Protein AF-A0A182NRT5-F1 (afdb_monomer)

Organism: NCBI:txid7168

Secondary structure (DSSP, 8-state):
--EE--HHHHHHHHHHHHTT--TTSEEEEE--TT-TTHHHHHTTT--SEEEEES-GGGHHHHHTS---TTSEEES-GGGHHHHHHHHHHS---HHHHHHTTSPP--TTSPP-EEEEEE---HHHHHHHHHHHHTT-TTGGG---EEEEEE-HHHHHHHHB-GGG-TTTS-HHHHHHHHHEEEEEEEEEEGGGEESP------S----HHHHHHSS--SEEEEEEEEE-TTHHHHS-TTHHHHHHHHHHHHTTSTT-BHHHHHHTTSTTTHHHHHH-HHHH-------PPPPSB-SBPPPP-S--PPTT--TT-BGGG--HHHHHHHHHHHHHSGGGGGSHHHHHHHHHHHHHHH-SS--SSS------------------------SSPPPB--TTTS-TTEEEEE-SSTT-EEEEEPTTEEEETTTTEEEETTS-TTSPTTEEEE--TT-SS-EEEE-TT-TT-EEETTEEE-TTEEEEEEEETTEEEEEEE-TTT--EEEE-SS------------

pLDDT: mean 80.5, std 19.4, range [24.14, 98.38]

InterPro domains:
  IPR001737 Ribosomal RNA adenine methyltransferase KsgA/Erm [PF00398] (3-268)
  IPR001737 Ribosomal RNA adenine methyltransferase KsgA/Erm [PS51689] (1-334)
  IPR001737 Ribosomal RNA adenine methyltransferase KsgA/Erm [PTHR11727] (3-336)
  IPR029063 S-adenosyl-L-methionine-dependent methyltransferase superfamily [G3DSA:3.40.50.150] (1-199)
  IPR029063 S-adenosyl-L-methionine-dependent methyltransferase superfamily [SSF53335] (5-276)
  IPR031993 Domain of unknown function DUF4789 [PF16033] (395-510)

Foldseek 3Di:
DKEQADLVLLLVVLCVQPVPDDQQAEEEEEANPLVSNVLNVVVVVRQRYAYEHQDCVCVVNVVVSVHDPHRYDHHHPLCLLVVVLVCLVVVDCNNVVVCPPQDFDAQLDDARHEYEDEHQDCSSLVVVLVCLLVVDPVCRNHKHKYFYWFAPLSQLCQFFWLLLDFPRDFLSNLSNLLFKKKAFPDKDFPCSMPPADDPPDPPDQDDPSSCRNVVPDRIITTMMMITDSCSCVQANSVCSLVLSLLRVVQRPGQQRADLVVLCLFPNPCSCVQQPDPLQADADPPDDDDDDRTDNIRDDAALSDDHHNRDRRHGNSPDGSSNSSVSSVVSCVDPCNVVTVSVVVSVQVVVVVSVPSDDPDDDDDDDDDDDDDDDADDDDDDDADDCPVDDWAADPRDEDPQWTWDAGPDPPDIHTDHDQQWDQDVVVRDTHHFQACVVHDWQWTWADFPVDDDIDTHGAPQTHQWHQDPNDTHGEPDWDPVLQDPNDTFGFYADRNGRDTDRDDPPDDPDDDDDDDDD

Nearest PDB structures (foldseek):
  7pnt-assembly1_c  TM=6.605E-01  e=5.514E-12  Mus musculus
  8hd2-assembly1_A  TM=5.429E-01  e=4.918E-03  Candidatus Brocadia fulgida
  8q8g-assembly1_B  TM=4.168E-01  e=4.466E-02  Homo sapiens
  4rvs-assembly1_B  TM=5.716E-01  e=1.222E+00  Mycobacterium tuberculosis H37Rv
  4lwo-assembly1_B  TM=4.029E-01  e=5.114E-01  Trypanosoma brucei brucei TREU927

Radius of gyration: 29.43 Å; Cα contacts (8 Å, |Δi|>4): 825; chains: 1; bounding box: 88×52×81 Å

Solvent-accessible surface area (backbone atoms only — not comparable to full-atom values): 30198 Å² total; per-residue (Å²): 128,41,28,64,69,34,67,72,59,18,44,57,49,28,51,66,72,52,56,95,58,55,78,87,42,36,36,34,40,43,35,42,53,93,26,52,37,55,62,37,37,54,76,67,74,62,78,44,50,36,37,30,28,63,58,71,86,32,49,71,62,51,65,69,66,77,57,62,89,83,26,68,42,84,39,52,67,84,44,42,47,59,36,52,38,48,22,68,74,73,72,50,56,58,50,59,63,70,56,53,94,57,72,71,42,57,60,84,49,75,71,49,37,39,35,39,38,50,56,74,55,68,61,43,58,51,38,59,51,48,20,57,39,66,64,29,77,74,37,54,32,22,28,43,40,36,45,33,35,31,42,64,71,64,46,32,45,48,30,30,27,58,63,43,39,86,86,44,34,44,38,70,17,37,54,40,52,62,49,28,41,40,34,61,79,44,77,47,54,43,85,38,28,37,73,69,80,77,91,81,66,98,63,83,85,86,46,72,56,55,48,64,66,67,61,78,58,61,52,22,37,33,32,39,39,31,55,42,72,66,36,62,82,64,50,46,76,82,45,35,44,56,49,52,47,50,37,51,69,53,38,76,42,46,77,39,31,48,37,68,58,48,29,73,40,43,74,73,48,39,58,56,56,58,69,33,66,69,21,58,38,81,74,88,69,76,86,67,84,71,62,39,53,51,62,46,57,72,85,88,48,52,79,40,68,51,68,58,53,49,83,76,42,33,57,43,74,49,54,55,36,30,51,45,19,55,47,56,53,56,69,65,40,83,61,37,86,77,19,63,54,51,56,53,48,52,52,46,53,54,47,50,71,73,42,68,56,87,93,79,83,87,92,85,86,89,90,87,85,90,89,91,88,93,80,91,89,88,87,92,86,89,71,72,49,73,79,89,59,70,69,44,82,52,89,80,75,40,64,75,55,34,29,35,35,60,19,52,42,100,86,41,70,42,68,42,53,34,91,65,32,46,75,39,83,95,76,76,42,37,33,50,51,68,33,36,69,91,44,60,90,40,24,20,27,42,58,57,84,90,57,94,65,74,45,71,42,85,37,96,50,34,82,81,33,35,79,50,98,93,40,69,41,56,74,74,33,79,43,82,94,26,59,53,98,88,42,82,18,25,38,31,69,40,80,88,68,65,42,82,41,62,44,55,90,74,86,65,92,73,80,85,78,83,77,75,85,132

Mean predicted aligned error: 16.07 Å

Sequence (518 aa):
RFYVANRATAQRIADIVTQDLSPDRLLVEVNPGPGLLTEQILQRNVHNFRLYEADASFEAKLRAMNLPKDALRIADFNGLWRLSYLDGFDSGRRVLNLLADIAHRRWQDEINFRLFSVIGSVKFLRYLLNSITYQSEFYSLGRYEMILVMSPLLYSHIASTKDAGYKLYRGSTIVFQLYYDHELLGKVPRRHFLPWCNAGGTKKIRTLHQKLIEDGAEDWYLVRIVPRQNLYEHLLPDNLGLFASFVTQHYVSRRNRIIPSLEHWIPHCGARLILNTNYTCKSTKNSSAGVSQLLKSLPLSSNDYMDNMNIYTEFGELTPPQVLTLFNEFISWPEFHQSPFVQAVESQKLKQRLLRNLDDDDGSEESIELPDETKKQSTIESKQNARNRTPIYIPRRCAENEILYPGDHENDWVCDCKPTFIYHPDTHQCYQMWTRGYCETNTVLYLDPNEKSPKCIPNPCGDGLVQFRNMCVVLNQEHEQCLVLNIRHVVAIDEDTHQLDCVNISDVKLKHTTTKPQ

Structure (mmCIF, N/CA/C/O backbone):
data_AF-A0A182NRT5-F1
#
_entry.id   AF-A0A182NRT5-F1
#
loop_
_atom_site.group_PDB
_atom_site.id
_atom_site.type_symbol
_atom_site.label_atom_id
_atom_site.label_alt_id
_atom_site.label_comp_id
_atom_site.label_asym_id
_atom_site.label_entity_id
_atom_site.label_seq_id
_atom_site.pdbx_PDB_ins_code
_atom_site.Cartn_x
_atom_site.Cartn_y
_atom_site.Cartn_z
_atom_site.occupancy
_atom_site.B_iso_or_equiv
_atom_site.auth_seq_id
_atom_site.auth_comp_id
_atom_site.auth_asym_id
_atom_site.auth_atom_id
_atom_site.pdbx_PDB_model_num
ATOM 1 N N . ARG A 1 1 ? -19.045 6.184 8.154 1.00 82.00 1 ARG A N 1
ATOM 2 C CA . ARG A 1 1 ? -18.469 5.526 9.356 1.00 82.00 1 ARG A CA 1
ATOM 3 C C . ARG A 1 1 ? -19.370 4.364 9.725 1.00 82.00 1 ARG A C 1
ATOM 5 O O . ARG A 1 1 ? -20.534 4.414 9.336 1.00 82.00 1 ARG A O 1
ATOM 12 N N . PHE A 1 2 ? -18.849 3.351 10.411 1.00 89.81 2 PHE A N 1
ATOM 13 C CA . PHE A 1 2 ? -19.626 2.184 10.817 1.00 89.81 2 PHE A CA 1
ATOM 14 C C . PHE A 1 2 ? -19.269 1.772 12.244 1.00 89.81 2 PHE A C 1
ATOM 16 O O . PHE A 1 2 ? -18.104 1.866 12.617 1.00 89.81 2 PHE A O 1
ATOM 23 N N . TYR A 1 3 ? -20.264 1.312 13.000 1.00 94.50 3 TYR A N 1
ATOM 24 C CA . TYR A 1 3 ? -20.147 0.944 14.414 1.00 94.50 3 TYR A CA 1
ATOM 25 C C . TYR A 1 3 ? -20.721 -0.460 14.639 1.00 94.50 3 TYR A C 1
ATOM 27 O O . TYR A 1 3 ? -21.748 -0.805 14.045 1.00 94.50 3 TYR A O 1
ATOM 35 N N . VAL A 1 4 ? -20.098 -1.273 15.498 1.00 96.12 4 VAL A N 1
ATOM 36 C CA . VAL A 1 4 ? -20.594 -2.625 15.817 1.00 96.12 4 VAL A CA 1
ATOM 37 C C . VAL A 1 4 ? -21.869 -2.525 16.661 1.00 96.12 4 VAL A C 1
ATOM 39 O O . VAL A 1 4 ? -21.867 -1.900 17.717 1.00 96.12 4 VAL A O 1
ATOM 42 N N . ALA A 1 5 ? -22.960 -3.147 16.204 1.00 94.88 5 ALA A N 1
ATOM 43 C CA . ALA A 1 5 ? -24.299 -3.009 16.791 1.00 94.88 5 ALA A CA 1
ATOM 44 C C . ALA A 1 5 ? -24.931 -4.339 17.258 1.00 94.88 5 ALA A C 1
ATOM 46 O O . ALA A 1 5 ? -26.055 -4.354 17.754 1.00 94.88 5 ALA A O 1
ATOM 47 N N . ASN A 1 6 ? -24.228 -5.467 17.113 1.00 96.62 6 ASN A N 1
ATOM 48 C CA . ASN A 1 6 ? -24.697 -6.795 17.523 1.00 96.62 6 ASN A CA 1
ATOM 49 C C . ASN A 1 6 ? -23.703 -7.450 18.493 1.00 96.62 6 ASN A C 1
ATOM 51 O O . ASN A 1 6 ? -22.533 -7.622 18.156 1.00 96.62 6 ASN A O 1
ATOM 55 N N . ARG A 1 7 ? -24.179 -7.877 19.671 1.00 96.44 7 ARG A N 1
ATOM 56 C CA . ARG A 1 7 ? -23.322 -8.399 20.750 1.00 96.44 7 ARG A CA 1
ATOM 57 C C . ARG A 1 7 ? -22.582 -9.695 20.393 1.00 96.44 7 ARG A C 1
ATOM 59 O O . ARG A 1 7 ? -21.406 -9.803 20.709 1.00 96.44 7 ARG A O 1
ATOM 66 N N . ALA A 1 8 ? -23.217 -10.640 19.697 1.00 96.94 8 ALA A N 1
ATOM 67 C CA . ALA A 1 8 ? -22.556 -11.884 19.278 1.00 96.94 8 ALA A CA 1
ATOM 68 C C . ALA A 1 8 ? -21.455 -11.630 18.227 1.00 96.94 8 ALA A C 1
ATOM 70 O O . ALA A 1 8 ? -20.417 -12.289 18.220 1.00 96.94 8 ALA A O 1
ATOM 71 N N . THR A 1 9 ? -21.650 -10.627 17.367 1.00 96.81 9 THR A N 1
ATOM 72 C CA . THR A 1 9 ? -20.641 -10.193 16.389 1.00 96.81 9 THR A CA 1
ATOM 73 C C . THR A 1 9 ? -19.505 -9.432 17.067 1.00 96.81 9 THR A C 1
ATOM 75 O O . THR A 1 9 ? -18.349 -9.690 16.756 1.00 96.81 9 THR A O 1
ATOM 78 N N . ALA A 1 10 ? -19.810 -8.569 18.042 1.00 97.94 10 ALA A N 1
ATOM 79 C CA . ALA A 1 10 ? -18.806 -7.922 18.885 1.00 97.94 10 ALA A CA 1
ATOM 80 C C . ALA A 1 10 ? -17.963 -8.949 19.660 1.00 97.94 10 ALA A C 1
ATOM 82 O O . ALA A 1 10 ? -16.745 -8.832 19.683 1.00 97.94 10 ALA A O 1
ATOM 83 N N . GLN A 1 11 ? -18.590 -9.990 20.220 1.00 97.69 11 GLN A N 1
ATOM 84 C CA . GLN A 1 11 ? -17.901 -11.086 20.902 1.00 97.69 11 GLN A CA 1
ATOM 85 C C . GLN A 1 11 ? -16.942 -11.820 19.952 1.00 97.69 11 GLN A C 1
ATOM 87 O O . GLN A 1 11 ? -15.752 -11.887 20.238 1.00 97.69 11 GLN A O 1
ATOM 92 N N . ARG A 1 12 ? -17.427 -12.276 18.786 1.00 97.69 12 ARG A N 1
ATOM 93 C CA . ARG A 1 12 ? -16.602 -12.980 17.786 1.00 97.69 12 ARG A CA 1
ATOM 94 C C . ARG A 1 12 ? -15.462 -12.119 17.230 1.00 97.69 12 ARG A C 1
ATOM 96 O O . ARG A 1 12 ? -14.391 -12.641 16.941 1.00 97.69 12 ARG A O 1
ATOM 103 N N . ILE A 1 13 ? -15.680 -10.813 17.061 1.00 97.88 13 ILE A N 1
ATOM 104 C CA . ILE A 1 13 ? -14.616 -9.880 16.669 1.00 97.88 13 ILE A CA 1
ATOM 105 C C . ILE A 1 13 ? -13.606 -9.727 17.812 1.00 97.88 13 ILE A C 1
ATOM 107 O O . ILE A 1 13 ? -12.413 -9.802 17.545 1.00 97.88 13 ILE A O 1
ATOM 111 N N . ALA A 1 14 ? -14.053 -9.583 19.066 1.00 97.56 14 ALA A N 1
ATOM 112 C CA . ALA A 1 14 ? -13.173 -9.516 20.232 1.00 97.56 14 ALA A CA 1
ATOM 113 C C . ALA A 1 14 ? -12.277 -10.760 20.349 1.00 97.56 14 ALA A C 1
ATOM 115 O O . ALA A 1 14 ? -11.071 -10.618 20.525 1.00 97.56 14 ALA A O 1
ATOM 116 N N . ASP A 1 15 ? -12.828 -11.965 20.171 1.00 97.06 15 ASP A N 1
ATOM 117 C CA . ASP A 1 15 ? -12.034 -13.202 20.117 1.00 97.06 15 ASP A CA 1
ATOM 118 C C . ASP A 1 15 ? -10.918 -13.098 19.063 1.00 97.06 15 ASP A C 1
ATOM 120 O O . ASP A 1 15 ? -9.743 -13.239 19.385 1.00 97.06 15 ASP A O 1
ATOM 124 N N . ILE A 1 16 ? -11.266 -12.730 17.828 1.00 97.19 16 ILE A N 1
ATOM 125 C CA . ILE A 1 16 ? -10.323 -12.646 16.703 1.00 97.19 16 ILE A CA 1
ATOM 126 C C . ILE A 1 16 ? -9.262 -11.540 16.876 1.00 97.19 16 ILE A C 1
ATOM 128 O O . ILE A 1 16 ? -8.115 -11.737 16.483 1.00 97.19 16 ILE A O 1
ATOM 132 N N . VAL A 1 17 ? -9.596 -10.378 17.455 1.00 96.94 17 VAL A N 1
ATOM 133 C CA . VAL A 1 17 ? -8.614 -9.283 17.638 1.00 96.94 17 VAL A CA 1
ATOM 134 C C . VAL A 1 17 ? -7.724 -9.471 18.868 1.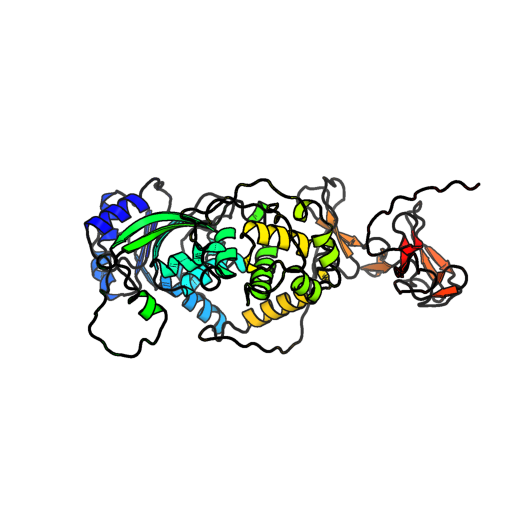00 96.94 17 VAL A C 1
ATOM 136 O O . VAL A 1 17 ? -6.643 -8.885 18.921 1.00 96.94 17 VAL A O 1
ATOM 139 N N . THR A 1 18 ? -8.139 -10.292 19.837 1.00 96.00 18 THR A N 1
ATOM 140 C CA . THR A 1 18 ? -7.342 -10.626 21.035 1.00 96.00 18 THR A CA 1
ATOM 141 C C . THR A 1 18 ? -6.576 -11.946 20.920 1.00 96.00 18 THR A C 1
ATOM 143 O O . THR A 1 18 ? -5.591 -12.126 21.630 1.00 96.00 18 THR A O 1
ATOM 146 N N . GLN A 1 19 ? -6.959 -12.834 19.996 1.00 94.50 19 GLN A N 1
ATOM 147 C CA . GLN A 1 19 ? -6.239 -14.073 19.705 1.00 94.50 19 GLN A CA 1
ATOM 148 C C . GLN A 1 19 ? -4.754 -13.793 19.413 1.00 94.50 19 GLN A C 1
ATOM 150 O O . GLN A 1 19 ? -4.425 -12.979 18.550 1.00 94.50 19 GLN A O 1
ATOM 155 N N . ASP A 1 20 ? -3.852 -14.474 20.121 1.00 92.62 2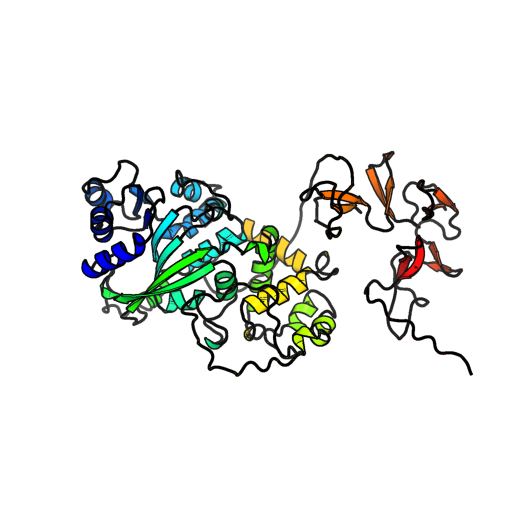0 ASP A N 1
ATOM 156 C CA . ASP A 1 20 ? -2.396 -14.363 19.952 1.00 92.62 20 ASP A CA 1
ATOM 157 C C . ASP A 1 20 ? -1.853 -12.915 20.106 1.00 92.62 20 ASP A C 1
ATOM 159 O O . ASP A 1 20 ? -0.816 -12.545 19.548 1.00 92.62 20 ASP A O 1
ATOM 163 N N . LEU A 1 21 ? -2.563 -12.065 20.864 1.00 93.75 21 LEU A N 1
ATOM 164 C CA . LEU A 1 21 ? -2.121 -10.720 21.244 1.00 93.75 21 LEU A CA 1
ATOM 165 C C . LEU A 1 21 ? -1.198 -10.800 22.472 1.00 93.75 21 LEU A C 1
ATOM 167 O O . LEU A 1 21 ? -1.631 -11.203 23.551 1.00 93.75 21 LEU A O 1
ATOM 171 N N . SER A 1 22 ? 0.065 -10.391 22.335 1.00 90.81 22 SER A N 1
ATOM 172 C CA . SER A 1 22 ? 0.973 -10.271 23.482 1.00 90.81 22 SER A CA 1
ATOM 173 C C . SER A 1 22 ? 0.585 -9.079 24.377 1.00 90.81 22 SER A C 1
ATOM 175 O O . SER A 1 22 ? 0.139 -8.061 23.844 1.00 90.81 22 SER A O 1
ATOM 177 N N . PRO A 1 23 ? 0.774 -9.149 25.714 1.00 88.56 23 PRO A N 1
ATOM 178 C CA . PRO A 1 23 ? 0.333 -8.095 26.640 1.00 88.56 23 PRO A CA 1
ATOM 179 C C . PRO A 1 23 ? 0.880 -6.695 26.321 1.00 88.56 23 PRO A C 1
ATOM 181 O O . PRO A 1 23 ? 0.186 -5.697 26.510 1.00 88.56 23 PRO A O 1
ATOM 184 N N . ASP A 1 24 ? 2.105 -6.628 25.794 1.00 89.69 24 ASP A N 1
ATOM 185 C CA . ASP A 1 24 ? 2.788 -5.381 25.442 1.00 89.69 24 ASP A CA 1
ATOM 186 C C . ASP A 1 24 ? 2.394 -4.825 24.061 1.00 89.69 24 ASP A C 1
ATOM 188 O O . ASP A 1 24 ? 2.729 -3.682 23.745 1.00 89.69 24 ASP A O 1
ATOM 192 N N . ARG A 1 25 ? 1.688 -5.591 23.215 1.00 92.94 25 ARG A N 1
ATOM 193 C CA . ARG A 1 25 ? 1.290 -5.146 21.869 1.00 92.94 25 ARG A CA 1
ATOM 194 C C . ARG A 1 25 ? 0.011 -4.315 21.946 1.00 92.94 25 ARG A C 1
ATOM 196 O O . ARG A 1 25 ? -1.053 -4.819 22.292 1.00 92.94 25 ARG A O 1
ATOM 203 N N . LEU A 1 26 ? 0.115 -3.046 21.555 1.00 95.50 26 LEU A N 1
ATOM 204 C CA . LEU A 1 26 ? -1.008 -2.110 21.524 1.00 95.50 26 LEU A CA 1
ATOM 205 C C . LEU A 1 26 ? -2.138 -2.625 20.615 1.00 95.50 26 LEU A C 1
ATOM 207 O O . LEU A 1 26 ? -1.912 -2.869 19.426 1.00 95.50 26 LEU A O 1
ATOM 211 N N . LEU A 1 27 ? -3.356 -2.716 21.155 1.00 96.81 27 LEU A N 1
ATOM 212 C CA . LEU A 1 27 ? -4.583 -2.937 20.387 1.00 96.81 27 LEU A CA 1
ATOM 213 C C . LEU A 1 27 ? -5.315 -1.611 20.132 1.00 96.81 27 LEU A C 1
ATOM 215 O O . LEU A 1 27 ? -5.662 -0.889 21.061 1.00 96.81 27 LEU A O 1
ATOM 219 N N . VAL A 1 28 ? -5.587 -1.293 18.871 1.00 97.31 28 VAL A N 1
ATOM 220 C CA . VAL A 1 28 ? -6.270 -0.062 18.458 1.00 97.31 28 VAL A CA 1
ATOM 221 C C . VAL A 1 28 ? -7.686 -0.379 17.974 1.00 97.31 28 VAL A C 1
ATOM 223 O O . VAL A 1 28 ? -7.847 -1.130 17.018 1.00 97.31 28 VAL A O 1
ATOM 226 N N . GLU A 1 29 ? -8.715 0.214 18.578 1.00 97.75 29 GLU A N 1
ATOM 227 C CA . GLU A 1 29 ? -10.107 0.143 18.104 1.00 97.75 29 GLU A CA 1
ATOM 228 C C . GLU A 1 29 ? -10.509 1.481 17.463 1.00 97.75 29 GLU A C 1
ATOM 230 O O . GLU A 1 29 ? -10.375 2.547 18.069 1.00 97.75 29 GLU A O 1
ATOM 235 N N . VAL A 1 30 ? -10.993 1.440 16.219 1.00 97.50 30 VAL A N 1
ATOM 236 C CA . VAL A 1 30 ? -11.349 2.630 15.432 1.00 97.50 30 VAL A CA 1
ATOM 237 C C . VAL A 1 30 ? -12.861 2.706 15.214 1.00 97.50 30 VAL A C 1
ATOM 239 O O . VAL A 1 30 ? -13.451 1.818 14.600 1.00 97.50 30 VAL A O 1
ATOM 242 N N . ASN A 1 31 ? -13.464 3.819 15.641 1.00 96.50 31 ASN A N 1
ATOM 243 C CA . ASN A 1 31 ? -14.908 4.053 15.755 1.00 96.50 31 ASN A CA 1
ATOM 244 C C . ASN A 1 31 ? -15.620 3.012 16.659 1.00 96.50 31 ASN A C 1
ATOM 246 O O . ASN A 1 31 ? -16.477 2.268 16.170 1.00 96.50 31 ASN A O 1
ATOM 250 N N . PRO A 1 32 ? -15.291 2.928 17.967 1.00 96.56 32 PRO A N 1
ATOM 251 C CA . PRO A 1 32 ? -16.028 2.087 18.922 1.00 96.56 32 PRO A CA 1
ATOM 252 C C . PRO A 1 32 ? -17.514 2.476 19.052 1.00 96.56 32 PRO A C 1
ATOM 254 O O . PRO A 1 32 ? -18.364 1.622 19.322 1.00 96.56 32 PRO A O 1
ATOM 257 N N . GLY A 1 33 ? -17.852 3.756 18.861 1.00 95.38 33 GLY A N 1
ATOM 258 C CA . GLY A 1 33 ? -19.199 4.311 18.964 1.00 95.38 33 GLY A CA 1
ATOM 259 C C . GLY A 1 33 ? -19.852 3.990 20.314 1.00 95.38 33 GLY A C 1
ATOM 260 O O . GLY A 1 33 ? -19.330 4.383 21.357 1.00 95.38 33 GLY A O 1
ATOM 261 N N . PRO A 1 34 ? -20.956 3.218 20.347 1.00 93.88 34 PRO A N 1
ATOM 262 C CA . PRO A 1 34 ? -21.538 2.722 21.593 1.00 93.88 34 PRO A CA 1
ATOM 263 C C . PRO A 1 34 ? -20.608 1.850 22.456 1.00 93.88 34 PRO A C 1
ATOM 265 O O . PRO A 1 34 ? -21.004 1.513 23.568 1.00 93.88 34 PRO A O 1
ATOM 268 N N . GLY A 1 35 ? -19.430 1.438 21.974 1.00 95.75 35 GLY A N 1
ATOM 269 C CA . GLY A 1 35 ? -18.432 0.660 22.720 1.00 95.75 35 GLY A CA 1
ATOM 270 C C . GLY A 1 35 ? -18.788 -0.814 22.933 1.00 95.75 35 GLY A C 1
ATOM 271 O O . GLY A 1 35 ? -18.219 -1.461 23.802 1.00 95.75 35 GLY A O 1
ATOM 272 N N . LEU A 1 36 ? -19.715 -1.378 22.148 1.00 96.62 36 LEU A N 1
ATOM 273 C CA . LEU A 1 36 ? -20.125 -2.789 22.272 1.00 96.62 36 LEU A CA 1
ATOM 274 C C . LEU A 1 36 ? -18.981 -3.786 22.022 1.00 96.62 36 LEU A C 1
ATOM 276 O O . LEU A 1 36 ? -19.024 -4.898 22.546 1.00 96.62 36 LEU A O 1
ATOM 280 N N . LEU A 1 37 ? -17.981 -3.412 21.218 1.00 97.25 37 LEU A N 1
ATOM 281 C CA . LEU A 1 37 ? -16.759 -4.193 21.022 1.00 97.25 37 LEU A CA 1
ATOM 282 C C . LEU A 1 37 ? -15.722 -3.880 22.114 1.00 97.25 37 LEU A C 1
ATOM 284 O O . LEU A 1 37 ? -15.180 -4.819 22.693 1.00 97.25 37 LEU A O 1
ATOM 288 N N . THR A 1 38 ? -15.543 -2.614 22.499 1.00 96.56 38 THR A N 1
ATOM 289 C CA . THR A 1 38 ? -14.744 -2.203 23.670 1.00 96.56 38 THR A CA 1
ATOM 290 C C . THR A 1 38 ? -15.118 -2.983 24.941 1.00 96.56 38 THR A C 1
ATOM 292 O O . THR A 1 38 ? -14.252 -3.571 25.587 1.00 96.56 38 THR A O 1
ATOM 295 N N . GLU A 1 39 ? -16.415 -3.090 25.258 1.00 95.69 39 GLU A N 1
ATOM 296 C CA . GLU A 1 39 ? -16.957 -3.884 26.375 1.00 95.69 39 GLU A CA 1
ATOM 297 C C . GLU A 1 39 ? -16.537 -5.370 26.300 1.00 95.69 39 GLU A C 1
ATOM 299 O O . GLU A 1 39 ? -16.347 -6.016 27.330 1.00 95.69 39 GLU A O 1
ATOM 304 N N . GLN A 1 40 ? -16.374 -5.926 25.094 1.00 96.44 40 GLN A N 1
ATOM 305 C CA . GLN A 1 40 ? -15.935 -7.309 24.864 1.00 96.44 40 GLN A CA 1
ATOM 306 C C . GLN A 1 40 ? -14.406 -7.476 24.893 1.00 96.44 40 GLN A C 1
ATOM 308 O O . GLN A 1 40 ? -13.924 -8.523 25.325 1.00 96.44 40 GLN A O 1
ATOM 313 N N . ILE A 1 41 ? -13.641 -6.463 24.482 1.00 95.19 41 ILE A N 1
ATOM 314 C CA . ILE A 1 41 ? -12.173 -6.439 24.583 1.00 95.19 41 ILE A CA 1
ATOM 315 C C . ILE A 1 41 ? -11.745 -6.359 26.057 1.00 95.19 41 ILE A C 1
ATOM 317 O O . ILE A 1 41 ? -10.907 -7.143 26.501 1.00 95.19 41 ILE A O 1
ATOM 321 N N . LEU A 1 42 ? -12.388 -5.491 26.848 1.00 93.19 42 LEU A N 1
ATOM 322 C CA . LEU A 1 42 ? -12.137 -5.355 28.290 1.00 93.19 42 LEU A CA 1
ATOM 323 C C . LEU A 1 42 ? -12.403 -6.662 29.059 1.00 93.19 42 LEU A C 1
ATOM 325 O O . LEU A 1 42 ? -11.639 -7.020 29.951 1.00 93.19 42 LEU A O 1
ATOM 329 N N . GLN A 1 43 ? -13.431 -7.425 28.667 1.00 94.25 43 GLN A N 1
ATOM 330 C CA . GLN A 1 43 ? -13.751 -8.742 29.246 1.00 94.25 43 GLN A CA 1
ATOM 331 C C . GLN A 1 43 ? -12.693 -9.829 28.968 1.00 94.25 43 GLN A C 1
ATOM 333 O O . GLN A 1 43 ? -12.789 -10.919 29.524 1.00 94.25 43 GLN A O 1
ATOM 338 N N . ARG A 1 44 ? -11.686 -9.546 28.129 1.00 93.88 44 ARG A N 1
ATOM 339 C CA . ARG A 1 44 ? -10.566 -10.446 27.800 1.00 93.88 44 ARG A CA 1
ATOM 340 C C . ARG A 1 44 ? -9.231 -9.974 28.403 1.00 93.88 44 ARG A C 1
ATOM 342 O O . ARG A 1 44 ? -8.175 -10.404 27.958 1.00 93.88 44 ARG A O 1
ATOM 349 N N . ASN A 1 45 ? -9.280 -9.107 29.422 1.00 89.56 45 ASN A N 1
ATOM 350 C CA . ASN A 1 45 ? -8.124 -8.575 30.164 1.00 89.56 45 ASN A CA 1
ATOM 351 C C . ASN A 1 45 ? -7.067 -7.864 29.291 1.00 89.56 45 ASN A C 1
ATOM 353 O O . ASN A 1 45 ? -5.882 -7.846 29.620 1.00 89.56 45 ASN A O 1
ATOM 357 N N . VAL A 1 46 ? -7.479 -7.243 28.180 1.00 89.88 46 VAL A N 1
ATOM 358 C CA . VAL A 1 46 ? -6.571 -6.413 27.375 1.00 89.88 46 VAL A CA 1
ATOM 359 C C . VAL A 1 46 ? -6.381 -5.061 28.058 1.00 89.88 46 VAL A C 1
ATOM 361 O O . VAL A 1 46 ? -7.316 -4.267 28.152 1.00 89.88 46 VAL A O 1
ATOM 364 N N . HIS A 1 47 ? -5.163 -4.796 28.529 1.00 84.44 47 HIS A N 1
ATOM 365 C CA . HIS A 1 47 ? -4.827 -3.559 29.243 1.00 84.44 47 HIS A CA 1
ATOM 366 C C . HIS A 1 47 ? -4.121 -2.517 28.359 1.00 84.44 47 HIS A C 1
ATOM 368 O O . HIS A 1 47 ? -4.361 -1.323 28.529 1.00 84.44 47 HIS A O 1
ATOM 374 N N . ASN A 1 48 ? -3.306 -2.941 27.383 1.00 92.00 48 ASN A N 1
ATOM 375 C CA . ASN A 1 48 ? -2.658 -2.039 26.427 1.00 92.00 48 ASN A CA 1
ATOM 376 C C . ASN A 1 48 ? -3.532 -1.827 25.178 1.00 92.00 48 ASN A C 1
ATOM 378 O O . ASN A 1 48 ? -3.389 -2.523 24.170 1.00 92.00 48 ASN A O 1
ATOM 382 N N . PHE A 1 49 ? -4.460 -0.871 25.244 1.00 92.50 49 PHE A N 1
ATOM 383 C CA . PHE A 1 49 ? -5.330 -0.538 24.117 1.00 92.50 49 PHE A CA 1
ATOM 384 C C . PHE A 1 49 ? -5.567 0.970 23.953 1.00 92.50 49 PHE A C 1
ATOM 386 O O . PHE A 1 49 ? -5.383 1.760 24.881 1.00 92.50 49 PHE A O 1
ATOM 393 N N . ARG A 1 50 ? -5.994 1.372 22.751 1.00 95.44 50 ARG A N 1
ATOM 394 C CA . ARG A 1 50 ? -6.334 2.755 22.388 1.00 95.44 50 ARG A CA 1
ATOM 395 C C . ARG A 1 50 ? -7.585 2.800 21.518 1.00 95.44 50 ARG A C 1
ATOM 397 O O . ARG A 1 50 ? -7.737 2.001 20.600 1.00 95.44 50 ARG A O 1
ATOM 404 N N . LEU A 1 51 ? -8.454 3.766 21.780 1.00 97.00 51 LEU A N 1
ATOM 405 C CA . LEU A 1 51 ? -9.686 4.023 21.047 1.00 97.00 51 LEU A CA 1
ATOM 406 C C . LEU A 1 51 ? -9.543 5.319 20.239 1.00 97.00 51 LEU A C 1
ATOM 408 O O . LEU A 1 51 ? -9.196 6.358 20.805 1.00 97.00 51 LEU A O 1
ATOM 412 N N . TYR A 1 52 ? -9.858 5.276 18.945 1.00 96.88 52 TYR A N 1
ATOM 413 C CA . TYR A 1 52 ? -10.035 6.470 18.111 1.00 96.88 52 TYR A CA 1
ATOM 414 C C . TYR A 1 52 ? -11.506 6.601 17.725 1.00 96.88 52 TYR A C 1
ATOM 416 O O . TYR A 1 52 ? -11.986 5.867 16.861 1.00 96.88 52 TYR A O 1
ATOM 424 N N . GLU A 1 53 ? -12.220 7.528 18.356 1.00 96.56 53 GLU A N 1
ATOM 425 C CA . GLU A 1 53 ? -13.619 7.822 18.045 1.00 96.56 53 GLU A CA 1
ATOM 426 C C . GLU A 1 53 ? -13.727 9.126 17.244 1.00 96.56 53 GLU A C 1
ATOM 428 O O . GLU A 1 53 ? -13.108 10.127 17.586 1.00 96.56 53 GLU A O 1
ATOM 433 N N . ALA A 1 54 ? -14.504 9.131 16.163 1.00 94.12 54 ALA A N 1
ATOM 434 C CA . ALA A 1 54 ? -14.675 10.299 15.304 1.00 94.12 54 ALA A CA 1
ATOM 435 C C . ALA A 1 54 ? -15.859 11.193 15.717 1.00 94.12 54 ALA A C 1
ATOM 437 O O . ALA A 1 54 ? -15.956 12.326 15.241 1.00 94.12 54 ALA A O 1
ATOM 438 N N . ASP A 1 55 ? -16.774 10.684 16.545 1.00 94.25 55 ASP A N 1
ATOM 439 C CA . ASP A 1 55 ? -17.969 11.378 17.018 1.00 94.25 55 ASP A CA 1
ATOM 440 C C . ASP A 1 55 ? -17.928 11.584 18.543 1.00 94.25 55 ASP A C 1
ATOM 442 O O . ASP A 1 55 ? -18.124 10.661 19.338 1.00 94.25 55 ASP A O 1
ATOM 446 N N . ALA A 1 56 ? -17.687 12.833 18.955 1.00 95.06 56 ALA A N 1
ATOM 447 C CA . ALA A 1 56 ? -17.545 13.223 20.357 1.00 95.06 56 ALA A CA 1
ATOM 448 C C . ALA A 1 56 ? -18.784 12.916 21.224 1.00 95.06 56 ALA A C 1
ATOM 450 O O . ALA A 1 56 ? -18.664 12.842 22.446 1.00 95.06 56 ALA A O 1
ATOM 451 N N . SER A 1 57 ? -19.966 12.692 20.632 1.00 95.56 57 SER A N 1
ATOM 452 C CA . SER A 1 57 ? -21.174 12.339 21.393 1.00 95.56 57 SER A CA 1
ATOM 453 C C . SER A 1 57 ? -21.045 11.015 22.162 1.00 95.56 57 SER A C 1
ATOM 455 O O . SER A 1 57 ? -21.699 10.838 23.191 1.00 95.56 57 SER A O 1
ATOM 457 N N . PHE A 1 58 ? -20.156 10.111 21.732 1.00 95.38 58 PHE A N 1
ATOM 458 C CA . PHE A 1 58 ? -19.871 8.864 22.444 1.00 95.38 58 PHE A CA 1
ATOM 459 C C . PHE A 1 58 ? -18.837 9.007 23.572 1.00 95.38 58 PHE A C 1
ATOM 461 O O . PHE A 1 58 ? -18.739 8.102 24.404 1.00 95.38 58 PHE A O 1
ATOM 468 N N . GLU A 1 59 ? -18.095 10.121 23.659 1.00 94.50 59 GLU A N 1
ATOM 469 C CA . GLU A 1 59 ? -16.977 10.280 24.604 1.00 94.50 59 GLU A CA 1
ATOM 470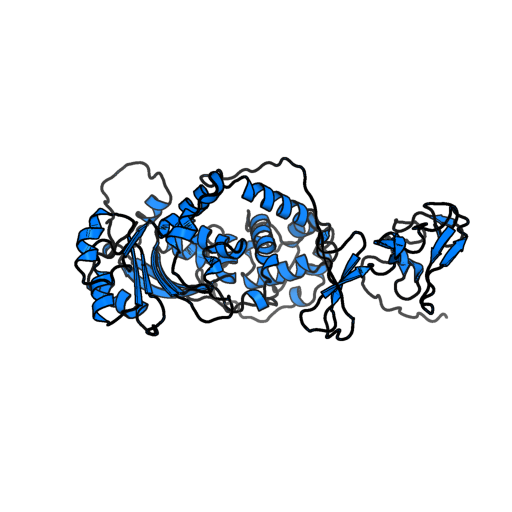 C C . GLU A 1 59 ? -17.397 10.021 26.056 1.00 94.50 59 GLU A C 1
ATOM 472 O O . GLU A 1 59 ? -16.743 9.255 26.767 1.00 94.50 59 GLU A O 1
ATOM 477 N N . ALA A 1 60 ? -18.526 10.593 26.482 1.00 93.38 60 ALA A N 1
ATOM 478 C CA . ALA A 1 60 ? -19.043 10.423 27.836 1.00 93.38 60 ALA A CA 1
ATOM 479 C C . ALA A 1 60 ? -19.403 8.959 28.160 1.00 93.38 60 ALA A C 1
ATOM 481 O O . ALA A 1 60 ? -19.166 8.513 29.283 1.00 93.38 60 ALA A O 1
ATOM 482 N N . LYS A 1 61 ? -19.922 8.185 27.188 1.00 94.38 61 LYS A N 1
ATOM 483 C CA . LYS A 1 61 ? -20.206 6.753 27.395 1.00 94.38 61 LYS A CA 1
ATOM 484 C C . LYS A 1 61 ? -18.911 5.943 27.447 1.00 94.38 61 LYS A C 1
ATOM 486 O O . LYS A 1 61 ? -18.773 5.082 28.309 1.00 94.38 61 LYS A O 1
ATOM 491 N N . LEU A 1 62 ? -17.964 6.221 26.550 1.00 94.44 62 LEU A N 1
ATOM 492 C CA . LEU A 1 62 ? -16.692 5.500 26.472 1.00 94.44 62 LEU A CA 1
ATOM 493 C C . LEU A 1 62 ? -15.845 5.729 27.733 1.00 94.44 62 LEU A C 1
ATOM 495 O O . LEU A 1 62 ? -15.379 4.764 28.333 1.00 94.44 62 LEU A O 1
ATOM 499 N N . ARG A 1 63 ? -15.719 6.973 28.222 1.00 91.94 63 ARG A N 1
ATOM 500 C CA . ARG A 1 63 ? -14.981 7.270 29.468 1.00 91.94 63 ARG A CA 1
ATOM 501 C C . ARG A 1 63 ? -15.573 6.599 30.714 1.00 91.94 63 ARG A C 1
ATOM 503 O O . ARG A 1 63 ? -14.831 6.352 31.659 1.00 91.94 63 ARG A O 1
ATOM 510 N N . ALA A 1 64 ? -16.861 6.248 30.712 1.00 92.38 64 ALA A N 1
ATOM 511 C CA . ALA A 1 64 ? -17.497 5.508 31.805 1.00 92.38 64 ALA A CA 1
ATOM 512 C C . ALA A 1 64 ? -17.117 4.008 31.859 1.00 92.38 64 ALA A C 1
ATOM 514 O O . ALA A 1 64 ? -17.464 3.330 32.822 1.00 92.38 64 ALA A O 1
ATOM 515 N N . MET A 1 65 ? -16.397 3.474 30.864 1.00 89.88 65 MET A N 1
ATOM 516 C CA . MET A 1 65 ? -16.034 2.048 30.767 1.00 89.88 65 MET A CA 1
ATOM 517 C C . MET A 1 65 ? -14.725 1.682 31.498 1.00 89.88 65 MET A C 1
ATOM 519 O O . MET A 1 65 ? -14.066 0.715 31.128 1.00 89.88 65 MET A O 1
ATOM 523 N N . ASN A 1 66 ? -14.322 2.451 32.520 1.00 85.06 66 ASN A N 1
ATOM 524 C CA . ASN A 1 66 ? -13.067 2.272 33.274 1.00 85.06 66 ASN A CA 1
ATOM 525 C C . ASN A 1 66 ? -11.801 2.186 32.389 1.00 85.06 66 ASN A C 1
ATOM 527 O O . ASN A 1 66 ? -10.867 1.438 32.680 1.00 85.06 66 ASN A O 1
ATOM 531 N N . LEU A 1 67 ? -11.767 2.959 31.299 1.00 87.19 67 LEU A N 1
ATOM 532 C CA . LEU A 1 67 ? -10.623 3.016 30.386 1.00 87.19 67 LEU A CA 1
ATOM 533 C C . LEU A 1 67 ? -9.393 3.663 31.064 1.00 87.19 67 LEU A C 1
ATOM 535 O O . LEU A 1 67 ? -9.562 4.562 31.896 1.00 87.19 67 LEU A O 1
ATOM 539 N N . PRO A 1 68 ? -8.154 3.315 30.660 1.00 84.56 68 PRO A N 1
ATOM 540 C CA . PRO A 1 68 ? -6.977 4.121 30.986 1.00 84.56 68 PRO A CA 1
ATOM 541 C C . PRO A 1 68 ? -7.168 5.571 30.510 1.00 84.56 68 PRO A C 1
ATOM 543 O O . PRO A 1 68 ? -7.734 5.802 29.439 1.00 84.56 68 PRO A O 1
ATOM 546 N N . LYS A 1 69 ? -6.694 6.555 31.290 1.00 78.88 69 LYS A N 1
ATOM 547 C CA . LYS A 1 69 ? -6.991 7.991 31.078 1.00 78.88 69 LYS A CA 1
ATOM 548 C C . LYS A 1 69 ? -6.728 8.467 29.643 1.00 78.88 69 LYS A C 1
ATOM 550 O O . LYS A 1 69 ? -7.559 9.176 29.070 1.00 78.88 69 LYS A O 1
ATOM 555 N N . ASP A 1 70 ? -5.615 8.010 29.076 1.00 84.75 70 ASP A N 1
ATOM 556 C CA . ASP A 1 70 ? -5.079 8.435 27.779 1.00 84.75 70 ASP A CA 1
ATOM 557 C C . ASP A 1 70 ? -5.420 7.459 26.632 1.00 84.75 70 ASP A C 1
ATOM 559 O O . ASP A 1 70 ? -4.965 7.633 25.498 1.00 84.75 70 ASP A O 1
ATOM 563 N N . ALA A 1 71 ? -6.234 6.429 26.905 1.00 90.75 71 ALA A N 1
ATOM 564 C CA . ALA A 1 71 ? -6.631 5.434 25.908 1.00 90.75 71 ALA A CA 1
ATOM 565 C C . ALA A 1 71 ? -7.626 5.985 24.876 1.00 90.75 71 ALA A C 1
ATOM 567 O O . ALA A 1 71 ? -7.617 5.526 23.739 1.00 90.75 71 ALA A O 1
ATOM 568 N N . LEU A 1 72 ? -8.484 6.948 25.230 1.00 94.81 72 LEU A N 1
ATOM 569 C CA . LEU A 1 72 ? -9.501 7.493 24.321 1.00 94.81 72 L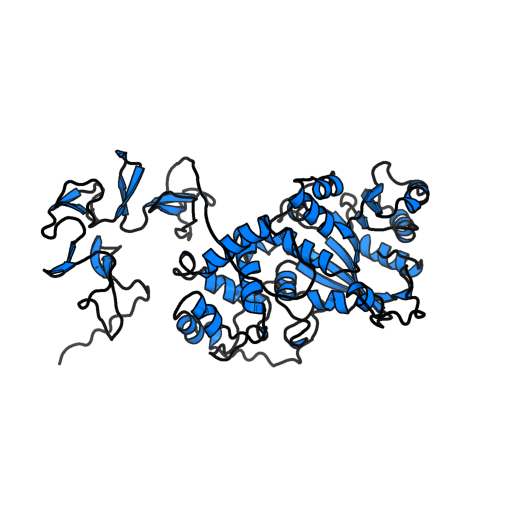EU A CA 1
ATOM 570 C C . LEU A 1 72 ? -9.040 8.790 23.645 1.00 94.81 72 LEU A C 1
ATOM 572 O O . LEU A 1 72 ? -8.742 9.777 24.319 1.00 94.81 72 LEU A O 1
ATOM 576 N N . ARG A 1 73 ? -9.078 8.807 22.309 1.00 94.31 73 ARG A N 1
ATOM 577 C CA . ARG A 1 73 ? -8.827 9.981 21.463 1.00 94.31 73 ARG A CA 1
ATOM 578 C C . ARG A 1 73 ? -10.027 10.278 20.575 1.00 94.31 73 ARG A C 1
ATOM 580 O O . ARG A 1 73 ? -10.560 9.376 19.930 1.00 94.31 73 ARG A O 1
ATOM 587 N N . ILE A 1 74 ? -10.404 11.552 20.498 1.00 94.50 74 ILE A N 1
ATOM 588 C CA . ILE A 1 74 ? -11.458 12.028 19.598 1.00 94.50 74 ILE A CA 1
ATOM 589 C C . ILE A 1 74 ? -10.814 12.484 18.280 1.00 94.50 74 ILE A C 1
ATOM 591 O O . ILE A 1 74 ? -10.324 13.607 18.174 1.00 94.50 74 ILE A O 1
ATOM 595 N N . ALA A 1 75 ? -10.742 11.582 17.297 1.00 92.88 75 ALA A N 1
ATOM 596 C CA . ALA A 1 75 ? -10.166 11.824 15.973 1.00 92.88 75 ALA A CA 1
ATOM 597 C C . ALA A 1 75 ? -10.657 10.806 14.922 1.00 92.88 75 ALA A C 1
ATOM 599 O O . ALA A 1 75 ? -10.770 9.610 15.189 1.00 92.88 75 ALA A O 1
ATOM 600 N N . ASP A 1 76 ? -10.873 11.259 13.681 1.00 90.81 76 ASP A N 1
ATOM 601 C CA . ASP A 1 76 ? -11.309 10.396 12.572 1.00 90.81 76 ASP A CA 1
ATOM 602 C C . ASP A 1 76 ? -10.128 9.654 11.919 1.00 90.81 76 ASP A C 1
ATOM 604 O O . ASP A 1 76 ? -9.605 10.066 10.882 1.00 90.81 76 ASP A O 1
ATOM 608 N N . PHE A 1 77 ? -9.715 8.537 12.525 1.00 93.38 77 PHE A N 1
ATOM 609 C CA . PHE A 1 77 ? -8.640 7.673 12.015 1.00 93.38 77 PHE A CA 1
ATOM 610 C C . PHE A 1 77 ? -8.937 7.142 10.597 1.00 93.38 77 PHE A C 1
ATOM 612 O O . PHE A 1 77 ? -8.067 7.141 9.728 1.00 93.38 77 PHE A O 1
ATOM 619 N N . ASN A 1 78 ? -10.184 6.756 10.300 1.00 91.31 78 ASN A N 1
ATOM 620 C CA . ASN A 1 78 ? -10.569 6.331 8.943 1.00 91.31 78 ASN A CA 1
ATOM 621 C C . ASN A 1 78 ? -10.557 7.503 7.932 1.00 91.31 78 ASN A C 1
ATOM 623 O O . ASN A 1 78 ? -10.539 7.284 6.718 1.00 91.31 78 ASN A O 1
ATOM 627 N N . GLY A 1 79 ? -10.534 8.742 8.428 1.00 88.12 79 GLY A N 1
ATOM 628 C CA . GLY A 1 79 ? -10.297 9.979 7.693 1.00 88.12 79 GLY A CA 1
ATOM 629 C C . GLY A 1 79 ? -8.823 10.365 7.510 1.00 88.12 79 GLY A C 1
ATOM 630 O O . GLY A 1 79 ? -8.580 11.430 6.946 1.00 88.12 79 GLY A O 1
ATOM 631 N N . LEU A 1 80 ? -7.842 9.543 7.919 1.00 86.69 80 LEU A N 1
ATOM 632 C CA . LEU A 1 80 ? -6.397 9.837 7.799 1.00 86.69 80 LEU A CA 1
ATOM 633 C C . LEU A 1 80 ? -5.970 10.319 6.401 1.00 86.69 80 LEU A C 1
ATOM 635 O O . LEU A 1 80 ? -5.183 11.256 6.290 1.00 86.69 80 LEU A O 1
ATOM 639 N N . TRP A 1 81 ? -6.552 9.759 5.336 1.00 82.56 81 TRP A N 1
ATOM 640 C CA . TRP A 1 81 ? -6.322 10.192 3.951 1.00 82.56 81 TRP A CA 1
ATOM 641 C C . TRP A 1 81 ? -6.654 11.680 3.722 1.00 82.56 81 TRP A C 1
ATOM 643 O O . TRP A 1 81 ? -5.939 12.372 3.000 1.00 82.56 81 TRP A O 1
ATOM 653 N N . ARG A 1 82 ? -7.709 12.195 4.369 1.00 82.44 82 ARG A N 1
ATOM 654 C CA . ARG A 1 82 ? -8.123 13.604 4.310 1.00 82.44 82 ARG A CA 1
ATOM 655 C C . ARG A 1 82 ? -7.231 14.482 5.184 1.00 82.44 82 ARG A C 1
ATOM 657 O O . ARG A 1 82 ? -6.947 15.611 4.802 1.00 82.44 82 ARG A O 1
ATOM 664 N N . LEU A 1 83 ? -6.782 13.975 6.333 1.00 81.88 83 LEU A N 1
ATOM 665 C CA . LEU A 1 83 ? -5.830 14.690 7.187 1.00 81.88 83 LEU A CA 1
ATOM 666 C C . LEU A 1 83 ? -4.489 14.867 6.464 1.00 81.88 83 LEU A C 1
ATOM 668 O O . LEU A 1 83 ? -3.998 15.985 6.397 1.00 81.88 83 LEU A O 1
ATOM 672 N N . SER A 1 84 ? -3.974 13.812 5.823 1.00 78.88 84 SER A N 1
ATOM 673 C CA . SER A 1 84 ? -2.740 13.867 5.027 1.00 78.88 84 SER A CA 1
ATOM 674 C C . SER A 1 84 ? -2.872 14.751 3.781 1.00 78.88 84 SER A C 1
ATOM 676 O O . SER A 1 84 ? -1.923 15.439 3.423 1.00 78.88 84 SER A O 1
ATOM 678 N N . TYR A 1 85 ? -4.040 14.777 3.126 1.00 74.44 85 TYR A N 1
ATOM 679 C CA . TYR A 1 85 ? -4.324 15.734 2.047 1.00 74.44 85 TYR A CA 1
ATOM 680 C C . TYR A 1 85 ? -4.170 17.179 2.547 1.00 74.44 85 TYR A C 1
ATOM 682 O O . TYR A 1 85 ? -3.405 17.953 1.977 1.00 74.44 85 TYR A O 1
ATOM 690 N N . LEU A 1 86 ? -4.851 17.520 3.648 1.00 73.44 86 LEU A N 1
ATOM 691 C CA . LEU A 1 86 ? -4.816 18.864 4.227 1.00 73.44 86 LEU A CA 1
ATOM 692 C C . LEU A 1 86 ? -3.413 19.228 4.740 1.00 73.44 86 LEU A C 1
ATOM 694 O O . LEU A 1 86 ? -2.968 20.346 4.508 1.00 73.44 86 LEU A O 1
ATOM 698 N N . ASP A 1 87 ? -2.698 18.285 5.367 1.00 77.06 87 ASP A N 1
ATOM 699 C CA . ASP A 1 87 ? -1.344 18.484 5.915 1.00 77.06 87 ASP A CA 1
ATOM 700 C C . ASP A 1 87 ? -0.307 18.859 4.841 1.00 77.06 87 ASP A C 1
ATOM 702 O O . ASP A 1 87 ? 0.728 19.428 5.168 1.00 77.06 87 ASP A O 1
ATOM 706 N N . GLY A 1 88 ? -0.576 18.617 3.552 1.00 68.06 88 GLY A N 1
ATOM 707 C CA . GLY A 1 88 ? 0.254 19.155 2.468 1.00 68.06 88 GLY A CA 1
ATOM 708 C C . GLY A 1 88 ? -0.204 20.485 1.873 1.00 68.06 88 GLY A C 1
ATOM 709 O O . GLY A 1 88 ? 0.573 21.095 1.150 1.00 68.06 88 GLY A O 1
ATOM 710 N N . PHE A 1 89 ? -1.427 20.936 2.159 1.00 68.00 89 PHE A N 1
ATOM 711 C CA . PHE A 1 89 ? -1.926 22.240 1.715 1.00 68.00 89 PHE A CA 1
ATOM 712 C C . PHE A 1 89 ? -1.485 23.366 2.663 1.00 68.00 89 PHE A C 1
ATOM 714 O O . PHE A 1 89 ? -1.164 24.463 2.217 1.00 68.00 89 PHE A O 1
ATOM 721 N N . ASP A 1 90 ? -1.440 23.092 3.971 1.00 74.81 90 ASP A N 1
ATOM 722 C CA . ASP A 1 90 ? -1.101 24.068 5.020 1.00 74.81 90 ASP A CA 1
ATOM 723 C C . ASP A 1 90 ? 0.169 23.710 5.826 1.00 74.81 90 ASP A C 1
ATOM 725 O O . ASP A 1 90 ? 0.481 24.370 6.816 1.00 74.81 90 ASP A O 1
ATOM 729 N N . SER A 1 91 ? 0.920 22.679 5.407 1.00 74.62 91 SER A N 1
ATOM 730 C CA . SER A 1 91 ? 2.070 22.109 6.145 1.00 74.62 91 SER A CA 1
ATOM 731 C C . SER A 1 91 ? 1.735 21.633 7.573 1.00 74.62 91 SER A C 1
ATOM 733 O O . SER A 1 91 ? 2.593 21.609 8.460 1.00 74.62 91 SER A O 1
ATOM 735 N N . GLY A 1 92 ? 0.472 21.271 7.811 1.00 75.44 92 GLY A N 1
ATOM 736 C CA . GLY A 1 92 ? -0.037 20.796 9.089 1.00 75.44 92 GLY A CA 1
ATOM 737 C C . GLY A 1 92 ? 0.548 19.461 9.559 1.00 75.44 92 GLY A C 1
ATOM 738 O O . GLY A 1 92 ? 1.215 18.726 8.836 1.00 75.44 92 GLY A O 1
ATOM 739 N N . ARG A 1 93 ? 0.276 19.139 10.828 1.00 83.81 93 ARG A N 1
ATOM 740 C CA . ARG A 1 93 ? 0.764 17.927 11.514 1.00 83.81 93 ARG A CA 1
ATOM 741 C C . ARG A 1 93 ? -0.376 17.047 12.042 1.00 83.81 93 ARG A C 1
ATOM 743 O O . ARG A 1 93 ? -0.195 16.346 13.035 1.00 83.81 93 ARG A O 1
ATOM 750 N N . ARG A 1 94 ? -1.573 17.093 11.442 1.00 85.12 94 ARG A N 1
ATOM 751 C CA . ARG A 1 94 ? -2.766 16.392 11.964 1.00 85.12 94 ARG A CA 1
ATOM 752 C C . ARG A 1 94 ? -2.595 14.875 11.960 1.00 85.12 94 ARG A C 1
ATOM 754 O O . ARG A 1 94 ? -2.982 14.241 12.937 1.00 85.12 94 ARG A O 1
ATOM 761 N N . VAL A 1 95 ? -1.984 14.302 10.922 1.00 85.81 95 VAL A N 1
ATOM 762 C CA . VAL A 1 95 ? -1.644 12.868 10.858 1.00 85.81 95 VAL A CA 1
ATOM 763 C C . VAL A 1 95 ? -0.681 12.486 11.984 1.00 85.81 95 VAL A C 1
ATOM 765 O O . VAL A 1 95 ? -0.965 11.566 12.747 1.00 85.81 95 VAL A O 1
ATOM 768 N N . LEU A 1 96 ? 0.422 13.226 12.132 1.00 86.50 96 LEU A N 1
ATOM 769 C CA . LEU A 1 96 ? 1.439 12.976 13.159 1.00 86.50 96 LEU A CA 1
ATOM 770 C C . LEU A 1 96 ? 0.849 13.087 14.573 1.00 86.50 96 LEU A C 1
ATOM 772 O O . LEU A 1 96 ? 1.082 12.215 15.402 1.00 86.50 96 LEU A O 1
ATOM 776 N N . ASN A 1 97 ? 0.039 14.114 14.838 1.00 89.88 97 ASN A N 1
ATOM 777 C CA . ASN A 1 97 ? -0.595 14.319 16.142 1.00 89.88 97 ASN A CA 1
ATOM 778 C C . ASN A 1 97 ? -1.638 13.232 16.462 1.00 89.88 97 ASN A C 1
ATOM 780 O O . ASN A 1 97 ? -1.779 12.839 17.617 1.00 89.88 97 ASN A O 1
ATOM 784 N N . LEU A 1 98 ? -2.356 12.719 15.455 1.00 91.06 98 LEU A N 1
ATOM 785 C CA . LEU A 1 98 ? -3.286 11.600 15.621 1.00 91.06 98 LEU A CA 1
ATOM 786 C C . LEU A 1 98 ? -2.524 10.324 16.008 1.00 91.06 98 LEU A C 1
ATOM 788 O O . LEU A 1 98 ? -2.887 9.669 16.985 1.00 91.06 98 LEU A O 1
ATOM 792 N N . LEU A 1 99 ? -1.442 10.020 15.283 1.00 90.81 99 LEU A N 1
ATOM 793 C CA . LEU A 1 99 ? -0.597 8.833 15.463 1.00 90.81 99 LEU A CA 1
ATOM 794 C C . LEU A 1 99 ? 0.409 8.935 16.627 1.00 90.81 99 LEU A C 1
ATOM 796 O O . LEU A 1 99 ? 1.109 7.960 16.900 1.00 90.81 99 LEU A O 1
ATOM 800 N N . ALA A 1 100 ? 0.476 10.074 17.325 1.00 87.94 100 ALA A N 1
ATOM 801 C CA . ALA A 1 100 ? 1.397 10.309 18.437 1.00 87.94 100 ALA A CA 1
ATOM 802 C C . ALA A 1 100 ? 1.321 9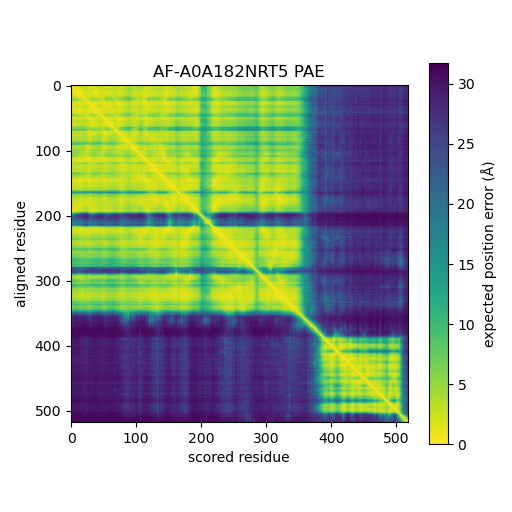.208 19.509 1.00 87.94 100 ALA A C 1
ATOM 804 O O . ALA A 1 100 ? 0.267 8.607 19.732 1.00 87.94 100 ALA A O 1
ATOM 805 N N . ASP A 1 101 ? 2.430 8.940 20.192 1.00 88.75 101 ASP A N 1
ATOM 806 C CA . ASP A 1 101 ? 2.533 7.923 21.251 1.00 88.75 101 ASP A CA 1
ATOM 807 C C . ASP A 1 101 ? 2.198 6.489 20.789 1.00 88.75 101 ASP A C 1
ATOM 809 O O . ASP A 1 101 ? 1.927 5.616 21.612 1.00 88.75 101 ASP A O 1
ATOM 813 N N . ILE A 1 102 ? 2.173 6.225 19.479 1.00 91.50 102 ILE A N 1
ATOM 814 C CA . ILE A 1 102 ? 2.447 4.889 18.941 1.00 91.50 102 ILE A CA 1
ATOM 815 C C . ILE A 1 102 ? 3.969 4.817 18.774 1.00 91.50 102 ILE A C 1
ATOM 817 O O . ILE A 1 102 ? 4.574 5.739 18.230 1.00 91.50 102 ILE A O 1
ATOM 821 N N . ALA A 1 103 ? 4.605 3.755 19.272 1.00 89.31 103 ALA A N 1
ATOM 822 C CA . ALA A 1 103 ? 6.052 3.595 19.142 1.00 89.31 103 ALA A CA 1
ATOM 823 C C . ALA A 1 103 ? 6.466 3.510 17.662 1.00 89.31 103 ALA A C 1
ATOM 825 O O . ALA A 1 103 ? 5.736 2.952 16.847 1.00 89.31 103 ALA A O 1
ATOM 826 N N . HIS A 1 104 ? 7.655 3.997 17.315 1.00 91.06 104 HIS A N 1
ATOM 827 C CA . HIS A 1 104 ? 8.253 3.734 16.005 1.00 91.06 104 HIS A CA 1
ATOM 828 C C . HIS A 1 104 ? 9.040 2.416 16.047 1.00 91.06 104 HIS A C 1
ATOM 830 O O . HIS A 1 104 ? 9.698 2.117 17.045 1.00 91.06 104 HIS A O 1
ATOM 836 N N . ARG A 1 105 ? 8.985 1.627 14.968 1.00 91.12 105 ARG A N 1
ATOM 837 C CA . ARG A 1 105 ? 9.763 0.388 14.786 1.00 91.12 105 ARG A CA 1
ATOM 838 C C . ARG A 1 105 ? 10.327 0.325 13.372 1.00 91.12 105 ARG A C 1
ATOM 840 O O . ARG A 1 105 ? 9.747 0.896 12.451 1.00 91.12 105 ARG A O 1
ATOM 847 N N . ARG A 1 106 ? 11.437 -0.389 13.179 1.00 90.38 106 ARG A N 1
ATOM 848 C CA . ARG A 1 106 ? 11.994 -0.640 11.843 1.00 90.38 106 ARG A CA 1
ATOM 849 C C . ARG A 1 106 ? 11.131 -1.681 11.135 1.00 90.38 106 ARG A C 1
ATOM 851 O O . ARG A 1 106 ? 10.487 -2.506 11.777 1.00 90.38 106 ARG A O 1
ATOM 858 N N . TRP A 1 107 ? 11.156 -1.691 9.805 1.00 90.50 107 TRP A N 1
ATOM 859 C CA . TRP A 1 107 ? 10.341 -2.618 9.011 1.00 90.50 107 TRP A CA 1
ATOM 860 C C . TRP A 1 107 ? 10.566 -4.097 9.359 1.00 90.50 107 TRP A C 1
ATOM 862 O O . TRP A 1 107 ? 9.611 -4.862 9.457 1.00 90.50 107 TRP A O 1
ATOM 872 N N . GLN A 1 108 ? 11.822 -4.488 9.589 1.00 89.56 108 GLN A N 1
ATOM 873 C CA . GLN A 1 108 ? 12.194 -5.874 9.889 1.00 89.56 108 GLN A CA 1
ATOM 874 C C . GLN A 1 108 ? 11.947 -6.293 11.349 1.00 89.56 108 GLN A C 1
ATOM 876 O O . GLN A 1 108 ? 12.048 -7.477 11.661 1.00 89.56 108 GLN A O 1
ATOM 881 N N . ASP A 1 109 ? 11.590 -5.357 12.237 1.00 90.69 109 ASP A N 1
ATOM 882 C CA . ASP A 1 109 ? 11.198 -5.680 13.611 1.00 90.69 109 ASP A CA 1
ATOM 883 C C . ASP A 1 109 ? 9.803 -6.349 13.639 1.00 90.69 109 ASP A C 1
ATOM 885 O O . ASP A 1 109 ? 9.083 -6.402 12.636 1.00 90.69 109 ASP A O 1
ATOM 889 N N . GLU A 1 110 ? 9.396 -6.872 14.798 1.00 91.12 110 GLU A N 1
ATOM 890 C CA . GLU A 1 110 ? 8.054 -7.437 14.993 1.00 91.12 110 GLU A CA 1
ATOM 891 C C . GLU A 1 110 ? 6.911 -6.429 14.786 1.00 91.12 110 GLU A C 1
ATOM 893 O O . GLU A 1 110 ? 7.064 -5.229 15.027 1.00 91.12 110 GLU A O 1
ATOM 898 N N . ILE A 1 111 ? 5.724 -6.968 14.461 1.00 94.44 111 ILE A N 1
ATOM 899 C CA . ILE A 1 111 ? 4.447 -6.243 14.373 1.00 94.44 111 ILE A CA 1
ATOM 900 C C . ILE A 1 111 ? 4.252 -5.362 15.614 1.00 94.44 111 ILE A C 1
ATOM 902 O O . ILE A 1 111 ? 4.170 -5.851 16.746 1.00 94.44 111 ILE A O 1
ATOM 906 N N . ASN A 1 112 ? 4.164 -4.057 15.368 1.00 94.88 112 ASN A N 1
ATOM 907 C CA . ASN A 1 112 ? 4.207 -3.007 16.373 1.00 94.88 112 ASN A CA 1
ATOM 908 C C . ASN A 1 112 ? 2.889 -2.874 17.150 1.00 94.88 112 ASN A C 1
ATOM 910 O O . ASN A 1 112 ? 2.872 -2.912 18.379 1.00 94.88 112 ASN A O 1
ATOM 914 N N . PHE A 1 113 ? 1.777 -2.766 16.422 1.00 96.00 113 PHE A N 1
ATOM 915 C CA . PHE A 1 113 ? 0.425 -2.685 16.971 1.00 96.00 113 PHE A CA 1
ATOM 916 C C . PHE A 1 113 ? -0.558 -3.481 16.107 1.00 96.00 113 PHE A C 1
ATOM 918 O O . PHE A 1 113 ? -0.311 -3.736 14.922 1.00 96.00 113 PHE A O 1
ATOM 925 N N . ARG A 1 114 ? -1.684 -3.861 16.711 1.00 97.56 114 ARG A N 1
ATOM 926 C CA . ARG A 1 114 ? -2.837 -4.455 16.030 1.00 97.56 114 ARG A CA 1
ATOM 927 C C . ARG A 1 114 ? -3.973 -3.437 15.988 1.00 97.56 114 ARG A C 1
ATOM 929 O O . ARG A 1 114 ? -4.157 -2.691 16.942 1.00 97.56 114 ARG A O 1
ATOM 936 N N . LEU A 1 115 ? -4.743 -3.399 14.906 1.00 97.31 115 LEU A N 1
ATOM 937 C CA . LEU A 1 115 ? -5.823 -2.437 14.698 1.00 97.31 115 LEU A CA 1
ATOM 938 C C . LEU A 1 115 ? -7.100 -3.115 14.203 1.00 97.31 115 LEU A C 1
ATOM 940 O O . LEU A 1 115 ? -7.065 -3.874 13.240 1.00 97.31 115 LEU A O 1
ATOM 944 N N . PHE A 1 116 ? -8.235 -2.778 14.808 1.00 98.31 116 PHE A N 1
ATOM 945 C CA . PHE A 1 116 ? -9.568 -3.098 14.312 1.00 98.31 116 PHE A CA 1
ATOM 946 C C . PHE A 1 116 ? -10.262 -1.851 13.754 1.00 98.31 116 PHE A C 1
ATOM 948 O O . PHE A 1 116 ? -10.279 -0.802 14.399 1.00 98.31 116 PHE A O 1
ATOM 955 N N . SER A 1 117 ? -10.877 -1.972 12.574 1.00 97.19 117 SER A N 1
ATOM 956 C CA . SER A 1 117 ? -11.713 -0.918 11.986 1.00 97.19 117 SER A CA 1
ATOM 957 C C . SER A 1 117 ? -12.746 -1.483 11.007 1.00 97.19 117 SER A C 1
ATOM 959 O O . SER A 1 117 ? -12.517 -2.497 10.347 1.00 97.19 117 SER A O 1
ATOM 961 N N . VAL A 1 118 ? -13.875 -0.790 10.857 1.00 95.62 118 VAL A N 1
ATOM 962 C CA . VAL A 1 118 ? -14.871 -1.063 9.809 1.00 95.62 118 VAL A CA 1
ATOM 963 C C . VAL A 1 118 ? -14.745 0.004 8.717 1.00 95.62 118 VAL A C 1
ATOM 965 O O . VAL A 1 118 ? -15.100 1.170 8.926 1.00 95.62 118 VAL A O 1
ATOM 968 N N . ILE A 1 119 ? -14.225 -0.375 7.546 1.00 91.69 119 ILE A N 1
ATOM 969 C CA . ILE A 1 119 ? -13.902 0.562 6.461 1.00 91.69 119 ILE A CA 1
ATOM 970 C C . ILE A 1 119 ? -15.015 0.643 5.408 1.00 91.69 119 ILE A C 1
ATOM 972 O O . ILE A 1 119 ? -15.632 -0.349 5.032 1.00 91.69 119 ILE A O 1
ATOM 976 N N . GLY A 1 120 ? -15.264 1.860 4.917 1.00 83.31 120 GLY A N 1
ATOM 977 C CA . GLY A 1 120 ? -16.341 2.168 3.965 1.00 83.31 120 GLY A CA 1
ATOM 978 C C . GLY A 1 120 ? -15.895 2.834 2.664 1.00 83.31 120 GLY A C 1
ATOM 979 O O . GLY A 1 120 ? -16.742 3.299 1.907 1.00 83.31 120 GLY A O 1
ATOM 980 N N . SER A 1 121 ? -14.587 2.968 2.430 1.00 82.62 121 SER A N 1
ATOM 981 C CA . SER A 1 121 ? -14.052 3.783 1.336 1.00 82.62 121 SER A CA 1
ATOM 982 C C . SER A 1 121 ? -12.709 3.272 0.828 1.00 82.62 121 SER A C 1
ATOM 984 O O . SER A 1 121 ? -11.782 3.047 1.608 1.00 82.62 121 SER A O 1
ATOM 986 N N . VAL A 1 122 ? -12.576 3.208 -0.499 1.00 83.62 122 VAL A N 1
ATOM 987 C CA . VAL A 1 122 ? -11.313 2.922 -1.198 1.00 83.62 122 VAL A CA 1
ATOM 988 C C . VAL A 1 122 ? -10.248 3.990 -0.899 1.00 83.62 122 VAL A C 1
ATOM 990 O O . VAL A 1 122 ? -9.061 3.680 -0.938 1.00 83.62 122 VAL A O 1
ATOM 993 N N . LYS A 1 123 ? -10.626 5.224 -0.511 1.00 84.94 123 LYS A N 1
ATOM 994 C CA . LYS A 1 123 ? -9.648 6.280 -0.168 1.00 84.94 123 LYS A CA 1
ATOM 995 C C . LYS A 1 123 ? -8.767 5.911 1.041 1.00 84.94 123 LYS A C 1
ATOM 997 O O . LYS A 1 123 ? -7.615 6.328 1.079 1.00 84.94 123 LYS A O 1
ATOM 1002 N N . PHE A 1 124 ? -9.249 5.072 1.968 1.00 88.50 124 PHE A N 1
ATOM 1003 C CA . PHE A 1 124 ? -8.424 4.535 3.063 1.00 88.50 124 PHE A CA 1
ATOM 1004 C C . PHE A 1 124 ? -7.391 3.515 2.554 1.00 88.50 124 PHE A C 1
ATOM 1006 O O . PHE A 1 124 ? -6.209 3.634 2.859 1.00 88.50 124 PHE A O 1
ATOM 1013 N N . LEU A 1 125 ? -7.807 2.572 1.699 1.00 90.12 125 LEU A N 1
ATOM 1014 C CA . LEU A 1 125 ? -6.907 1.590 1.075 1.00 90.12 125 LEU A CA 1
ATOM 1015 C C . LEU A 1 125 ? -5.842 2.272 0.195 1.00 90.12 125 LEU A C 1
ATOM 1017 O O . LEU A 1 125 ? -4.671 1.911 0.250 1.00 90.12 125 LEU A O 1
ATOM 1021 N N . ARG A 1 126 ? -6.220 3.317 -0.553 1.00 88.00 126 ARG A N 1
ATOM 1022 C CA . ARG A 1 126 ? -5.287 4.152 -1.330 1.00 88.00 126 ARG A CA 1
ATOM 1023 C C . ARG A 1 126 ? -4.282 4.898 -0.441 1.00 88.00 126 ARG A C 1
ATOM 1025 O O . ARG A 1 126 ? -3.116 4.980 -0.803 1.00 88.00 126 ARG A O 1
ATOM 1032 N N . TYR A 1 127 ? -4.684 5.380 0.736 1.00 88.56 127 TYR A N 1
ATOM 1033 C CA . TYR A 1 127 ? -3.745 5.970 1.700 1.00 88.56 127 TYR A CA 1
ATOM 1034 C C . TYR A 1 127 ? -2.755 4.941 2.270 1.00 88.56 127 TYR A C 1
ATOM 1036 O O . TYR A 1 127 ? -1.570 5.241 2.366 1.00 88.56 127 TYR A O 1
ATOM 1044 N N . LEU A 1 128 ? -3.203 3.714 2.563 1.00 90.88 128 LEU A N 1
ATOM 1045 C CA . LEU A 1 128 ? -2.324 2.616 2.991 1.00 90.88 128 LEU A CA 1
ATOM 1046 C C . LEU A 1 128 ? -1.275 2.248 1.926 1.00 90.88 128 LEU A C 1
ATOM 1048 O O . LEU A 1 128 ? -0.112 2.024 2.261 1.00 90.88 128 LEU A O 1
ATOM 1052 N N . LEU A 1 129 ? -1.660 2.210 0.645 1.00 91.44 129 LEU A N 1
ATOM 1053 C CA . LEU A 1 129 ? -0.719 2.027 -0.469 1.00 91.44 129 LEU A CA 1
ATOM 1054 C C . LEU A 1 129 ? 0.297 3.171 -0.526 1.00 91.44 129 LEU A C 1
ATOM 1056 O O . LEU A 1 129 ? 1.504 2.940 -0.479 1.00 91.44 129 LEU A O 1
ATOM 1060 N N . ASN A 1 130 ? -0.202 4.407 -0.573 1.00 87.94 130 ASN A N 1
ATOM 1061 C CA . ASN A 1 130 ? 0.618 5.604 -0.710 1.00 87.94 130 ASN A CA 1
ATOM 1062 C C . ASN A 1 130 ? 1.583 5.783 0.472 1.00 87.94 130 ASN A C 1
ATOM 1064 O O . ASN A 1 130 ? 2.709 6.223 0.267 1.00 87.94 130 ASN A O 1
ATOM 1068 N N . SER A 1 131 ? 1.196 5.409 1.696 1.00 89.12 131 SER A N 1
ATOM 1069 C CA . SER A 1 131 ? 2.088 5.531 2.852 1.00 89.12 131 SER A CA 1
ATOM 1070 C C . SER A 1 131 ? 3.323 4.631 2.736 1.00 89.12 131 SER A C 1
ATOM 1072 O O . SER A 1 131 ? 4.404 5.072 3.105 1.00 89.12 131 SER A O 1
ATOM 1074 N N . ILE A 1 132 ? 3.210 3.433 2.144 1.00 92.75 132 ILE A N 1
ATOM 1075 C CA . ILE A 1 132 ? 4.386 2.609 1.809 1.00 92.75 132 ILE A CA 1
ATOM 1076 C C . ILE A 1 132 ? 5.133 3.210 0.609 1.00 92.75 132 ILE A C 1
ATOM 1078 O O . ILE A 1 132 ? 6.330 3.457 0.718 1.00 92.75 132 ILE A O 1
ATOM 1082 N N . THR A 1 133 ? 4.443 3.513 -0.502 1.00 90.06 133 THR A N 1
ATOM 1083 C CA . THR A 1 133 ? 5.064 4.059 -1.733 1.00 90.06 133 THR A CA 1
ATOM 1084 C C . THR A 1 133 ? 5.925 5.299 -1.482 1.00 90.06 133 THR A C 1
ATOM 1086 O O . THR A 1 133 ? 6.991 5.436 -2.078 1.00 90.06 133 THR A O 1
ATOM 1089 N N . TYR A 1 134 ? 5.464 6.199 -0.610 1.00 84.88 134 TYR A N 1
ATOM 1090 C CA . TYR A 1 134 ? 6.119 7.473 -0.296 1.00 84.88 134 TYR A CA 1
ATOM 1091 C C . TYR A 1 134 ? 6.713 7.512 1.121 1.00 84.88 134 TYR A C 1
ATOM 1093 O O . TYR A 1 134 ? 7.019 8.593 1.617 1.00 84.88 134 TYR A O 1
ATOM 1101 N N . GLN A 1 135 ? 6.847 6.351 1.776 1.00 84.50 135 GLN A N 1
ATOM 1102 C CA . GLN A 1 135 ? 7.477 6.178 3.091 1.00 84.50 135 GLN A CA 1
ATOM 1103 C C . GLN A 1 135 ? 6.968 7.169 4.170 1.00 84.50 135 GLN A C 1
ATOM 1105 O O . GLN A 1 135 ? 7.745 7.768 4.913 1.00 84.50 135 GLN A O 1
ATOM 1110 N N . SER A 1 136 ? 5.647 7.370 4.244 1.00 81.94 136 SER A N 1
ATOM 1111 C CA . SER A 1 136 ? 5.018 8.438 5.038 1.00 81.94 136 SER A CA 1
ATOM 1112 C C . SER A 1 136 ? 4.886 8.117 6.541 1.00 81.94 136 SER A C 1
ATOM 1114 O O . SER A 1 136 ? 5.352 7.096 7.044 1.00 81.94 136 SER A O 1
ATOM 1116 N N . GLU A 1 137 ? 4.226 9.000 7.290 1.00 80.81 137 GLU A N 1
ATOM 1117 C CA . GLU A 1 137 ? 4.036 8.935 8.742 1.00 80.81 137 GLU A CA 1
ATOM 1118 C C . GLU A 1 137 ? 3.492 7.578 9.225 1.00 80.81 137 GLU A C 1
ATOM 1120 O O . GLU A 1 137 ? 3.989 7.039 10.211 1.00 80.81 137 GLU A O 1
ATOM 1125 N N . PHE A 1 138 ? 2.507 6.995 8.531 1.00 85.94 138 PHE A N 1
ATOM 1126 C CA . PHE A 1 138 ? 1.911 5.716 8.936 1.00 85.94 138 PHE A CA 1
ATOM 1127 C C . PHE A 1 138 ? 2.829 4.515 8.646 1.00 85.94 138 PHE A C 1
ATOM 1129 O O . PHE A 1 138 ? 2.850 3.559 9.418 1.00 85.94 138 PHE A O 1
ATOM 1136 N N . TYR A 1 139 ? 3.654 4.594 7.598 1.00 86.88 139 TYR A N 1
ATOM 1137 C CA . TYR A 1 139 ? 4.764 3.669 7.347 1.00 86.88 139 TYR A CA 1
ATOM 1138 C C . TYR A 1 139 ? 5.872 3.780 8.410 1.00 86.88 139 TYR A C 1
ATOM 1140 O O . TYR A 1 139 ? 6.419 2.763 8.836 1.00 86.88 139 TYR A O 1
ATOM 1148 N N . SER A 1 140 ? 6.164 4.988 8.907 1.00 86.94 140 SER A N 1
ATOM 1149 C CA . SER A 1 140 ? 7.213 5.214 9.918 1.00 86.94 140 SER A CA 1
ATOM 1150 C C . SER A 1 140 ? 6.956 4.522 11.269 1.00 86.94 140 SER A C 1
ATOM 1152 O O . SER A 1 140 ? 7.857 4.439 12.104 1.00 86.94 140 SER A O 1
ATOM 1154 N N . LEU A 1 141 ? 5.745 3.999 11.492 1.00 91.44 141 LEU A N 1
ATOM 1155 C CA . LEU A 1 141 ? 5.387 3.166 12.646 1.00 91.44 141 LEU A CA 1
ATOM 1156 C C . LEU A 1 141 ? 5.860 1.703 12.504 1.00 91.44 141 LEU A C 1
ATOM 1158 O O . LEU A 1 141 ? 5.611 0.892 13.398 1.00 91.44 141 LEU A O 1
ATOM 1162 N N . GLY A 1 142 ? 6.520 1.346 11.401 1.00 92.56 142 GLY A N 1
ATOM 1163 C CA . GLY A 1 142 ? 6.895 -0.029 11.083 1.00 92.56 142 GLY A CA 1
ATOM 1164 C C . GLY A 1 142 ? 5.688 -0.870 10.659 1.00 92.56 142 GLY A C 1
ATOM 1165 O O . GLY A 1 142 ? 4.664 -0.350 10.214 1.00 92.56 142 GLY A O 1
ATOM 1166 N N . ARG A 1 143 ? 5.796 -2.196 10.783 1.00 95.38 143 ARG A N 1
ATOM 1167 C CA . ARG A 1 143 ? 4.717 -3.113 10.382 1.00 95.38 143 ARG A CA 1
ATOM 1168 C C . ARG A 1 143 ? 3.624 -3.207 11.447 1.00 95.38 143 ARG A C 1
ATOM 1170 O O . ARG A 1 143 ? 3.899 -3.266 12.644 1.00 95.38 143 ARG A O 1
ATOM 1177 N N . TYR A 1 144 ? 2.381 -3.293 10.992 1.00 95.69 144 TYR A N 1
ATOM 1178 C CA . TYR A 1 144 ? 1.164 -3.333 11.805 1.00 95.69 144 TYR A CA 1
ATOM 1179 C C . TYR A 1 144 ? 0.220 -4.431 11.304 1.00 95.69 144 TYR A C 1
ATOM 1181 O O . TYR A 1 144 ? 0.283 -4.826 10.143 1.00 95.69 144 TYR A O 1
ATOM 1189 N N . GLU A 1 145 ? -0.677 -4.919 12.159 1.00 97.44 145 GLU A N 1
ATOM 1190 C CA . GLU A 1 145 ? -1.689 -5.911 11.777 1.00 97.44 145 GLU A CA 1
ATOM 1191 C C . GLU A 1 145 ? -3.085 -5.295 11.825 1.00 97.44 145 GLU A C 1
ATOM 1193 O O . GLU A 1 145 ? -3.570 -4.920 12.889 1.00 97.44 145 GLU A O 1
ATOM 1198 N N . MET A 1 146 ? -3.749 -5.192 10.677 1.00 97.62 146 MET A N 1
ATOM 1199 C CA . MET A 1 146 ? -5.109 -4.669 10.580 1.00 97.62 146 MET A CA 1
ATOM 1200 C C . MET A 1 146 ? -6.107 -5.812 10.417 1.00 97.62 146 MET A C 1
ATOM 1202 O O . MET A 1 146 ? -5.976 -6.639 9.520 1.00 97.62 146 MET A O 1
ATOM 1206 N N . ILE A 1 147 ? -7.139 -5.826 11.251 1.00 98.38 147 ILE A N 1
ATOM 1207 C CA . ILE A 1 147 ? -8.296 -6.711 11.152 1.00 98.38 147 ILE A CA 1
ATOM 1208 C C . ILE A 1 147 ? -9.470 -5.820 10.746 1.00 98.38 147 ILE A C 1
ATOM 1210 O O . ILE A 1 147 ? -10.060 -5.117 11.567 1.00 98.38 147 ILE A O 1
ATOM 1214 N N . LEU A 1 148 ? -9.749 -5.780 9.444 1.00 97.88 148 LEU A N 1
ATOM 1215 C CA . LEU A 1 148 ? -10.710 -4.860 8.846 1.00 97.88 148 LEU A CA 1
ATOM 1216 C C . LEU A 1 148 ? -12.008 -5.573 8.476 1.00 97.88 148 LEU A C 1
ATOM 1218 O O . LEU A 1 148 ? -11.985 -6.646 7.877 1.00 97.88 148 LEU A O 1
ATOM 1222 N N . VAL A 1 149 ? -13.145 -4.937 8.755 1.00 97.06 149 VAL A N 1
ATOM 1223 C CA . VAL A 1 149 ? -14.426 -5.305 8.134 1.00 97.06 149 VAL A CA 1
ATOM 1224 C C . VAL A 1 149 ? -14.669 -4.408 6.922 1.00 97.06 149 VAL A C 1
ATOM 1226 O O . VAL A 1 149 ? -14.554 -3.186 7.027 1.00 97.06 149 VAL A O 1
ATOM 1229 N N . MET A 1 150 ? -15.017 -5.001 5.778 1.00 93.75 150 MET A N 1
ATOM 1230 C CA . MET A 1 150 ? -15.285 -4.287 4.522 1.00 93.75 150 MET A CA 1
ATOM 1231 C C . MET A 1 150 ? -16.330 -5.006 3.652 1.00 93.75 150 MET A C 1
ATOM 1233 O O . MET A 1 150 ? -16.594 -6.192 3.847 1.00 93.75 150 MET A O 1
ATOM 1237 N N . SER A 1 151 ? -16.924 -4.315 2.672 1.00 90.56 151 SER A N 1
ATOM 1238 C CA . SER A 1 151 ? -17.848 -4.958 1.722 1.00 90.56 151 SER A CA 1
ATOM 1239 C C . SER A 1 151 ? -17.116 -5.871 0.718 1.00 90.56 151 SER A C 1
ATOM 1241 O O . SER A 1 151 ? -15.915 -5.685 0.486 1.00 90.56 151 SER A O 1
ATOM 1243 N N . PRO A 1 152 ? -17.816 -6.816 0.057 1.00 89.25 152 PRO A N 1
ATOM 1244 C CA . PRO A 1 152 ? -17.226 -7.647 -0.997 1.00 89.25 152 PRO A CA 1
ATOM 1245 C C . PRO A 1 152 ? -16.629 -6.835 -2.160 1.00 89.25 152 PRO A C 1
ATOM 1247 O O . PRO A 1 152 ? -15.592 -7.216 -2.707 1.00 89.25 152 PRO A O 1
ATOM 1250 N N . LEU A 1 153 ? -17.230 -5.690 -2.512 1.00 85.94 153 LEU A N 1
ATOM 1251 C CA . LEU A 1 153 ? -16.691 -4.786 -3.532 1.00 85.94 153 LEU A CA 1
ATOM 1252 C C . LEU A 1 153 ? -15.399 -4.088 -3.064 1.00 85.94 153 LEU A C 1
ATOM 1254 O O . LEU A 1 153 ? -14.441 -4.035 -3.834 1.00 85.94 153 LEU A O 1
ATOM 1258 N N . LEU A 1 154 ? -15.304 -3.642 -1.801 1.00 89.06 154 LEU A N 1
ATOM 1259 C CA . LEU A 1 154 ? -14.034 -3.136 -1.247 1.00 89.06 154 LEU A CA 1
ATOM 1260 C C . LEU A 1 154 ? -12.943 -4.215 -1.239 1.00 89.06 154 LEU A C 1
ATOM 1262 O O . LEU A 1 154 ? -11.811 -3.934 -1.625 1.00 89.06 154 LEU A O 1
ATOM 1266 N N . TYR A 1 155 ? -13.294 -5.448 -0.870 1.00 92.94 155 TYR A N 1
ATOM 1267 C CA . TYR A 1 155 ? -12.365 -6.577 -0.897 1.00 92.94 155 TYR A CA 1
ATOM 1268 C C . TYR A 1 155 ? -11.880 -6.906 -2.317 1.00 92.94 155 TYR A C 1
ATOM 1270 O O . TYR A 1 155 ? -10.706 -7.217 -2.506 1.00 92.94 155 TYR A O 1
ATOM 1278 N N . SER A 1 156 ? -12.731 -6.763 -3.341 1.00 89.50 156 SER A N 1
ATOM 1279 C CA . SER A 1 156 ? -12.325 -6.998 -4.736 1.00 89.50 156 SER A CA 1
ATOM 1280 C C . SER A 1 156 ? -11.152 -6.111 -5.177 1.00 89.50 156 SER A C 1
ATOM 1282 O O . SER A 1 156 ? -10.249 -6.594 -5.856 1.00 89.50 156 SER A O 1
ATOM 1284 N N . HIS A 1 157 ? -11.088 -4.858 -4.709 1.00 88.81 157 HIS A N 1
ATOM 1285 C CA . HIS A 1 157 ? -9.990 -3.945 -5.038 1.00 88.81 157 HIS A CA 1
ATOM 1286 C C . HIS A 1 157 ? -8.621 -4.413 -4.523 1.00 88.81 157 HIS A C 1
ATOM 1288 O O . HIS A 1 157 ? -7.611 -3.991 -5.088 1.00 88.81 157 HIS A O 1
ATOM 1294 N N . ILE A 1 158 ? -8.577 -5.272 -3.496 1.00 93.25 158 ILE A N 1
ATOM 1295 C CA . ILE A 1 158 ? -7.334 -5.804 -2.915 1.00 93.25 158 ILE A CA 1
ATOM 1296 C C . ILE A 1 158 ? -7.089 -7.278 -3.253 1.00 93.25 158 ILE A C 1
ATOM 1298 O O . ILE A 1 158 ? -5.943 -7.670 -3.434 1.00 93.25 158 ILE A O 1
ATOM 1302 N N . ALA A 1 159 ? -8.137 -8.092 -3.399 1.00 94.31 159 ALA A N 1
ATOM 1303 C CA . ALA A 1 159 ? -8.025 -9.545 -3.527 1.00 94.31 159 ALA A CA 1
ATOM 1304 C C . ALA A 1 159 ? -8.250 -10.093 -4.946 1.00 94.31 159 ALA A C 1
ATOM 1306 O O . ALA A 1 159 ? -8.014 -11.279 -5.168 1.00 94.31 159 ALA A O 1
ATOM 1307 N N . SER A 1 160 ? -8.717 -9.291 -5.910 1.00 92.38 160 SER A N 1
ATOM 1308 C CA . SER A 1 160 ? -8.978 -9.795 -7.265 1.00 92.38 160 SER A CA 1
ATOM 1309 C C . SER A 1 160 ? -7.720 -10.277 -7.994 1.00 92.38 160 SER A C 1
ATOM 1311 O O . SER A 1 160 ? -6.640 -9.708 -7.852 1.00 92.38 160 SER A O 1
ATOM 1313 N N . THR A 1 161 ? -7.887 -11.316 -8.810 1.00 92.75 161 THR A N 1
ATOM 1314 C CA . THR A 1 161 ? -6.874 -11.867 -9.726 1.00 92.75 161 THR A CA 1
ATOM 1315 C C . THR A 1 161 ? -7.095 -11.372 -11.156 1.00 92.75 161 THR A C 1
ATOM 1317 O O . THR A 1 161 ? -8.118 -10.753 -11.463 1.00 92.75 161 THR A O 1
ATOM 1320 N N . LYS A 1 162 ? -6.191 -11.715 -12.082 1.00 88.69 162 LYS A N 1
ATOM 1321 C CA . LYS A 1 162 ? -6.398 -11.480 -13.520 1.00 88.69 162 LYS A CA 1
ATOM 1322 C C . LYS A 1 162 ? -7.744 -12.017 -14.033 1.00 88.69 162 LYS A C 1
ATOM 1324 O O . LYS A 1 162 ? -8.401 -11.334 -14.827 1.00 88.69 162 LYS A O 1
ATOM 1329 N N . ASP A 1 163 ? -8.199 -13.144 -13.490 1.00 87.81 163 ASP A N 1
ATOM 1330 C CA . ASP A 1 163 ? -9.446 -13.839 -13.833 1.00 87.81 163 ASP A CA 1
ATOM 1331 C C . ASP A 1 163 ? -10.716 -13.136 -13.308 1.00 87.81 163 ASP A C 1
ATOM 1333 O O . ASP A 1 163 ? -11.825 -13.435 -13.743 1.00 87.81 163 ASP A O 1
ATOM 1337 N N . ALA A 1 164 ? -10.582 -12.129 -12.435 1.00 81.56 164 ALA A N 1
ATOM 1338 C CA . ALA A 1 164 ? -11.693 -11.300 -11.945 1.00 81.56 164 ALA A CA 1
ATOM 1339 C C . ALA A 1 164 ? -12.349 -10.397 -13.010 1.00 81.56 164 ALA A C 1
ATOM 1341 O O . ALA A 1 164 ? -13.302 -9.669 -12.719 1.00 81.56 164 ALA A O 1
ATOM 1342 N N . GLY A 1 165 ? -11.806 -10.381 -14.229 1.00 71.75 165 GLY A N 1
ATOM 1343 C CA . GLY A 1 165 ? -12.234 -9.501 -15.309 1.00 71.75 165 GLY A CA 1
ATOM 1344 C C . GLY A 1 165 ? -11.692 -8.069 -15.201 1.00 71.75 165 GLY A C 1
ATOM 1345 O O . GLY A 1 165 ? -11.277 -7.579 -14.148 1.00 71.75 165 GLY A O 1
ATOM 1346 N N . TYR A 1 166 ? -11.696 -7.377 -16.342 1.00 67.38 166 TYR A N 1
ATOM 1347 C CA . TYR A 1 166 ? -10.978 -6.116 -16.576 1.00 67.38 166 TYR A CA 1
ATOM 1348 C C . TYR A 1 166 ? -11.359 -4.926 -15.676 1.00 67.38 166 TYR A C 1
ATOM 1350 O O . TYR A 1 166 ? -10.626 -3.940 -15.640 1.00 67.38 166 TYR A O 1
ATOM 1358 N N . LYS A 1 167 ? -12.495 -4.979 -14.968 1.00 70.94 167 LYS A N 1
ATOM 1359 C CA . LYS A 1 167 ? -12.947 -3.875 -14.105 1.00 70.94 167 LYS A CA 1
ATOM 1360 C C . LYS A 1 167 ? -12.354 -3.923 -12.694 1.00 70.94 167 LYS A C 1
ATOM 1362 O O . LYS A 1 167 ? -12.101 -2.848 -12.154 1.00 70.94 167 LYS A O 1
ATOM 1367 N N . LEU A 1 168 ? -12.148 -5.120 -12.131 1.00 79.94 168 LEU A N 1
ATOM 1368 C CA . LEU A 1 168 ? -11.838 -5.323 -10.707 1.00 79.94 168 LEU A CA 1
ATOM 1369 C C . LEU A 1 168 ? -10.331 -5.369 -10.428 1.00 79.94 168 LEU A C 1
ATOM 1371 O O . LEU A 1 168 ? -9.835 -4.561 -9.649 1.00 79.94 168 LEU A O 1
ATOM 1375 N N . TYR A 1 169 ? -9.596 -6.255 -11.107 1.00 87.31 169 TYR A N 1
ATOM 1376 C CA . TYR A 1 169 ? -8.131 -6.288 -11.037 1.00 87.31 169 TYR A CA 1
ATOM 1377 C C . TYR A 1 169 ? -7.557 -5.082 -11.781 1.00 87.31 169 TYR A C 1
ATOM 1379 O O . TYR A 1 169 ? -7.804 -4.905 -12.978 1.00 87.31 169 TYR A O 1
ATOM 1387 N N . ARG A 1 170 ? -6.832 -4.235 -11.047 1.00 86.12 170 ARG A N 1
ATOM 1388 C CA . ARG A 1 170 ? -6.265 -2.953 -11.491 1.00 86.12 170 ARG A CA 1
ATOM 1389 C C . ARG A 1 170 ? -4.849 -2.782 -10.938 1.00 86.12 170 ARG A C 1
ATOM 1391 O O . ARG A 1 170 ? -4.426 -3.541 -10.071 1.00 86.12 170 ARG A O 1
ATOM 1398 N N . GLY A 1 171 ? -4.145 -1.738 -11.380 1.00 90.19 171 GLY A N 1
ATOM 1399 C CA . GLY A 1 171 ? -2.813 -1.407 -10.865 1.00 90.19 171 GLY A CA 1
ATOM 1400 C C . GLY A 1 171 ? -2.757 -1.293 -9.333 1.00 90.19 171 GLY A C 1
ATOM 1401 O O . GLY A 1 171 ? -1.881 -1.874 -8.703 1.00 90.19 171 GLY A O 1
ATOM 1402 N N . SER A 1 172 ? -3.755 -0.664 -8.705 1.00 89.62 172 SER A N 1
ATOM 1403 C CA . SER A 1 172 ? -3.856 -0.593 -7.238 1.00 89.62 172 SER A CA 1
ATOM 1404 C C . SER A 1 172 ? -3.975 -1.964 -6.556 1.00 89.62 172 SER A C 1
ATOM 1406 O O . SER A 1 172 ? -3.432 -2.141 -5.471 1.00 89.62 172 SER A O 1
ATOM 1408 N N . THR A 1 173 ? -4.622 -2.945 -7.193 1.00 91.88 173 THR A N 1
ATOM 1409 C CA . THR A 1 173 ? -4.716 -4.334 -6.709 1.00 91.88 173 THR A CA 1
ATOM 1410 C C . THR A 1 173 ? -3.360 -5.037 -6.749 1.00 91.88 173 THR A C 1
ATOM 1412 O O . THR A 1 173 ? -3.004 -5.743 -5.809 1.00 91.88 173 THR A O 1
ATOM 1415 N N . ILE A 1 174 ? -2.580 -4.801 -7.810 1.00 94.38 174 ILE A N 1
ATOM 1416 C CA . ILE A 1 174 ? -1.221 -5.335 -7.978 1.00 94.38 174 ILE A CA 1
ATOM 1417 C C . ILE A 1 174 ? -0.290 -4.772 -6.902 1.00 94.38 174 ILE A C 1
ATOM 1419 O O . ILE A 1 174 ? 0.325 -5.545 -6.171 1.00 94.38 174 ILE A O 1
ATOM 1423 N N . VAL A 1 175 ? -0.246 -3.443 -6.737 1.00 95.75 175 VAL A N 1
ATOM 1424 C CA . VAL A 1 175 ? 0.567 -2.804 -5.685 1.00 95.75 175 VAL A CA 1
ATOM 1425 C C . VAL A 1 175 ? 0.133 -3.291 -4.294 1.00 95.75 175 VAL A C 1
ATOM 1427 O O . VAL A 1 175 ? 0.985 -3.577 -3.457 1.00 95.75 175 VAL A O 1
ATOM 1430 N N . PHE A 1 176 ? -1.171 -3.488 -4.053 1.00 95.62 176 PHE A N 1
ATOM 1431 C CA . PHE A 1 176 ? -1.657 -4.010 -2.773 1.00 95.62 176 PHE A CA 1
ATOM 1432 C C . PHE A 1 176 ? -1.158 -5.426 -2.473 1.00 95.62 176 PHE A C 1
ATOM 1434 O O . PHE A 1 176 ? -0.590 -5.646 -1.408 1.00 95.62 176 PHE A O 1
ATOM 1441 N N . GLN A 1 177 ? -1.325 -6.376 -3.398 1.00 95.81 177 GLN A N 1
ATOM 1442 C CA . GLN A 1 177 ? -0.923 -7.777 -3.185 1.00 95.81 177 GLN A CA 1
ATOM 1443 C C . GLN A 1 177 ? 0.600 -7.956 -3.083 1.00 95.81 177 GLN A C 1
ATOM 1445 O O . GLN A 1 177 ? 1.071 -8.956 -2.534 1.00 95.81 177 GLN A O 1
ATOM 1450 N N . LEU A 1 178 ? 1.378 -6.994 -3.584 1.00 96.19 178 LEU A N 1
ATOM 1451 C CA . LEU A 1 178 ? 2.833 -6.962 -3.437 1.00 96.19 178 LEU A CA 1
ATOM 1452 C C . LEU A 1 178 ? 3.273 -6.325 -2.115 1.00 96.19 178 LEU A C 1
ATOM 1454 O O . LEU A 1 178 ? 4.202 -6.829 -1.497 1.00 96.19 178 LEU A O 1
ATOM 1458 N N . TYR A 1 179 ? 2.604 -5.273 -1.639 1.00 96.81 179 TYR A N 1
ATOM 1459 C CA . TYR A 1 179 ? 2.963 -4.607 -0.379 1.00 96.81 179 TYR A CA 1
ATOM 1460 C C . TYR A 1 179 ? 2.401 -5.302 0.871 1.00 96.81 179 TYR A C 1
ATOM 1462 O O . TYR A 1 179 ? 3.003 -5.214 1.944 1.00 96.81 179 TYR A O 1
ATOM 1470 N N . TYR A 1 180 ? 1.261 -5.989 0.753 1.00 97.12 180 TYR A N 1
ATOM 1471 C CA . TYR A 1 180 ? 0.521 -6.570 1.873 1.00 97.12 180 TYR A CA 1
ATOM 1472 C C . TYR A 1 180 ? 0.248 -8.071 1.693 1.00 97.12 180 TYR A C 1
ATOM 1474 O O . TYR A 1 180 ? -0.123 -8.548 0.618 1.00 97.12 180 TYR A O 1
ATOM 1482 N N . ASP A 1 181 ? 0.351 -8.809 2.795 1.00 97.00 181 ASP A N 1
ATOM 1483 C CA . ASP A 1 181 ? -0.339 -10.083 2.968 1.00 97.00 181 ASP A CA 1
ATOM 1484 C C . ASP A 1 181 ? -1.771 -9.822 3.445 1.00 97.00 181 ASP A C 1
ATOM 1486 O O . ASP A 1 181 ? -1.980 -9.086 4.413 1.00 97.00 181 ASP A O 1
ATOM 1490 N N . HIS A 1 182 ? -2.759 -10.442 2.793 1.00 97.44 182 HIS A N 1
ATOM 1491 C CA . HIS A 1 182 ? -4.154 -10.435 3.234 1.00 97.44 182 HIS A CA 1
ATOM 1492 C C . HIS A 1 182 ? -4.706 -11.848 3.439 1.00 97.44 182 HIS A C 1
ATOM 1494 O O . HIS A 1 182 ? -4.253 -12.809 2.820 1.00 97.44 182 HIS A O 1
ATOM 1500 N N . GLU A 1 183 ? -5.719 -11.981 4.294 1.00 97.81 183 GLU A N 1
ATOM 1501 C CA . GLU A 1 183 ? -6.364 -13.259 4.616 1.00 97.81 183 GLU A CA 1
ATOM 1502 C C . GLU A 1 183 ? -7.824 -13.049 5.046 1.00 97.81 183 GLU A C 1
ATOM 1504 O O . GLU A 1 183 ? -8.110 -12.271 5.958 1.00 97.81 183 GLU A O 1
ATOM 1509 N N . LEU A 1 184 ? -8.769 -13.731 4.395 1.00 97.69 184 LEU A N 1
ATOM 1510 C CA . LEU A 1 184 ? -10.188 -13.692 4.749 1.00 97.69 184 LEU A CA 1
ATOM 1511 C C . LEU A 1 184 ? -10.449 -14.556 5.994 1.00 97.69 184 LEU A C 1
ATOM 1513 O O . LEU A 1 184 ? -10.539 -15.777 5.905 1.00 97.69 184 LEU A O 1
ATOM 1517 N N . LEU A 1 185 ? -10.640 -13.910 7.146 1.00 97.31 185 LEU A N 1
ATOM 1518 C CA . LEU A 1 185 ? -10.967 -14.567 8.419 1.00 97.31 185 LEU A CA 1
ATOM 1519 C C . LEU A 1 185 ? -12.435 -15.026 8.490 1.00 97.31 185 LEU A C 1
ATOM 1521 O O . LEU A 1 185 ? -12.801 -15.863 9.316 1.00 97.31 185 LEU A O 1
ATOM 1525 N N . GLY A 1 186 ? -13.300 -14.473 7.636 1.00 95.62 186 GLY A N 1
ATOM 1526 C CA . GLY A 1 186 ? -14.664 -14.955 7.435 1.00 95.62 186 GLY A CA 1
ATOM 1527 C C . GLY A 1 186 ? -15.654 -13.856 7.065 1.00 95.62 186 GLY A C 1
ATOM 1528 O O . GLY A 1 186 ? -15.279 -12.775 6.615 1.00 95.62 186 GLY A O 1
ATOM 1529 N N . LYS A 1 187 ? -16.943 -14.145 7.267 1.00 95.94 187 LYS A N 1
ATOM 1530 C CA . LYS A 1 187 ? -18.057 -13.225 6.998 1.00 95.94 187 LYS A CA 1
ATOM 1531 C C . LYS A 1 187 ? -18.759 -12.767 8.278 1.00 95.94 187 LYS A C 1
ATOM 1533 O O . LYS A 1 187 ? -18.793 -13.508 9.268 1.00 95.94 187 LYS A O 1
ATOM 1538 N N . VAL A 1 188 ? -19.313 -11.557 8.237 1.00 95.25 188 VAL A N 1
ATOM 1539 C CA . VAL A 1 188 ? -20.091 -10.895 9.294 1.00 95.25 188 VAL A CA 1
ATOM 1540 C C . VAL A 1 188 ? -21.302 -10.172 8.672 1.00 95.25 188 VAL A C 1
ATOM 1542 O O . VAL A 1 188 ? -21.107 -9.383 7.748 1.00 95.25 188 VAL A O 1
ATOM 1545 N N . PRO A 1 189 ? -22.547 -10.380 9.149 1.00 93.75 189 PRO A N 1
ATOM 1546 C CA . PRO A 1 189 ? -23.720 -9.782 8.509 1.00 93.75 189 PRO A CA 1
ATOM 1547 C C . PRO A 1 189 ? -23.719 -8.247 8.521 1.00 93.75 189 PRO A C 1
ATOM 1549 O O . PRO A 1 189 ? -23.574 -7.620 9.570 1.00 93.75 189 PRO A O 1
ATOM 1552 N N . ARG A 1 190 ? -23.977 -7.618 7.371 1.00 89.62 190 ARG A N 1
ATOM 1553 C CA . ARG A 1 190 ? -24.043 -6.158 7.171 1.00 89.62 190 ARG A CA 1
ATOM 1554 C C . ARG A 1 190 ? -24.989 -5.465 8.156 1.00 89.62 190 ARG A C 1
ATOM 1556 O O . ARG A 1 190 ? -24.677 -4.384 8.661 1.00 89.62 190 ARG A O 1
ATOM 1563 N N . ARG A 1 191 ? -26.125 -6.100 8.461 1.00 90.19 191 ARG A N 1
ATOM 1564 C CA . ARG A 1 191 ? -27.139 -5.635 9.429 1.00 90.19 191 ARG A CA 1
ATOM 1565 C C . ARG A 1 191 ? -26.647 -5.561 10.883 1.00 90.19 191 ARG A C 1
ATOM 1567 O O . ARG A 1 191 ? -27.294 -4.935 11.716 1.00 90.19 191 ARG A O 1
ATOM 1574 N N . HIS A 1 192 ? -25.497 -6.155 11.203 1.00 94.19 192 HIS A N 1
ATOM 1575 C CA . HIS A 1 192 ? -24.875 -6.080 12.529 1.00 94.19 192 HIS A CA 1
ATOM 1576 C C . HIS A 1 192 ? -24.017 -4.819 12.738 1.00 94.19 192 HIS A C 1
ATOM 1578 O O . HIS A 1 192 ? -23.445 -4.648 13.816 1.00 94.19 192 HIS A O 1
ATOM 1584 N N . PHE A 1 193 ? -23.967 -3.924 11.745 1.00 92.19 193 PHE A N 1
ATOM 1585 C CA . PHE A 1 193 ? -23.250 -2.652 11.802 1.00 92.19 193 PHE A CA 1
ATOM 1586 C C . PHE A 1 193 ? -24.199 -1.472 11.558 1.00 92.19 193 PHE A C 1
ATOM 1588 O O . PHE A 1 193 ? -24.960 -1.459 10.586 1.00 92.19 193 PHE A O 1
ATOM 1595 N N . LEU A 1 194 ? -24.126 -0.456 12.418 1.00 90.06 194 LEU A N 1
ATOM 1596 C CA . LEU A 1 194 ? -24.776 0.839 12.205 1.00 90.06 194 LEU A CA 1
ATOM 1597 C C . LEU A 1 194 ? -23.902 1.733 11.306 1.00 90.06 194 LEU A C 1
ATOM 1599 O O . LEU A 1 194 ? -22.682 1.604 11.372 1.00 90.06 194 LEU A O 1
ATOM 1603 N N . PRO A 1 195 ? -24.474 2.663 10.515 1.00 87.62 195 PRO A N 1
ATOM 1604 C CA . PRO A 1 195 ? -25.906 2.832 10.267 1.00 87.62 195 PRO A CA 1
ATOM 1605 C C . PRO A 1 195 ? -26.477 1.668 9.446 1.00 87.62 195 PRO A C 1
ATOM 1607 O O . PRO A 1 195 ? -25.777 1.069 8.627 1.00 87.62 195 PRO A O 1
ATOM 1610 N N . TRP A 1 196 ? -27.756 1.355 9.643 1.00 82.19 196 TRP A N 1
ATOM 1611 C CA . TRP A 1 196 ? -28.479 0.391 8.810 1.00 82.19 196 TRP A CA 1
ATOM 1612 C C . TRP A 1 196 ? -28.852 0.993 7.445 1.00 82.19 196 TRP A C 1
ATOM 1614 O O . TRP A 1 196 ? -28.869 2.213 7.272 1.00 82.19 196 TRP A O 1
ATOM 1624 N N . CYS A 1 197 ? -29.118 0.140 6.455 1.00 66.12 197 CYS A N 1
ATOM 1625 C CA . CYS A 1 197 ? -29.479 0.579 5.107 1.00 66.12 197 CYS A CA 1
ATOM 1626 C C . CYS A 1 197 ? -30.973 0.931 5.042 1.00 66.12 197 CYS A C 1
ATOM 1628 O O . CYS A 1 197 ? -31.824 0.047 4.970 1.00 66.12 197 CYS A O 1
ATOM 1630 N N . ASN A 1 198 ? -31.299 2.225 5.045 1.00 57.34 198 ASN A N 1
ATOM 1631 C CA . ASN A 1 198 ? -32.678 2.693 4.898 1.00 57.34 198 ASN A CA 1
ATOM 1632 C C . ASN A 1 198 ? -33.130 2.576 3.431 1.00 57.34 198 ASN A C 1
ATOM 1634 O O . ASN A 1 198 ? -32.894 3.484 2.638 1.00 57.34 198 ASN A O 1
ATOM 1638 N N . ALA A 1 199 ? -33.828 1.493 3.080 1.00 52.06 199 ALA A N 1
ATOM 1639 C CA . ALA A 1 199 ? -34.307 1.185 1.722 1.00 52.06 199 ALA A CA 1
ATOM 1640 C C . ALA A 1 199 ? -35.433 2.112 1.179 1.00 52.06 199 ALA A C 1
ATOM 1642 O O . ALA A 1 199 ? -36.203 1.719 0.307 1.00 52.06 199 ALA A O 1
ATOM 1643 N N . GLY A 1 200 ? -35.569 3.333 1.707 1.00 46.09 200 GLY A N 1
ATOM 1644 C CA . GLY A 1 200 ? -36.741 4.205 1.544 1.00 46.09 200 GLY A CA 1
ATOM 1645 C C . GLY A 1 200 ? -36.495 5.520 0.797 1.00 46.09 200 GLY A C 1
ATOM 1646 O O . GLY A 1 200 ? -37.157 6.509 1.100 1.00 46.09 200 GLY A O 1
ATOM 1647 N N . GLY A 1 201 ? -35.526 5.587 -0.125 1.00 48.12 201 GLY A N 1
ATOM 1648 C CA . GLY A 1 201 ? -35.153 6.845 -0.786 1.00 48.12 201 GLY A CA 1
ATOM 1649 C C . GLY A 1 201 ? -34.848 6.722 -2.278 1.00 48.12 201 GLY A C 1
ATOM 1650 O O . GLY A 1 201 ? -33.722 6.427 -2.655 1.00 48.12 201 GLY A O 1
ATOM 1651 N N . THR A 1 202 ? -35.799 7.093 -3.138 1.00 43.56 202 THR A N 1
ATOM 1652 C CA . THR A 1 202 ? -35.660 7.168 -4.612 1.00 43.56 202 THR A CA 1
ATOM 1653 C C . THR A 1 202 ? -34.789 8.342 -5.108 1.00 43.56 202 THR A C 1
ATOM 1655 O O . THR A 1 202 ? -34.987 8.880 -6.199 1.00 43.56 202 THR A O 1
ATOM 1658 N N . LYS A 1 203 ? -33.800 8.774 -4.317 1.00 50.78 203 LYS A N 1
ATOM 1659 C CA . LYS A 1 203 ? -32.857 9.839 -4.690 1.00 50.78 203 LYS A CA 1
ATOM 1660 C C . LYS A 1 203 ? -31.738 9.246 -5.549 1.00 50.78 203 LYS A C 1
ATOM 1662 O O . LYS A 1 203 ? -31.141 8.247 -5.166 1.00 50.78 203 LYS A O 1
ATOM 1667 N N . LYS A 1 204 ? -31.429 9.877 -6.693 1.00 47.12 204 LYS A N 1
ATOM 1668 C CA . LYS A 1 204 ? -30.355 9.434 -7.606 1.00 47.12 204 LYS A CA 1
ATOM 1669 C C . LYS A 1 204 ? -29.047 9.207 -6.831 1.00 47.12 204 LYS A C 1
ATOM 1671 O O . LYS A 1 204 ? -28.526 10.144 -6.227 1.00 47.12 204 LYS A O 1
ATOM 1676 N N . ILE A 1 205 ? -28.541 7.975 -6.874 1.00 51.88 205 ILE A N 1
ATOM 1677 C CA . ILE A 1 205 ? -27.382 7.503 -6.103 1.00 51.88 205 ILE A CA 1
ATOM 1678 C C . ILE A 1 205 ? -26.130 8.260 -6.559 1.00 51.88 205 ILE A C 1
ATOM 1680 O O . ILE A 1 205 ? -25.659 8.069 -7.681 1.00 51.88 205 ILE A O 1
ATOM 1684 N N . ARG A 1 206 ? -25.606 9.148 -5.704 1.00 49.44 206 ARG A N 1
ATOM 1685 C CA . ARG A 1 206 ? -24.592 10.148 -6.099 1.00 49.44 206 ARG A CA 1
ATOM 1686 C C . ARG A 1 206 ? -23.138 9.752 -5.849 1.00 49.44 206 ARG A C 1
ATOM 1688 O O . ARG A 1 206 ? -22.260 10.427 -6.367 1.00 49.44 206 ARG A O 1
ATOM 1695 N N . THR A 1 207 ? -22.853 8.715 -5.059 1.00 54.50 207 THR A N 1
ATOM 1696 C CA . THR A 1 207 ? -21.465 8.369 -4.685 1.00 54.50 207 THR A CA 1
ATOM 1697 C C . THR A 1 207 ? -21.203 6.866 -4.671 1.00 54.50 207 THR A C 1
ATOM 1699 O O . THR A 1 207 ? -22.106 6.062 -4.436 1.00 54.50 207 THR A O 1
ATOM 1702 N N . LEU A 1 208 ? -19.933 6.484 -4.853 1.00 47.44 208 LEU A N 1
ATOM 1703 C CA . LEU A 1 208 ? -19.478 5.102 -4.680 1.00 47.44 208 LEU A CA 1
ATOM 1704 C C . LEU A 1 208 ? -19.703 4.601 -3.242 1.00 47.44 208 LEU A C 1
ATOM 1706 O O . LEU A 1 208 ? -20.097 3.457 -3.063 1.00 47.44 208 LEU A O 1
ATOM 1710 N N . HIS A 1 209 ? -19.541 5.455 -2.221 1.00 47.97 209 HIS A N 1
ATOM 1711 C CA . HIS A 1 209 ? -19.823 5.082 -0.827 1.00 47.97 209 HIS A CA 1
ATOM 1712 C C . HIS A 1 209 ? -21.306 4.729 -0.617 1.00 47.97 209 HIS A C 1
ATOM 1714 O O . HIS A 1 209 ? -21.606 3.793 0.123 1.00 47.97 209 HIS A O 1
ATOM 1720 N N . GLN A 1 210 ? -22.228 5.427 -1.287 1.00 51.44 210 GLN A N 1
ATOM 1721 C CA . GLN A 1 210 ? -23.650 5.092 -1.237 1.00 51.44 210 GLN A CA 1
ATOM 1722 C C . GLN A 1 210 ? -23.932 3.758 -1.951 1.00 51.44 210 GLN A C 1
ATOM 1724 O O . GLN A 1 210 ? -24.565 2.891 -1.357 1.00 51.44 210 GLN A O 1
ATOM 1729 N N . LYS A 1 211 ? -23.348 3.521 -3.138 1.00 53.53 211 LYS A N 1
ATOM 1730 C CA . LYS A 1 211 ? -23.412 2.205 -3.811 1.00 53.53 211 LYS A CA 1
ATOM 1731 C C . LYS A 1 211 ? -22.853 1.069 -2.943 1.00 53.53 211 LYS A C 1
ATOM 1733 O O . LYS A 1 211 ? -23.441 0.004 -2.913 1.00 53.53 211 LYS A O 1
ATOM 1738 N N . LEU A 1 212 ? -21.783 1.312 -2.181 1.00 53.34 212 LEU A N 1
ATOM 1739 C CA . LEU A 1 212 ? -21.189 0.358 -1.227 1.00 53.34 212 LEU A CA 1
ATOM 1740 C C . LEU A 1 212 ? -22.049 0.095 0.027 1.00 53.34 212 LEU A C 1
ATOM 1742 O O . LEU A 1 212 ? -21.842 -0.898 0.722 1.00 53.34 212 LEU A O 1
ATOM 1746 N N . ILE A 1 213 ? -22.996 0.984 0.343 1.00 52.56 213 ILE A N 1
ATOM 1747 C CA . ILE A 1 213 ? -24.014 0.786 1.390 1.00 52.56 213 ILE A CA 1
ATOM 1748 C C . ILE A 1 213 ? -25.226 0.036 0.817 1.00 52.56 213 ILE A C 1
ATOM 1750 O O . ILE A 1 213 ? -25.818 -0.792 1.506 1.00 52.56 213 ILE A O 1
ATOM 1754 N N . GLU A 1 214 ? -25.567 0.312 -0.440 1.00 53.81 214 GLU A N 1
ATOM 1755 C CA . GLU A 1 214 ? -26.698 -0.247 -1.195 1.00 53.81 214 GLU A CA 1
ATOM 1756 C C . GLU A 1 214 ? -26.319 -1.511 -2.006 1.00 53.81 214 GLU A C 1
ATOM 1758 O O . GLU A 1 214 ? -27.129 -2.011 -2.778 1.00 53.81 214 GLU A O 1
ATOM 1763 N N . ASP A 1 215 ? -25.115 -2.058 -1.788 1.00 54.03 215 ASP A N 1
ATOM 1764 C CA . ASP A 1 215 ? -24.426 -3.136 -2.539 1.00 54.03 215 ASP A CA 1
ATOM 1765 C C . ASP A 1 215 ? -25.144 -4.509 -2.504 1.00 54.03 215 ASP A C 1
ATOM 1767 O O . ASP A 1 215 ? -24.601 -5.517 -2.947 1.00 54.03 215 ASP A O 1
ATOM 1771 N N . GLY A 1 216 ? -26.331 -4.591 -1.890 1.00 53.53 216 GLY A N 1
ATOM 1772 C CA . GLY A 1 216 ? -27.142 -5.808 -1.714 1.00 53.53 216 GLY A CA 1
ATOM 1773 C C . GLY A 1 216 ? -26.530 -6.904 -0.827 1.00 53.53 216 GLY A C 1
ATOM 1774 O O . GLY A 1 216 ? -27.213 -7.860 -0.469 1.00 53.53 216 GLY A O 1
ATOM 1775 N N . ALA A 1 217 ? -25.253 -6.784 -0.461 1.00 66.50 217 ALA A N 1
ATOM 1776 C CA . ALA A 1 217 ? -24.510 -7.791 0.280 1.00 66.50 217 ALA A CA 1
ATOM 1777 C C . ALA A 1 217 ? -24.963 -7.893 1.750 1.00 66.50 217 ALA A C 1
ATOM 1779 O O . ALA A 1 217 ? -24.539 -7.110 2.602 1.00 66.50 217 ALA A O 1
ATOM 1780 N N . GLU A 1 218 ? -25.772 -8.915 2.052 1.00 81.25 218 GLU A N 1
ATOM 1781 C CA . GLU A 1 218 ? -26.144 -9.308 3.422 1.00 81.25 218 GLU A CA 1
ATOM 1782 C C . GLU A 1 218 ? -24.927 -9.607 4.312 1.00 81.25 218 GLU A C 1
ATOM 1784 O O . GLU A 1 218 ? -24.990 -9.381 5.518 1.00 81.25 218 GLU A O 1
ATOM 1789 N N . ASP A 1 219 ? -23.819 -10.071 3.727 1.00 91.12 219 ASP A N 1
ATOM 1790 C CA . ASP A 1 219 ? -22.559 -10.373 4.409 1.00 91.12 219 ASP A CA 1
ATOM 1791 C C . ASP A 1 219 ? -21.430 -9.431 3.981 1.00 91.12 219 ASP A C 1
ATOM 1793 O O . ASP A 1 219 ? -21.157 -9.238 2.794 1.00 91.12 219 ASP A O 1
ATOM 1797 N N . TRP A 1 220 ? -20.701 -8.928 4.972 1.00 93.75 220 TRP A N 1
ATOM 1798 C CA . TRP A 1 220 ? -19.423 -8.238 4.823 1.00 93.75 220 TRP A CA 1
ATOM 1799 C C . TRP A 1 220 ? -18.262 -9.136 5.250 1.00 93.75 220 TRP A C 1
ATOM 1801 O O . TRP A 1 220 ? -18.443 -10.137 5.944 1.00 93.75 220 TRP A O 1
ATOM 1811 N N . TYR A 1 221 ? -17.062 -8.815 4.781 1.00 95.75 221 TYR A N 1
ATOM 1812 C CA . TYR A 1 221 ? -15.873 -9.649 4.920 1.00 95.75 221 TYR A CA 1
ATOM 1813 C C . TYR A 1 221 ? -14.985 -9.118 6.044 1.00 95.75 221 TYR A C 1
ATOM 1815 O O . TYR A 1 221 ? -14.696 -7.924 6.096 1.00 95.75 221 TYR A O 1
ATOM 1823 N N . LEU A 1 222 ? -14.554 -10.015 6.932 1.00 97.81 222 LEU A N 1
ATOM 1824 C CA . LEU A 1 222 ? -13.572 -9.766 7.984 1.00 97.81 222 LEU A CA 1
ATOM 1825 C C . LEU A 1 222 ? -12.206 -10.244 7.477 1.00 97.81 222 LEU A C 1
ATOM 1827 O O . LEU A 1 222 ? -12.032 -11.430 7.197 1.00 97.81 222 LEU A O 1
ATOM 1831 N N . VAL A 1 223 ? -11.256 -9.324 7.326 1.00 98.12 223 VAL A N 1
ATOM 1832 C CA . VAL A 1 223 ? -10.005 -9.536 6.587 1.00 98.12 223 VAL A CA 1
ATOM 1833 C C . VAL A 1 223 ? -8.815 -9.102 7.437 1.00 98.12 223 VAL A C 1
ATOM 1835 O O . VAL A 1 223 ? -8.784 -7.977 7.934 1.00 98.12 223 VAL A O 1
ATOM 1838 N N . ARG A 1 224 ? -7.820 -9.978 7.577 1.00 98.31 224 ARG A N 1
ATOM 1839 C CA . ARG A 1 224 ? -6.506 -9.666 8.151 1.00 98.31 224 ARG A CA 1
ATOM 1840 C C . ARG A 1 224 ? -5.613 -9.090 7.061 1.00 98.31 224 ARG A C 1
ATOM 1842 O O . ARG A 1 224 ? -5.607 -9.630 5.959 1.00 98.31 224 ARG A O 1
ATOM 1849 N N . ILE A 1 225 ? -4.891 -8.011 7.344 1.00 98.00 225 ILE A N 1
ATOM 1850 C CA . ILE A 1 225 ? -3.986 -7.320 6.417 1.00 98.00 225 ILE A CA 1
ATOM 1851 C C . ILE A 1 225 ? -2.717 -6.924 7.181 1.00 98.00 225 ILE A C 1
ATOM 1853 O O . ILE A 1 225 ? -2.804 -6.250 8.209 1.00 98.00 225 ILE A O 1
ATOM 1857 N N . VAL A 1 226 ? -1.546 -7.313 6.675 1.00 97.38 226 VAL A N 1
ATOM 1858 C CA . VAL A 1 226 ? -0.230 -7.050 7.286 1.00 97.38 226 VAL A CA 1
ATOM 1859 C C . VAL A 1 226 ? 0.759 -6.629 6.190 1.00 97.38 226 VAL A C 1
ATOM 1861 O O . VAL A 1 226 ? 0.796 -7.292 5.154 1.00 97.38 226 VAL A O 1
ATOM 1864 N N . PRO A 1 227 ? 1.573 -5.569 6.357 1.00 97.19 227 PRO A N 1
ATOM 1865 C CA . PRO A 1 227 ? 2.632 -5.259 5.401 1.00 97.19 227 PRO A CA 1
ATOM 1866 C C . PRO A 1 227 ? 3.684 -6.377 5.352 1.00 97.19 227 PRO A C 1
ATOM 1868 O O . PRO A 1 227 ? 4.097 -6.897 6.395 1.00 97.19 227 PRO A O 1
ATOM 1871 N N . ARG A 1 228 ? 4.125 -6.755 4.147 1.00 96.19 228 ARG A N 1
ATOM 1872 C CA . ARG A 1 228 ? 5.039 -7.892 3.950 1.00 96.19 228 ARG A CA 1
ATOM 1873 C C . ARG A 1 228 ? 6.415 -7.627 4.549 1.00 96.19 228 ARG A C 1
ATOM 1875 O O . ARG A 1 228 ? 7.064 -6.640 4.212 1.00 96.19 228 ARG A O 1
ATOM 1882 N N . GLN A 1 229 ? 6.902 -8.550 5.376 1.00 95.00 229 GLN A N 1
ATOM 1883 C CA . GLN A 1 229 ? 8.240 -8.447 5.967 1.00 95.00 229 GLN A CA 1
ATOM 1884 C C . GLN A 1 229 ? 9.334 -8.466 4.890 1.00 95.00 229 GLN A C 1
ATOM 1886 O O . GLN A 1 229 ? 10.148 -7.548 4.821 1.00 95.00 229 GLN A O 1
ATOM 1891 N N . ASN A 1 230 ? 9.260 -9.436 3.978 1.00 94.19 230 ASN A N 1
ATOM 1892 C CA . ASN A 1 230 ? 10.217 -9.638 2.892 1.00 94.19 230 ASN A CA 1
ATOM 1893 C C . ASN A 1 230 ? 10.053 -8.679 1.698 1.00 94.19 230 ASN A C 1
ATOM 1895 O O . ASN A 1 230 ? 10.656 -8.908 0.654 1.00 94.19 230 ASN A O 1
ATOM 1899 N N . LEU A 1 231 ? 9.263 -7.600 1.808 1.00 94.62 231 LEU A N 1
ATOM 1900 C CA . LEU A 1 231 ? 9.058 -6.646 0.705 1.00 94.62 231 LEU A CA 1
ATOM 1901 C C . LEU A 1 231 ? 10.394 -6.165 0.107 1.00 94.62 231 LEU A C 1
ATOM 1903 O O . LEU A 1 231 ? 10.561 -6.162 -1.110 1.00 94.62 231 LEU A O 1
ATOM 1907 N N . TYR A 1 232 ? 11.368 -5.847 0.964 1.00 91.88 232 TYR A N 1
ATOM 1908 C CA . TYR A 1 232 ? 12.668 -5.295 0.559 1.00 91.88 232 TYR A CA 1
ATOM 1909 C C . TYR A 1 232 ? 13.686 -6.330 0.072 1.00 91.88 232 TYR A C 1
ATOM 1911 O O . TYR A 1 232 ? 14.740 -5.945 -0.421 1.00 91.88 232 TYR A O 1
ATOM 1919 N N . GLU A 1 233 ? 13.362 -7.622 0.144 1.00 92.12 233 GLU A N 1
ATOM 1920 C CA . GLU A 1 233 ? 14.132 -8.688 -0.516 1.00 92.12 233 GLU A CA 1
ATOM 1921 C C . GLU A 1 233 ? 13.790 -8.780 -2.016 1.00 92.12 233 GLU A C 1
ATOM 1923 O O . GLU A 1 233 ? 14.559 -9.336 -2.797 1.00 92.12 233 GLU A O 1
ATOM 1928 N N . HIS A 1 234 ? 12.652 -8.207 -2.433 1.00 93.19 234 HIS A N 1
ATOM 1929 C CA . HIS A 1 234 ? 12.148 -8.267 -3.810 1.00 93.19 234 HIS A CA 1
ATOM 1930 C C . HIS A 1 234 ? 11.956 -6.889 -4.474 1.00 93.19 234 HIS A C 1
ATOM 1932 O O . HIS A 1 234 ? 11.960 -6.811 -5.704 1.00 93.19 234 HIS A O 1
ATOM 1938 N N . LEU A 1 235 ? 11.777 -5.819 -3.688 1.00 92.31 235 LEU A N 1
ATOM 1939 C CA . LEU A 1 235 ? 11.583 -4.442 -4.150 1.00 92.31 235 LEU A CA 1
ATOM 1940 C C . LEU A 1 235 ? 12.166 -3.442 -3.135 1.00 92.31 235 LEU A C 1
ATOM 1942 O O . LEU A 1 235 ? 11.598 -3.241 -2.065 1.00 92.31 235 LEU A O 1
ATOM 1946 N N . LEU A 1 236 ? 13.294 -2.805 -3.464 1.00 89.31 236 LEU A N 1
ATOM 1947 C CA . LEU A 1 236 ? 13.986 -1.874 -2.559 1.00 89.31 236 LEU A CA 1
ATOM 1948 C C . LEU A 1 236 ? 13.139 -0.625 -2.211 1.00 89.31 236 LEU A C 1
ATOM 1950 O O . LEU A 1 236 ? 12.363 -0.176 -3.057 1.00 89.31 236 LEU A O 1
ATOM 1954 N N . PRO A 1 237 ? 13.321 -0.009 -1.020 1.00 86.94 237 PRO A N 1
ATOM 1955 C CA . PRO A 1 237 ? 12.532 1.147 -0.573 1.00 86.94 237 PRO A CA 1
ATOM 1956 C C . PRO A 1 237 ? 12.494 2.332 -1.551 1.00 86.94 237 PRO A C 1
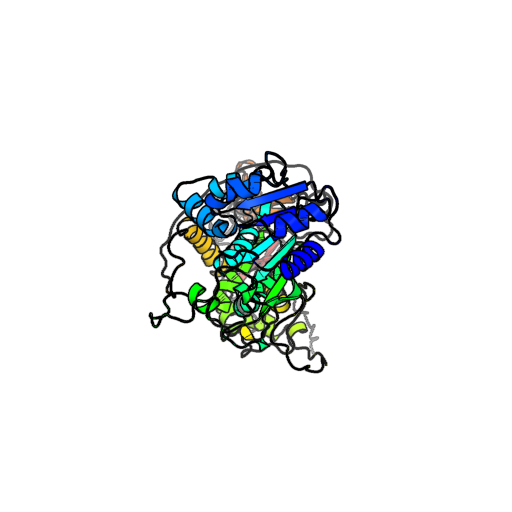ATOM 1958 O O . PRO A 1 237 ? 11.437 2.935 -1.741 1.00 86.94 237 PRO A O 1
ATOM 1961 N N . ASP A 1 238 ? 13.611 2.640 -2.211 1.00 85.06 238 ASP A N 1
ATOM 1962 C CA . ASP A 1 238 ? 13.703 3.744 -3.182 1.00 85.06 238 ASP A CA 1
ATOM 1963 C C . ASP A 1 238 ? 12.950 3.430 -4.490 1.00 85.06 238 ASP A C 1
ATOM 1965 O O . ASP A 1 238 ? 12.399 4.319 -5.149 1.00 85.06 238 ASP A O 1
ATOM 1969 N N . ASN A 1 239 ? 12.845 2.139 -4.822 1.00 92.88 239 ASN A N 1
ATOM 1970 C CA . ASN A 1 239 ? 12.157 1.642 -6.009 1.00 92.88 239 ASN A CA 1
ATOM 1971 C C . ASN A 1 239 ? 10.637 1.533 -5.814 1.00 92.88 239 ASN A C 1
ATOM 1973 O O . ASN A 1 239 ? 9.930 1.378 -6.806 1.00 92.88 239 ASN A O 1
ATOM 1977 N N . LEU A 1 240 ? 10.101 1.671 -4.592 1.00 92.00 240 LEU A N 1
ATOM 1978 C CA . LEU A 1 240 ? 8.650 1.656 -4.331 1.00 92.00 240 LEU A CA 1
ATOM 1979 C C . LEU A 1 240 ? 7.909 2.724 -5.157 1.00 92.00 240 LEU A C 1
ATOM 1981 O O . LEU A 1 240 ? 6.866 2.449 -5.752 1.00 92.00 240 LEU A O 1
ATOM 1985 N N . GLY A 1 241 ? 8.476 3.932 -5.251 1.00 90.31 241 GLY A N 1
ATOM 1986 C CA . GLY A 1 241 ? 7.931 5.016 -6.074 1.00 90.31 241 GLY A CA 1
ATOM 1987 C C . GLY A 1 241 ? 8.009 4.728 -7.577 1.00 90.31 241 GLY A C 1
ATOM 1988 O O . GLY A 1 241 ? 7.032 4.941 -8.293 1.00 90.31 241 GLY A O 1
ATOM 1989 N N . LEU A 1 242 ? 9.143 4.195 -8.048 1.00 93.50 242 LEU A N 1
ATOM 1990 C CA . LEU A 1 242 ? 9.324 3.787 -9.449 1.00 93.50 242 LEU A CA 1
ATOM 1991 C C . LEU A 1 242 ? 8.344 2.669 -9.831 1.00 93.50 242 LEU A C 1
ATOM 1993 O O . LEU A 1 242 ? 7.720 2.743 -10.886 1.00 93.50 242 LEU A O 1
ATOM 1997 N N . PHE A 1 243 ? 8.148 1.681 -8.955 1.00 96.00 243 PHE A N 1
ATOM 1998 C CA . PHE A 1 243 ? 7.209 0.580 -9.153 1.00 96.00 243 PHE A CA 1
ATOM 1999 C C . PHE A 1 243 ? 5.756 1.064 -9.194 1.00 96.00 243 PHE A C 1
ATOM 2001 O O . PHE A 1 243 ? 4.996 0.687 -10.087 1.00 96.00 243 PHE A O 1
ATOM 2008 N N . ALA A 1 244 ? 5.362 1.944 -8.269 1.00 92.56 244 ALA A N 1
ATOM 2009 C CA . ALA A 1 244 ? 4.019 2.512 -8.258 1.00 92.56 244 ALA A CA 1
ATOM 2010 C C . ALA A 1 244 ? 3.722 3.319 -9.535 1.00 92.56 244 ALA A C 1
ATOM 2012 O O . ALA A 1 244 ? 2.641 3.160 -10.109 1.00 92.56 244 ALA A O 1
ATOM 2013 N N . SER A 1 245 ? 4.671 4.122 -10.032 1.00 90.69 245 SER A N 1
ATOM 2014 C CA . SER A 1 245 ? 4.524 4.803 -11.327 1.00 90.69 245 SER A CA 1
ATOM 2015 C C . SER A 1 245 ? 4.542 3.829 -12.508 1.00 90.69 245 SER A C 1
ATOM 2017 O O . SER A 1 245 ? 3.701 3.967 -13.392 1.00 90.69 245 SER A O 1
ATOM 2019 N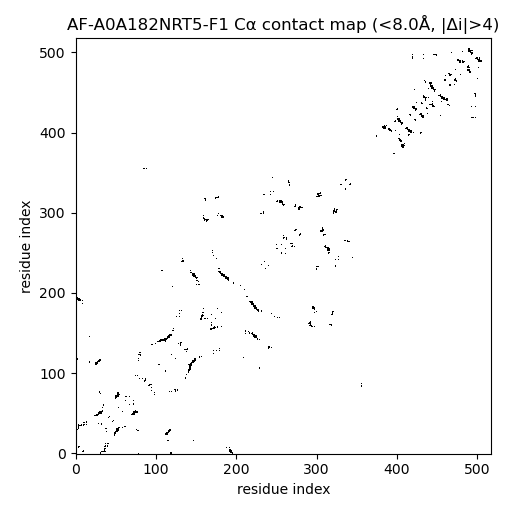 N . PHE A 1 246 ? 5.403 2.803 -12.508 1.00 95.44 246 PHE A N 1
ATOM 2020 C CA . PHE A 1 246 ? 5.428 1.759 -13.542 1.00 95.44 246 PHE A CA 1
ATOM 2021 C C . PHE A 1 246 ? 4.069 1.074 -13.674 1.00 95.44 246 PHE A C 1
ATOM 2023 O O . PHE A 1 246 ? 3.514 0.997 -14.769 1.00 95.44 246 PHE A O 1
ATOM 2030 N N . VAL A 1 247 ? 3.491 0.641 -12.553 1.00 94.06 247 VAL A N 1
ATOM 2031 C CA . VAL A 1 247 ? 2.156 0.045 -12.537 1.00 94.06 247 VAL A CA 1
ATOM 2032 C C . VAL A 1 247 ? 1.094 1.065 -12.954 1.00 94.06 247 VAL A C 1
ATOM 2034 O O . VAL A 1 247 ? 0.220 0.728 -13.746 1.00 94.06 247 VAL A O 1
ATOM 2037 N N . THR A 1 248 ? 1.165 2.312 -12.484 1.00 87.12 248 THR A N 1
ATOM 2038 C CA . THR A 1 248 ? 0.173 3.350 -12.820 1.00 87.12 248 THR A CA 1
ATOM 2039 C C . THR A 1 248 ? 0.145 3.654 -14.319 1.00 87.12 248 THR A C 1
ATOM 2041 O O . THR A 1 248 ? -0.933 3.664 -14.908 1.00 87.12 248 THR A O 1
ATOM 2044 N N . GLN A 1 249 ? 1.308 3.837 -14.948 1.00 86.31 249 GLN A N 1
ATOM 2045 C CA . GLN A 1 249 ? 1.431 4.159 -16.373 1.00 86.31 249 GLN A CA 1
ATOM 2046 C C . GLN A 1 249 ? 1.028 2.972 -17.267 1.00 86.31 249 GLN A C 1
ATOM 2048 O O . GLN A 1 249 ? 0.297 3.148 -18.241 1.00 86.31 249 GLN A O 1
ATOM 2053 N N . HIS A 1 250 ? 1.423 1.744 -16.916 1.00 90.19 250 HIS A N 1
ATOM 2054 C CA . HIS A 1 250 ? 1.122 0.569 -17.738 1.00 90.19 250 HIS A CA 1
ATOM 2055 C C . HIS A 1 250 ? -0.311 0.037 -17.557 1.00 90.19 250 HIS A C 1
ATOM 2057 O O . HIS A 1 250 ? -0.913 -0.414 -18.532 1.00 90.19 250 HIS A O 1
ATOM 2063 N N . TYR A 1 251 ? -0.907 0.147 -16.360 1.00 88.94 251 TYR A N 1
ATOM 2064 C CA . TYR A 1 251 ? -2.248 -0.382 -16.055 1.00 88.94 251 TYR A CA 1
ATOM 2065 C C . TYR A 1 251 ? -3.409 0.616 -16.214 1.00 88.94 251 TYR A C 1
ATOM 2067 O O . TYR A 1 251 ? -4.535 0.287 -15.820 1.00 88.94 251 TYR A O 1
ATOM 2075 N N . VAL A 1 252 ? -3.193 1.778 -16.854 1.00 82.00 252 VAL A N 1
ATOM 2076 C CA . VAL A 1 252 ? -4.283 2.668 -17.326 1.00 82.00 252 VAL A CA 1
ATOM 2077 C C . VAL A 1 252 ? -5.325 1.854 -18.105 1.00 82.00 252 VAL A C 1
ATOM 2079 O O . VAL A 1 252 ? -6.525 1.910 -17.825 1.00 82.00 252 VAL A O 1
ATOM 2082 N N . SER A 1 253 ? -4.851 0.994 -19.012 1.00 83.38 253 SER A N 1
ATOM 2083 C CA . SER A 1 253 ? -5.641 -0.055 -19.647 1.00 83.38 253 SER A CA 1
ATOM 2084 C C . SER A 1 253 ? -4.964 -1.406 -19.453 1.00 83.38 253 SER A C 1
ATOM 2086 O O . SER A 1 253 ? -3.828 -1.613 -19.864 1.00 83.38 253 SER A O 1
ATOM 2088 N N . ARG A 1 254 ? -5.702 -2.384 -18.916 1.00 84.25 254 ARG A N 1
ATOM 2089 C CA . ARG A 1 254 ? -5.248 -3.786 -18.865 1.00 84.25 254 ARG A CA 1
ATOM 2090 C C . ARG A 1 254 ? -5.000 -4.399 -20.251 1.00 84.25 254 ARG A C 1
ATOM 2092 O O . ARG A 1 254 ? -4.389 -5.454 -20.294 1.00 84.25 254 ARG A O 1
ATOM 2099 N N . ARG A 1 255 ? -5.462 -3.769 -21.341 1.00 87.94 255 ARG A N 1
ATOM 2100 C CA . ARG A 1 255 ? -5.219 -4.204 -22.730 1.00 87.94 255 ARG A CA 1
ATOM 2101 C C . ARG A 1 255 ? -3.972 -3.585 -23.370 1.00 87.94 255 ARG A C 1
ATOM 2103 O O . ARG A 1 255 ? -3.705 -3.813 -24.547 1.00 87.94 255 ARG A O 1
ATOM 2110 N N . ASN A 1 256 ? -3.221 -2.778 -22.621 1.00 91.94 256 ASN A N 1
ATOM 2111 C CA . ASN A 1 256 ? -1.899 -2.344 -23.054 1.00 91.94 256 ASN A CA 1
ATOM 2112 C C . ASN A 1 256 ? -1.018 -3.588 -23.234 1.00 91.94 256 ASN A C 1
ATOM 2114 O O . ASN A 1 256 ? -1.001 -4.462 -22.366 1.00 91.94 256 ASN A O 1
ATOM 2118 N N . ARG A 1 257 ? -0.325 -3.691 -24.370 1.00 94.56 257 ARG A N 1
ATOM 2119 C CA . ARG A 1 257 ? 0.562 -4.820 -24.670 1.00 94.56 257 ARG A CA 1
ATOM 2120 C C . ARG A 1 257 ? 1.939 -4.551 -24.090 1.00 94.56 257 ARG A C 1
ATOM 2122 O O . ARG A 1 257 ? 2.451 -3.449 -24.261 1.00 94.56 257 ARG A O 1
ATOM 2129 N N . ILE A 1 258 ? 2.536 -5.559 -23.457 1.00 94.94 258 ILE A N 1
ATOM 2130 C CA . ILE A 1 258 ? 3.784 -5.413 -22.695 1.00 94.94 258 ILE A CA 1
ATOM 2131 C C . ILE A 1 258 ? 4.885 -4.800 -23.563 1.00 94.94 258 ILE A C 1
ATOM 2133 O O . ILE A 1 258 ? 5.341 -3.691 -23.302 1.00 94.94 258 ILE A O 1
ATOM 2137 N N . ILE A 1 259 ? 5.264 -5.507 -24.629 1.00 94.19 259 ILE A N 1
ATOM 2138 C CA . ILE A 1 259 ? 6.399 -5.144 -25.481 1.00 94.19 259 ILE A CA 1
ATOM 2139 C C . ILE A 1 259 ? 6.221 -3.749 -26.121 1.00 94.19 259 ILE A C 1
ATOM 2141 O O . ILE A 1 259 ? 7.068 -2.899 -25.858 1.00 94.19 259 ILE A O 1
ATOM 2145 N N . PRO A 1 260 ? 5.121 -3.431 -26.839 1.00 92.81 260 PRO A N 1
ATOM 2146 C CA . PRO A 1 260 ? 4.935 -2.100 -27.427 1.00 92.81 260 PRO A CA 1
ATOM 2147 C C . PRO A 1 260 ? 4.917 -0.940 -26.422 1.00 92.81 260 PRO A C 1
ATOM 2149 O O . PRO A 1 260 ? 5.334 0.163 -26.764 1.00 92.81 260 PRO A O 1
ATOM 2152 N N . SER A 1 261 ? 4.431 -1.152 -25.193 1.00 93.56 261 SER A N 1
ATOM 2153 C CA . SER A 1 261 ? 4.449 -0.103 -24.166 1.00 93.56 261 SER A CA 1
ATOM 2154 C C . SER A 1 261 ? 5.826 0.080 -23.527 1.00 93.56 261 SER A C 1
ATOM 2156 O O . SER A 1 261 ? 6.188 1.210 -23.220 1.00 93.56 261 SER A O 1
ATOM 2158 N N . LEU A 1 262 ? 6.614 -0.986 -23.357 1.00 94.75 262 LEU A N 1
ATOM 2159 C CA . LEU A 1 262 ? 7.989 -0.869 -22.859 1.00 94.75 262 LEU A CA 1
ATOM 2160 C C . LEU A 1 262 ? 8.931 -0.286 -23.923 1.00 94.75 262 LEU A C 1
ATOM 2162 O O . LEU A 1 262 ? 9.789 0.527 -23.589 1.00 94.75 262 LEU A O 1
ATOM 2166 N N . GLU A 1 263 ? 8.718 -0.602 -25.204 1.00 93.94 263 GLU A N 1
ATOM 2167 C CA . GLU A 1 263 ? 9.479 -0.020 -26.321 1.00 93.94 263 GLU A CA 1
ATOM 2168 C C . GLU A 1 263 ? 9.222 1.479 -26.531 1.00 93.94 263 GLU A C 1
ATOM 2170 O O . GLU A 1 263 ? 10.058 2.159 -27.123 1.00 93.94 263 GLU A O 1
ATOM 2175 N N . HIS A 1 264 ? 8.121 2.021 -25.997 1.00 91.44 264 HIS A N 1
ATOM 2176 C CA . HIS A 1 264 ? 7.890 3.467 -25.936 1.00 91.44 264 HIS A CA 1
ATOM 2177 C C . HIS A 1 264 ? 8.824 4.177 -24.937 1.00 91.44 264 HIS A C 1
ATOM 2179 O O . HIS A 1 264 ? 9.154 5.345 -25.128 1.00 91.44 264 HIS A O 1
ATOM 2185 N N . TRP A 1 265 ? 9.270 3.475 -23.889 1.00 92.56 265 TRP A N 1
ATOM 2186 C CA . TRP A 1 265 ? 10.202 4.006 -22.890 1.00 92.56 265 TRP A CA 1
ATOM 2187 C C . TRP A 1 265 ? 11.663 3.693 -23.222 1.00 92.56 265 TRP A C 1
ATOM 2189 O O . TRP A 1 265 ? 12.528 4.545 -23.037 1.00 92.56 265 TRP A O 1
ATOM 2199 N N . ILE A 1 266 ? 11.946 2.475 -23.689 1.00 92.94 266 ILE A N 1
ATOM 2200 C CA . ILE A 1 266 ? 13.292 1.997 -24.021 1.00 92.94 266 ILE A CA 1
ATOM 2201 C C . ILE A 1 266 ? 13.226 1.316 -25.399 1.00 92.94 266 ILE A C 1
ATOM 2203 O O . ILE A 1 266 ? 12.788 0.164 -25.484 1.00 92.94 266 ILE A O 1
ATOM 2207 N N . PRO A 1 267 ? 13.625 2.002 -26.488 1.00 90.19 267 PRO A N 1
ATOM 2208 C CA . PRO A 1 267 ? 13.537 1.469 -27.845 1.00 90.19 267 PRO A CA 1
ATOM 2209 C C . PRO A 1 267 ? 14.184 0.087 -28.003 1.00 90.19 267 PRO A C 1
ATOM 2211 O O . PRO A 1 267 ? 15.225 -0.201 -27.417 1.00 90.19 267 PRO A O 1
ATOM 2214 N N . HIS A 1 268 ? 13.561 -0.769 -28.816 1.00 87.38 268 HIS A N 1
ATOM 2215 C CA . HIS A 1 268 ? 14.019 -2.129 -29.149 1.00 87.38 268 HIS A CA 1
ATOM 2216 C C . HIS A 1 268 ? 14.150 -3.120 -27.972 1.00 87.38 268 HIS A C 1
ATOM 2218 O O . HIS A 1 268 ? 14.581 -4.260 -28.174 1.00 87.38 268 HIS A O 1
ATOM 2224 N N . CYS A 1 269 ? 13.741 -2.754 -26.749 1.00 89.38 269 CYS A N 1
ATOM 2225 C CA . CYS A 1 269 ? 13.790 -3.663 -25.601 1.00 89.38 269 CYS A CA 1
ATOM 2226 C C . CYS A 1 269 ? 12.900 -4.910 -25.759 1.00 89.38 269 CYS A C 1
ATOM 2228 O O . CYS A 1 269 ? 13.155 -5.928 -25.112 1.00 89.38 269 CYS A O 1
ATOM 2230 N N . GLY A 1 270 ? 11.906 -4.887 -26.655 1.00 87.44 270 GLY A N 1
ATOM 2231 C CA . GLY A 1 270 ? 11.020 -6.017 -26.925 1.00 87.44 270 GLY A CA 1
ATOM 2232 C C . GLY A 1 270 ? 11.762 -7.269 -27.377 1.00 87.44 270 GLY A C 1
ATOM 2233 O O . GLY A 1 270 ? 11.398 -8.379 -26.987 1.00 87.44 270 GLY A O 1
ATOM 2234 N N . ALA A 1 271 ? 12.863 -7.100 -28.116 1.00 88.44 271 ALA A N 1
ATOM 2235 C CA . ALA A 1 271 ? 13.733 -8.202 -28.513 1.00 88.44 271 ALA A CA 1
ATOM 2236 C C . ALA A 1 271 ? 14.327 -8.946 -27.302 1.00 88.44 271 ALA A C 1
ATOM 2238 O O . ALA A 1 271 ? 14.446 -10.169 -27.346 1.00 88.44 271 ALA A O 1
ATOM 2239 N N . ARG A 1 272 ? 14.632 -8.246 -26.196 1.00 89.88 272 ARG A N 1
ATOM 2240 C CA . ARG A 1 272 ? 15.145 -8.863 -24.957 1.00 89.88 272 ARG A CA 1
ATOM 2241 C C . ARG A 1 272 ? 14.112 -9.816 -24.361 1.00 89.88 272 ARG A C 1
ATOM 2243 O O . ARG A 1 272 ? 14.444 -10.952 -24.046 1.00 89.88 272 ARG A O 1
ATOM 2250 N N . LEU A 1 273 ? 12.853 -9.385 -24.279 1.00 88.50 273 LEU A N 1
ATOM 2251 C CA . LEU A 1 273 ? 11.754 -10.183 -23.724 1.00 88.50 273 LEU A CA 1
ATOM 2252 C C . LEU A 1 273 ? 11.387 -11.383 -24.615 1.00 88.50 273 LEU A C 1
ATOM 2254 O O . LEU A 1 273 ? 11.156 -12.473 -24.100 1.00 88.50 273 LEU A O 1
ATOM 2258 N N . ILE A 1 274 ? 11.380 -11.207 -25.942 1.00 87.00 274 ILE A N 1
ATOM 2259 C CA . ILE A 1 274 ? 11.051 -12.274 -26.908 1.00 87.00 274 ILE A CA 1
ATOM 2260 C C . ILE A 1 274 ? 12.153 -13.345 -26.978 1.00 87.00 274 ILE A C 1
ATOM 2262 O O . ILE A 1 274 ? 11.849 -14.519 -27.169 1.00 87.00 274 ILE A O 1
ATOM 2266 N N . LEU A 1 275 ? 13.428 -12.961 -26.849 1.00 86.38 275 LEU A N 1
ATOM 2267 C CA . LEU A 1 275 ? 14.566 -13.885 -26.950 1.00 86.38 275 LEU A CA 1
ATOM 2268 C C . LEU A 1 275 ? 14.963 -14.524 -25.606 1.00 86.38 275 LEU A C 1
ATOM 2270 O O . LEU A 1 275 ? 15.717 -15.496 -25.595 1.00 86.38 275 LEU A O 1
ATOM 2274 N N . ASN A 1 276 ? 14.464 -14.012 -24.477 1.00 86.75 276 ASN A N 1
ATOM 2275 C CA . ASN A 1 276 ? 14.746 -14.555 -23.149 1.00 86.75 276 ASN A CA 1
ATOM 2276 C C . ASN A 1 276 ? 14.114 -15.957 -22.979 1.00 86.75 276 ASN A C 1
ATOM 2278 O O . ASN A 1 276 ? 12.902 -16.162 -23.115 1.00 86.75 276 ASN A O 1
ATOM 2282 N N . THR A 1 277 ? 14.948 -16.943 -22.639 1.00 85.88 277 THR A N 1
ATOM 2283 C CA . THR A 1 277 ? 14.551 -18.346 -22.423 1.00 85.88 277 THR A CA 1
ATOM 2284 C C . THR A 1 277 ? 13.530 -18.525 -21.301 1.00 85.88 277 THR A C 1
ATOM 2286 O O . THR A 1 277 ? 12.734 -19.462 -21.338 1.00 85.88 277 THR A O 1
ATOM 2289 N N . ASN A 1 278 ? 13.511 -17.619 -20.320 1.00 87.19 278 ASN A N 1
ATOM 2290 C CA . ASN A 1 278 ? 12.605 -17.684 -19.175 1.00 87.19 278 ASN A CA 1
ATOM 2291 C C . ASN A 1 278 ? 11.154 -17.358 -19.571 1.00 87.19 278 ASN A C 1
ATOM 2293 O O . ASN A 1 278 ? 10.226 -17.883 -18.961 1.00 87.19 278 ASN A O 1
ATOM 2297 N N . TYR A 1 279 ? 10.961 -16.540 -20.613 1.00 85.31 279 TYR A N 1
ATOM 2298 C CA . TYR A 1 279 ? 9.646 -16.157 -21.140 1.00 85.31 279 TYR A CA 1
ATOM 2299 C C . TYR A 1 279 ? 9.164 -17.039 -22.304 1.00 85.31 279 TYR A C 1
ATOM 2301 O O . TYR A 1 279 ? 7.966 -17.105 -22.578 1.00 85.31 279 TYR A O 1
ATOM 2309 N N . THR A 1 280 ? 10.072 -17.737 -22.991 1.00 79.06 280 THR A N 1
ATOM 2310 C CA . THR A 1 280 ? 9.747 -18.626 -24.126 1.00 79.06 280 THR A CA 1
ATOM 2311 C C . THR A 1 280 ? 9.544 -20.092 -23.731 1.00 79.06 280 THR A C 1
ATOM 2313 O O . THR A 1 280 ? 9.025 -20.880 -24.526 1.00 79.06 280 THR A O 1
ATOM 2316 N N . CYS A 1 281 ? 9.909 -20.475 -22.505 1.00 75.31 281 CYS A N 1
ATOM 2317 C CA . CYS A 1 281 ? 9.651 -21.812 -21.984 1.00 75.31 281 CYS A CA 1
ATOM 2318 C C . CYS A 1 281 ? 8.143 -22.071 -21.779 1.00 75.31 281 CYS A C 1
ATOM 2320 O O . CYS A 1 281 ? 7.356 -21.161 -21.512 1.00 75.31 281 CYS A O 1
ATOM 2322 N N . LYS A 1 282 ? 7.738 -23.342 -21.896 1.00 66.31 282 LYS A N 1
ATOM 2323 C CA . LYS A 1 282 ? 6.368 -23.813 -21.648 1.00 66.31 282 LYS A CA 1
ATOM 2324 C C . LYS A 1 282 ? 6.320 -24.614 -20.356 1.00 66.31 282 LYS A C 1
ATOM 2326 O O . LYS A 1 282 ? 6.558 -25.822 -20.379 1.00 66.31 282 LYS A O 1
ATOM 2331 N N . SER A 1 283 ? 5.981 -23.979 -19.236 1.00 63.06 283 SER A N 1
ATOM 2332 C CA . SER A 1 283 ? 5.697 -24.721 -18.010 1.00 63.06 283 SER A CA 1
ATOM 2333 C C . SER A 1 283 ? 4.461 -25.606 -18.194 1.00 63.06 283 SER A C 1
ATOM 2335 O O . SER A 1 283 ? 3.393 -25.147 -18.595 1.00 63.06 283 SER A O 1
ATOM 2337 N N . THR A 1 284 ? 4.579 -26.888 -17.850 1.00 53.97 284 THR A N 1
ATOM 2338 C CA . THR A 1 284 ? 3.488 -27.879 -17.875 1.00 53.97 284 THR A CA 1
ATOM 2339 C C . THR A 1 284 ? 2.534 -27.744 -16.676 1.00 53.97 284 THR A C 1
ATOM 2341 O O . THR A 1 284 ? 1.948 -28.723 -16.212 1.00 53.97 284 THR A O 1
ATOM 2344 N N . LYS A 1 285 ? 2.355 -26.520 -16.161 1.00 58.81 285 LYS A N 1
ATOM 2345 C CA . LYS A 1 285 ? 1.362 -26.189 -15.132 1.00 58.81 285 LYS A CA 1
ATOM 2346 C C . LYS A 1 285 ? -0.037 -26.424 -15.709 1.00 58.81 285 LYS A C 1
ATOM 2348 O O . LYS A 1 285 ? -0.509 -25.644 -16.533 1.00 58.81 285 LYS A O 1
ATOM 2353 N N . ASN A 1 286 ? -0.706 -27.486 -15.259 1.00 45.56 286 ASN A N 1
ATOM 2354 C CA . ASN A 1 286 ? -2.109 -27.737 -15.591 1.00 45.56 286 ASN A CA 1
ATOM 2355 C C . ASN A 1 286 ? -2.950 -26.494 -15.267 1.00 45.56 286 ASN A C 1
ATOM 2357 O O . ASN A 1 286 ? -2.931 -26.016 -14.132 1.00 45.56 286 ASN A O 1
ATOM 2361 N N . SER A 1 287 ? -3.698 -25.990 -16.249 1.00 47.41 287 SER A N 1
ATOM 2362 C CA . SER A 1 287 ? -4.543 -24.805 -16.098 1.00 47.41 287 SER A CA 1
ATOM 2363 C C . SER A 1 287 ? -5.745 -25.111 -15.199 1.00 47.41 287 SER A C 1
ATOM 2365 O O . SER A 1 287 ? -6.809 -25.521 -15.671 1.00 47.41 287 SER A O 1
ATOM 2367 N N . SER A 1 288 ? -5.569 -24.932 -13.893 1.00 51.47 288 SER A N 1
ATOM 2368 C CA . SER A 1 288 ? -6.671 -24.876 -12.938 1.00 51.47 288 SER A CA 1
ATOM 2369 C C . SER A 1 288 ? -7.607 -23.712 -13.278 1.00 51.47 288 SER A C 1
ATOM 2371 O O . SER A 1 288 ? -7.187 -22.688 -13.818 1.00 51.47 288 SER A O 1
ATOM 2373 N N . ALA A 1 289 ? -8.898 -23.868 -12.977 1.00 58.25 289 ALA A N 1
ATOM 2374 C CA . ALA A 1 289 ? -9.872 -22.805 -13.201 1.00 58.25 289 ALA A CA 1
ATOM 2375 C C . ALA A 1 289 ? -9.508 -21.576 -12.348 1.00 58.25 289 ALA A C 1
ATOM 2377 O O . ALA A 1 289 ? -9.458 -21.666 -11.120 1.00 58.25 289 ALA A O 1
ATOM 2378 N N . GLY A 1 290 ? -9.236 -20.447 -13.009 1.00 67.50 290 GLY A N 1
ATOM 2379 C CA . GLY A 1 290 ? -8.756 -19.224 -12.368 1.00 67.50 290 GLY A CA 1
ATOM 2380 C C . GLY A 1 290 ? -9.728 -18.704 -11.310 1.00 67.50 290 GLY A C 1
ATOM 2381 O O . GLY A 1 290 ? -10.874 -18.364 -11.607 1.00 67.50 290 GLY A O 1
ATOM 2382 N N . VAL A 1 291 ? -9.277 -18.644 -10.055 1.00 84.00 291 VAL A N 1
ATOM 2383 C CA . VAL A 1 291 ? -10.089 -18.140 -8.941 1.00 84.00 291 VAL A CA 1
ATOM 2384 C C . VAL A 1 291 ? -10.109 -16.616 -9.009 1.00 84.00 291 VAL A C 1
ATOM 2386 O O . VAL A 1 291 ? -9.060 -15.985 -8.954 1.00 84.00 291 VAL A O 1
ATOM 2389 N N . SER A 1 292 ? -11.292 -16.007 -9.096 1.00 84.06 292 SER A N 1
ATOM 2390 C CA . SER A 1 292 ? -11.453 -14.556 -9.301 1.00 84.06 292 SER A CA 1
ATOM 2391 C C . SER A 1 292 ? -11.020 -13.678 -8.115 1.00 84.06 292 SER A C 1
ATOM 2393 O O . SER A 1 292 ? -10.806 -12.476 -8.289 1.00 84.06 292 SER A O 1
ATOM 2395 N N . GLN A 1 293 ? -10.892 -14.240 -6.909 1.00 88.25 293 GLN A N 1
ATOM 2396 C CA . GLN A 1 293 ? -10.393 -13.546 -5.716 1.00 88.25 293 GLN A CA 1
ATOM 2397 C C . GLN A 1 293 ? -9.519 -14.475 -4.863 1.00 88.25 293 GLN A C 1
ATOM 2399 O O . GLN A 1 293 ? -9.919 -15.590 -4.530 1.00 88.25 293 GLN A O 1
ATOM 2404 N N . LEU A 1 294 ? -8.341 -13.994 -4.468 1.00 89.12 294 LEU A N 1
ATOM 2405 C CA . LEU A 1 294 ? -7.442 -14.679 -3.545 1.00 89.12 294 LEU A CA 1
ATOM 2406 C C . LEU A 1 294 ? -7.975 -14.573 -2.113 1.00 89.12 294 LEU A C 1
ATOM 2408 O O . LEU A 1 294 ? -7.868 -13.514 -1.499 1.00 89.12 294 LEU A O 1
ATOM 2412 N N . LEU A 1 295 ? -8.485 -15.673 -1.550 1.00 92.88 295 LEU A N 1
ATOM 2413 C CA . LEU A 1 295 ? -8.913 -15.720 -0.141 1.00 92.88 295 LEU A CA 1
ATOM 2414 C C . LEU A 1 295 ? -7.758 -15.427 0.835 1.00 92.88 295 LEU A C 1
ATOM 2416 O O . LEU A 1 295 ? -7.982 -14.903 1.926 1.00 92.88 295 LEU A O 1
ATOM 2420 N N . LYS A 1 296 ? -6.526 -15.740 0.423 1.00 95.00 296 LYS A N 1
ATOM 2421 C CA . LYS A 1 296 ? -5.272 -15.452 1.119 1.00 95.00 296 LYS A CA 1
ATOM 2422 C C . LYS A 1 296 ? -4.207 -15.053 0.098 1.00 95.00 296 LYS A C 1
ATOM 2424 O O . LYS A 1 296 ? -4.201 -15.609 -1.001 1.00 95.00 296 LYS A O 1
ATOM 2429 N N . SER A 1 297 ? -3.332 -14.114 0.447 1.00 93.75 297 SER A N 1
ATOM 2430 C CA . SER A 1 297 ? -2.200 -13.712 -0.393 1.00 93.75 297 SER A CA 1
ATOM 2431 C C . SER A 1 297 ? -1.325 -14.903 -0.794 1.00 93.75 297 SER A C 1
ATOM 2433 O O . SER A 1 297 ? -1.063 -15.807 0.000 1.00 93.75 297 SER A O 1
ATOM 2435 N N . LEU A 1 298 ? -0.843 -14.870 -2.037 1.00 90.06 298 LEU A N 1
ATOM 2436 C CA . LEU A 1 298 ? 0.241 -15.739 -2.496 1.00 90.06 298 LEU A CA 1
ATOM 2437 C C . LEU A 1 298 ? 1.587 -15.232 -1.941 1.00 90.06 298 LEU A C 1
ATOM 2439 O O . LEU A 1 298 ? 1.701 -14.031 -1.672 1.00 90.06 298 LEU A O 1
ATOM 2443 N N . PRO A 1 299 ? 2.609 -16.097 -1.797 1.00 90.38 299 PRO A N 1
ATOM 2444 C CA . PRO A 1 299 ? 3.968 -15.666 -1.481 1.00 90.38 299 PRO A CA 1
ATOM 2445 C C . PRO A 1 299 ? 4.503 -14.655 -2.502 1.00 90.38 299 PRO A C 1
ATOM 2447 O O . PRO A 1 299 ? 4.189 -14.730 -3.692 1.00 90.38 299 PRO A O 1
ATOM 2450 N N . LEU A 1 300 ? 5.327 -13.719 -2.035 1.00 91.25 300 LEU A N 1
ATOM 2451 C CA . LEU A 1 300 ? 6.021 -12.767 -2.899 1.00 91.25 300 LEU A CA 1
ATOM 2452 C C . LEU A 1 300 ? 7.173 -13.463 -3.650 1.00 91.25 300 LEU A C 1
ATOM 2454 O O . L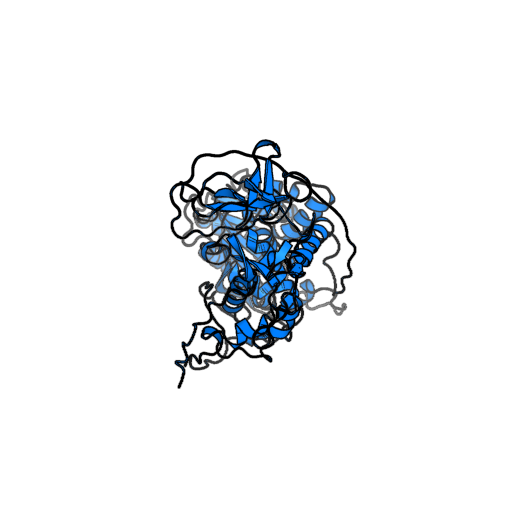EU A 1 300 ? 7.839 -14.340 -3.103 1.00 91.25 300 LEU A O 1
ATOM 2458 N N . SER A 1 301 ? 7.395 -13.073 -4.905 1.00 90.62 301 SER A N 1
ATOM 2459 C CA . SER A 1 301 ? 8.517 -13.515 -5.736 1.00 90.62 301 SER A CA 1
ATOM 2460 C C . SER A 1 301 ? 8.921 -12.390 -6.688 1.00 90.62 301 SER A C 1
ATOM 2462 O O . SER A 1 301 ? 8.071 -11.624 -7.142 1.00 90.62 301 SER A O 1
ATOM 2464 N N . SER A 1 302 ? 10.215 -12.319 -6.990 1.00 87.88 302 SER A N 1
ATOM 2465 C CA . SER A 1 302 ? 10.832 -11.431 -7.987 1.00 87.88 302 SER A CA 1
ATOM 2466 C C . SER A 1 302 ? 11.387 -12.194 -9.201 1.00 87.88 302 SER A C 1
ATOM 2468 O O . SER A 1 302 ? 12.080 -11.601 -10.018 1.00 87.88 302 SER A O 1
ATOM 2470 N N . ASN A 1 303 ? 11.106 -13.501 -9.297 1.00 89.69 303 ASN A N 1
ATOM 2471 C CA . ASN A 1 303 ? 11.560 -14.415 -10.355 1.00 89.69 303 ASN A CA 1
ATOM 2472 C C . ASN A 1 303 ? 10.400 -15.294 -10.886 1.00 89.69 303 ASN A C 1
ATOM 2474 O O . ASN A 1 303 ? 10.600 -16.455 -11.242 1.00 89.69 303 ASN A O 1
ATOM 2478 N N . ASP A 1 304 ? 9.166 -14.780 -10.877 1.00 90.56 304 ASP A N 1
ATOM 2479 C CA . ASP A 1 304 ? 7.999 -15.450 -11.472 1.00 90.56 304 ASP A CA 1
ATOM 2480 C C . ASP A 1 304 ? 7.846 -14.954 -12.915 1.00 90.56 304 ASP A C 1
ATOM 2482 O O . ASP A 1 304 ? 7.283 -13.892 -13.158 1.00 90.56 304 ASP A O 1
ATOM 2486 N N . TYR A 1 305 ? 8.406 -15.687 -13.875 1.00 90.88 305 TYR A N 1
ATOM 2487 C CA . TYR A 1 305 ? 8.351 -15.329 -15.296 1.00 90.88 305 TYR A CA 1
ATOM 2488 C C . TYR A 1 305 ? 6.999 -15.727 -15.916 1.00 90.88 305 TYR A C 1
ATOM 2490 O O . TYR A 1 305 ? 6.278 -16.589 -15.401 1.00 90.88 305 TYR A O 1
ATOM 2498 N N . MET A 1 306 ? 6.626 -15.089 -17.029 1.00 88.62 306 MET A N 1
ATOM 2499 C CA . MET A 1 306 ? 5.394 -15.419 -17.753 1.00 88.62 306 MET A CA 1
ATOM 2500 C C . MET A 1 306 ? 5.656 -16.432 -18.871 1.00 88.62 306 MET A C 1
ATOM 2502 O O . MET A 1 306 ? 6.356 -16.138 -19.835 1.00 88.62 306 MET A O 1
ATOM 2506 N N . ASP A 1 307 ? 5.020 -17.598 -18.774 1.00 87.31 307 ASP A N 1
ATOM 2507 C CA . ASP A 1 307 ? 5.036 -18.629 -19.812 1.00 87.31 307 ASP A CA 1
ATOM 2508 C C . ASP A 1 307 ? 4.512 -18.091 -21.166 1.00 87.31 307 ASP A C 1
ATOM 2510 O O . ASP A 1 307 ? 3.353 -17.687 -21.269 1.00 87.31 307 ASP A O 1
ATOM 2514 N N . ASN A 1 308 ? 5.314 -18.192 -22.233 1.00 86.88 308 ASN A N 1
ATOM 2515 C CA . ASN A 1 308 ? 4.988 -17.817 -23.625 1.00 86.88 308 ASN A CA 1
ATOM 2516 C C . ASN A 1 308 ? 4.720 -16.316 -23.885 1.00 86.88 308 ASN A C 1
ATOM 2518 O O . ASN A 1 308 ? 3.817 -15.976 -24.665 1.00 86.88 308 ASN A O 1
ATOM 2522 N N . MET A 1 309 ? 5.497 -15.405 -23.286 1.00 90.19 309 MET A N 1
ATOM 2523 C CA . MET A 1 309 ? 5.380 -13.976 -23.619 1.00 90.19 309 MET A CA 1
ATOM 2524 C C . MET A 1 309 ? 5.636 -13.730 -25.115 1.00 90.19 309 MET A C 1
ATOM 2526 O O . MET A 1 309 ? 6.550 -14.293 -25.716 1.00 90.19 309 MET A O 1
ATOM 2530 N N . ASN A 1 310 ? 4.807 -12.888 -25.729 1.00 90.19 310 ASN A N 1
ATOM 2531 C CA . ASN A 1 310 ? 4.876 -12.555 -27.148 1.00 90.19 310 ASN A CA 1
ATOM 2532 C C . ASN A 1 310 ? 4.318 -11.143 -27.412 1.00 90.19 310 ASN A C 1
ATOM 2534 O O . ASN A 1 310 ? 3.779 -10.493 -26.517 1.00 90.19 310 ASN A O 1
ATOM 2538 N N . ILE A 1 311 ? 4.412 -10.663 -28.656 1.00 90.19 311 ILE A N 1
ATOM 2539 C CA . ILE A 1 311 ? 4.025 -9.291 -29.042 1.00 90.19 311 ILE A CA 1
ATOM 2540 C C . ILE A 1 311 ? 2.546 -8.932 -28.801 1.00 90.19 311 ILE A C 1
ATOM 2542 O O . ILE A 1 311 ? 2.199 -7.752 -28.856 1.00 90.19 311 ILE A O 1
ATOM 2546 N N . TYR A 1 312 ? 1.671 -9.914 -28.561 1.00 92.44 312 TYR A N 1
ATOM 2547 C CA . TYR A 1 312 ? 0.253 -9.693 -28.269 1.00 92.44 312 TYR A CA 1
ATOM 2548 C C . TYR A 1 312 ? -0.078 -9.698 -26.773 1.00 92.44 312 TYR A C 1
ATOM 2550 O O . TYR A 1 312 ? -1.170 -9.253 -26.430 1.00 92.44 312 TYR A O 1
ATOM 2558 N N . THR A 1 313 ? 0.835 -10.158 -25.907 1.00 93.25 313 THR A N 1
ATOM 2559 C CA . THR A 1 313 ? 0.587 -10.322 -24.468 1.00 93.25 313 THR A CA 1
ATOM 2560 C C . THR A 1 313 ? 0.203 -8.996 -23.806 1.00 93.25 313 THR A C 1
ATOM 2562 O O . THR A 1 31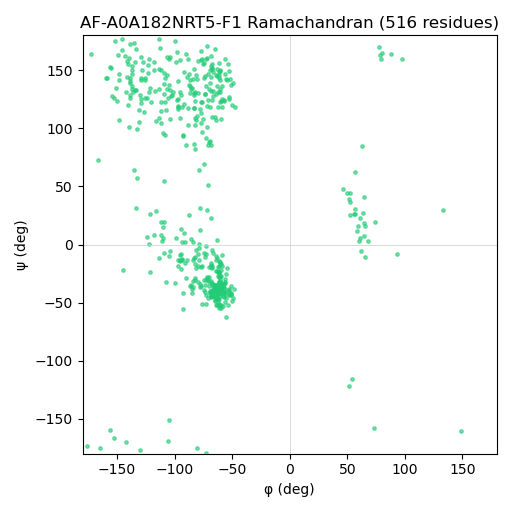3 ? 0.946 -8.011 -23.870 1.00 93.25 313 THR A O 1
ATOM 2565 N N . GLU A 1 314 ? -0.958 -8.971 -23.156 1.00 94.31 314 GLU A N 1
ATOM 2566 C CA . GLU A 1 314 ? -1.503 -7.814 -22.449 1.00 94.31 314 GLU A CA 1
ATOM 2567 C C . GLU A 1 314 ? -1.008 -7.752 -20.991 1.00 94.31 314 GLU A C 1
ATOM 2569 O O . GLU A 1 314 ? -0.912 -8.769 -20.304 1.00 94.31 314 GLU A O 1
ATOM 2574 N N . PHE A 1 315 ? -0.813 -6.546 -20.443 1.00 93.69 315 PHE A N 1
ATOM 2575 C CA . PHE A 1 315 ? -0.552 -6.350 -19.007 1.00 93.69 315 PHE A CA 1
ATOM 2576 C C . PHE A 1 315 ? -1.640 -6.979 -18.115 1.00 93.69 315 PHE A C 1
ATOM 2578 O O . PHE A 1 315 ? -1.401 -7.363 -16.968 1.00 93.69 315 PHE A O 1
ATOM 2585 N N . GLY A 1 316 ? -2.855 -7.129 -18.639 1.00 90.69 316 GLY A N 1
ATOM 2586 C CA . GLY A 1 316 ? -3.948 -7.824 -17.982 1.00 90.69 316 GLY A CA 1
ATOM 2587 C C . GLY A 1 316 ? -3.730 -9.319 -17.739 1.00 90.69 316 GLY A C 1
ATOM 2588 O O . GLY A 1 316 ? -4.543 -9.890 -17.014 1.00 90.69 316 GLY A O 1
ATOM 2589 N N . GLU A 1 317 ? -2.693 -9.942 -18.300 1.00 92.12 317 GLU A N 1
ATOM 2590 C CA . GLU A 1 317 ? -2.415 -11.380 -18.185 1.00 92.12 317 GLU A CA 1
ATOM 2591 C C . GLU A 1 317 ? -1.429 -11.751 -17.063 1.00 92.12 317 GLU A C 1
ATOM 2593 O O . GLU A 1 317 ? -1.349 -12.928 -16.703 1.00 92.12 317 GLU A O 1
ATOM 2598 N N . LEU A 1 318 ? -0.706 -10.789 -16.477 1.00 93.69 318 LEU A N 1
ATOM 2599 C CA . LEU A 1 318 ? 0.298 -11.058 -15.439 1.00 93.69 318 LEU A CA 1
ATOM 2600 C C . LEU A 1 318 ? -0.331 -11.228 -14.046 1.00 93.69 318 LEU A C 1
ATOM 2602 O O . LEU A 1 318 ? -1.297 -10.544 -13.689 1.00 93.69 318 LEU A O 1
ATOM 2606 N N . THR A 1 319 ? 0.260 -12.102 -13.229 1.00 93.62 319 THR A N 1
ATOM 2607 C CA . THR A 1 319 ? 0.130 -12.095 -11.758 1.00 93.62 319 THR A CA 1
ATOM 2608 C C . THR A 1 319 ? 0.931 -10.925 -11.157 1.00 93.62 319 THR A C 1
ATOM 2610 O O . THR A 1 319 ? 1.860 -10.443 -11.804 1.00 93.62 319 THR A O 1
ATOM 2613 N N . PRO A 1 320 ? 0.662 -10.459 -9.921 1.00 94.62 320 PRO A N 1
ATOM 2614 C CA . PRO A 1 320 ? 1.475 -9.397 -9.325 1.00 94.62 320 PRO A CA 1
ATOM 2615 C C . PRO A 1 320 ? 2.981 -9.736 -9.232 1.00 94.62 320 PRO A C 1
ATOM 2617 O O . PRO A 1 320 ? 3.779 -8.866 -9.581 1.00 94.62 320 PRO A O 1
ATOM 2620 N N . PRO A 1 321 ? 3.411 -10.967 -8.866 1.00 94.69 321 PRO A N 1
ATOM 2621 C CA . PRO A 1 321 ? 4.824 -11.362 -8.938 1.00 94.69 321 PRO A CA 1
ATOM 2622 C C . PRO A 1 321 ? 5.425 -11.308 -10.353 1.00 94.69 321 PRO A C 1
ATOM 2624 O O . PRO A 1 321 ? 6.574 -10.895 -10.505 1.00 94.69 321 PRO A O 1
ATOM 2627 N N . GLN A 1 322 ? 4.653 -11.633 -11.397 1.00 95.38 322 GLN A N 1
ATOM 2628 C CA . GLN A 1 322 ? 5.080 -11.448 -12.792 1.00 95.38 322 GLN A CA 1
ATOM 2629 C C . GLN A 1 322 ? 5.289 -9.966 -13.138 1.00 95.38 322 GLN A C 1
ATOM 2631 O O . GLN A 1 322 ? 6.248 -9.632 -13.829 1.00 95.38 322 GLN A O 1
ATOM 2636 N N . VAL A 1 323 ? 4.456 -9.056 -12.614 1.00 96.62 323 VAL A N 1
ATOM 2637 C CA . VAL A 1 323 ? 4.658 -7.602 -12.785 1.00 96.62 323 VAL A CA 1
ATOM 2638 C C . VAL A 1 323 ? 5.914 -7.117 -12.061 1.00 96.62 323 VAL A C 1
ATOM 2640 O O . VAL A 1 323 ? 6.633 -6.279 -12.599 1.00 96.62 323 VAL A O 1
ATOM 2643 N N . LEU A 1 324 ? 6.204 -7.642 -10.866 1.00 96.75 324 LEU A N 1
ATOM 2644 C CA . LEU A 1 324 ? 7.422 -7.295 -10.128 1.00 96.75 324 LEU A CA 1
ATOM 2645 C C . LEU A 1 324 ? 8.688 -7.833 -10.816 1.00 96.75 324 LEU A C 1
ATOM 2647 O O . LEU A 1 324 ? 9.679 -7.117 -10.903 1.00 96.75 324 LEU A O 1
ATOM 2651 N N . THR A 1 325 ? 8.637 -9.055 -11.350 1.00 95.88 325 THR A N 1
ATOM 2652 C CA . THR A 1 325 ? 9.732 -9.659 -12.134 1.00 95.88 325 THR A CA 1
ATOM 2653 C C . THR A 1 325 ? 10.034 -8.806 -13.374 1.00 95.88 325 THR A C 1
ATOM 2655 O O . THR A 1 325 ? 11.159 -8.340 -13.543 1.00 95.88 325 THR A O 1
ATOM 2658 N N . LEU A 1 326 ? 9.003 -8.482 -14.164 1.00 96.38 326 LEU A N 1
ATOM 2659 C CA . LEU A 1 326 ? 9.114 -7.625 -15.349 1.00 96.38 326 LEU A CA 1
ATOM 2660 C C . LEU A 1 326 ? 9.615 -6.205 -15.025 1.00 96.38 326 LEU A C 1
ATOM 2662 O O . LEU A 1 326 ? 10.409 -5.647 -15.778 1.00 96.38 326 LEU A O 1
ATOM 2666 N N . PHE A 1 327 ? 9.171 -5.611 -13.912 1.00 97.25 327 PHE A N 1
ATOM 2667 C CA . PHE A 1 327 ? 9.668 -4.310 -13.454 1.00 97.25 327 PHE A CA 1
ATOM 2668 C C . PHE A 1 327 ? 11.146 -4.369 -13.052 1.00 97.25 327 PHE A C 1
ATOM 2670 O O . PHE A 1 327 ? 11.911 -3.484 -13.427 1.00 97.25 327 PHE A O 1
ATOM 2677 N N . ASN A 1 328 ? 11.554 -5.407 -12.318 1.00 94.88 328 ASN A N 1
ATOM 2678 C CA . ASN A 1 328 ? 12.943 -5.580 -11.902 1.00 94.88 328 ASN A CA 1
ATOM 2679 C C . ASN A 1 328 ? 13.876 -5.793 -13.109 1.00 94.88 328 ASN A C 1
ATOM 2681 O O . ASN A 1 328 ? 14.985 -5.266 -13.103 1.00 94.88 328 ASN A O 1
ATOM 2685 N N . GLU A 1 329 ? 13.422 -6.472 -14.171 1.00 93.38 329 GLU A N 1
ATOM 2686 C CA . GLU A 1 329 ? 14.130 -6.488 -15.461 1.00 93.38 329 GLU A CA 1
ATOM 2687 C C . GLU A 1 329 ? 14.157 -5.095 -16.113 1.00 93.38 329 GLU A C 1
ATOM 2689 O O . GLU A 1 329 ? 15.231 -4.625 -16.485 1.00 93.38 329 GLU A O 1
ATOM 2694 N N . PHE A 1 330 ? 13.022 -4.394 -16.202 1.00 94.62 330 PHE A N 1
ATOM 2695 C CA . PHE A 1 330 ? 12.924 -3.074 -16.844 1.00 94.62 330 PHE A CA 1
ATOM 2696 C C . PHE A 1 330 ? 13.871 -2.023 -16.235 1.00 94.62 330 PHE A C 1
ATOM 2698 O O . PHE A 1 330 ? 14.516 -1.286 -16.978 1.00 94.62 330 PHE A O 1
ATOM 2705 N N . ILE A 1 331 ? 14.008 -1.981 -14.902 1.00 93.88 331 ILE A N 1
ATOM 2706 C CA . ILE A 1 331 ? 14.942 -1.062 -14.221 1.00 93.88 331 ILE A CA 1
ATOM 2707 C C . ILE A 1 331 ? 16.407 -1.524 -14.253 1.00 93.88 331 ILE A C 1
ATOM 2709 O O . ILE A 1 331 ? 17.294 -0.744 -13.916 1.00 93.88 331 ILE A O 1
ATOM 2713 N N . SER A 1 332 ? 16.673 -2.783 -14.621 1.00 91.38 332 SER A N 1
ATOM 2714 C CA . SER A 1 332 ? 18.039 -3.325 -14.721 1.00 91.38 332 SER A CA 1
ATOM 2715 C C . SER A 1 332 ? 18.737 -2.974 -16.039 1.00 91.38 332 SER A C 1
ATOM 2717 O O . SER A 1 332 ? 19.953 -3.111 -16.152 1.00 91.38 332 SER A O 1
ATOM 2719 N N . TRP A 1 333 ? 17.977 -2.544 -17.050 1.00 92.12 333 TRP A N 1
ATOM 2720 C CA . TRP A 1 333 ? 18.500 -2.211 -18.371 1.00 92.12 333 TRP A CA 1
ATOM 2721 C C . TRP A 1 333 ? 19.298 -0.892 -18.346 1.00 92.12 333 TRP A C 1
ATOM 2723 O O . TRP A 1 333 ? 18.840 0.083 -17.745 1.00 92.12 333 TRP A O 1
ATOM 2733 N N . PRO A 1 334 ? 20.472 -0.811 -19.004 1.00 89.06 334 PRO A N 1
ATOM 2734 C CA . PRO A 1 334 ? 21.358 0.354 -18.899 1.00 89.06 334 PRO A CA 1
ATOM 2735 C C . PRO A 1 334 ? 20.700 1.652 -19.391 1.00 89.06 334 PRO A C 1
ATOM 2737 O O . PRO A 1 334 ? 20.928 2.718 -18.816 1.00 89.06 334 PRO A O 1
ATOM 2740 N N . GLU A 1 335 ? 19.817 1.561 -20.389 1.00 90.69 335 GLU A N 1
ATOM 2741 C CA . GLU A 1 335 ? 19.074 2.693 -20.952 1.00 90.69 335 GLU A CA 1
ATOM 2742 C C . GLU A 1 335 ? 18.044 3.292 -19.981 1.00 90.69 335 GLU A C 1
ATOM 2744 O O . GLU A 1 335 ? 17.627 4.435 -20.167 1.00 90.69 335 GLU A O 1
ATOM 2749 N N . PHE A 1 336 ? 17.631 2.558 -18.937 1.00 89.31 336 PHE A N 1
ATOM 2750 C CA . PHE A 1 336 ? 16.567 2.973 -18.018 1.00 89.31 336 PHE A CA 1
ATOM 2751 C C . PHE A 1 336 ? 16.806 4.369 -17.433 1.00 89.31 336 PHE A C 1
ATOM 2753 O O . PHE A 1 336 ? 15.903 5.204 -17.439 1.00 89.31 336 PHE A O 1
ATOM 2760 N N . HIS A 1 337 ? 18.039 4.666 -17.024 1.00 81.44 337 HIS A N 1
ATOM 2761 C CA . HIS A 1 337 ? 18.430 5.947 -16.428 1.00 81.44 337 HIS A CA 1
ATOM 2762 C C . HIS A 1 337 ? 18.295 7.149 -17.376 1.00 81.44 337 HIS A C 1
ATOM 2764 O O . HIS A 1 337 ? 18.184 8.279 -16.908 1.00 81.44 337 HIS A O 1
ATOM 2770 N N . GLN A 1 338 ? 18.311 6.914 -18.691 1.00 86.94 338 GLN A N 1
ATOM 2771 C CA . GLN A 1 338 ? 18.158 7.940 -19.730 1.00 86.94 338 GLN A CA 1
ATOM 2772 C C . GLN A 1 338 ? 16.759 7.917 -20.371 1.00 86.94 338 GLN A C 1
ATOM 2774 O O . GLN A 1 338 ? 16.435 8.783 -21.182 1.00 86.94 338 GLN A O 1
ATOM 2779 N N . SER A 1 339 ? 15.924 6.936 -20.015 1.00 90.31 339 SER A N 1
ATOM 2780 C CA . SER A 1 339 ? 14.593 6.758 -20.591 1.00 90.31 339 SER A CA 1
ATOM 2781 C C . SER A 1 339 ? 13.634 7.904 -20.222 1.00 90.31 339 SER A C 1
ATOM 2783 O O . SER A 1 339 ? 13.678 8.417 -19.095 1.00 90.31 339 SER A O 1
ATOM 2785 N N . PRO A 1 340 ? 12.668 8.251 -21.098 1.00 89.00 340 PRO A N 1
ATOM 2786 C CA . PRO A 1 340 ? 11.598 9.190 -20.758 1.00 89.00 340 PRO A CA 1
ATOM 2787 C C . PRO A 1 340 ? 10.737 8.726 -19.572 1.00 89.00 340 PRO A C 1
ATOM 2789 O O . PRO A 1 340 ? 10.049 9.541 -18.963 1.00 89.00 340 PRO A O 1
ATOM 2792 N N . PHE A 1 341 ? 10.792 7.440 -19.197 1.00 91.38 341 PHE A N 1
ATOM 2793 C CA . PHE A 1 341 ? 10.094 6.917 -18.024 1.00 91.38 341 PHE A CA 1
ATOM 2794 C C . PHE A 1 341 ? 10.589 7.579 -16.734 1.00 91.38 341 PHE A C 1
ATOM 2796 O O . PHE A 1 341 ? 9.774 8.020 -15.928 1.00 91.38 341 PHE A O 1
ATOM 2803 N N . VAL A 1 342 ? 11.907 7.699 -16.534 1.00 88.06 342 VAL A N 1
ATOM 2804 C CA . VAL A 1 342 ? 12.463 8.314 -15.313 1.00 88.06 342 VAL A CA 1
ATOM 2805 C C . VAL A 1 342 ? 12.051 9.784 -15.224 1.00 88.06 342 VAL A C 1
ATOM 2807 O O . VAL A 1 342 ? 11.562 10.218 -14.182 1.00 88.06 342 VAL A O 1
ATOM 2810 N N . GLN A 1 343 ? 12.119 10.511 -16.342 1.00 84.31 343 GLN A N 1
ATOM 2811 C CA . GLN A 1 343 ? 11.653 11.899 -16.454 1.00 84.31 343 GLN A CA 1
ATOM 2812 C C . GLN A 1 343 ? 10.145 12.021 -16.156 1.00 84.31 343 GLN A C 1
ATOM 2814 O O . GLN A 1 343 ? 9.713 12.932 -15.440 1.00 84.31 343 GLN A O 1
ATOM 2819 N N . ALA A 1 344 ? 9.334 11.065 -16.624 1.00 84.50 344 ALA A N 1
ATOM 2820 C CA . ALA A 1 344 ? 7.912 10.973 -16.304 1.00 84.50 344 ALA A CA 1
ATOM 2821 C C . ALA A 1 344 ? 7.656 10.679 -14.812 1.00 84.50 344 ALA A C 1
ATOM 2823 O O . ALA A 1 344 ? 6.702 11.210 -14.249 1.00 84.50 344 ALA A O 1
ATOM 2824 N N . VAL A 1 345 ? 8.499 9.892 -14.128 1.00 84.88 345 VAL A N 1
ATOM 2825 C CA . VAL A 1 345 ? 8.365 9.677 -12.673 1.00 84.88 345 VAL A CA 1
ATOM 2826 C C . VAL A 1 345 ? 8.828 10.890 -11.862 1.00 84.88 345 VAL A C 1
ATOM 2828 O O . VAL A 1 345 ? 8.191 11.227 -10.866 1.00 84.88 345 VAL A O 1
ATOM 2831 N N . GLU A 1 346 ? 9.901 11.576 -12.252 1.00 78.06 346 GLU A N 1
ATOM 2832 C CA . GLU A 1 346 ? 10.374 12.773 -11.540 1.00 78.06 346 GLU A CA 1
ATOM 2833 C C . GLU A 1 346 ? 9.386 13.939 -11.670 1.00 78.06 346 GLU A C 1
ATOM 2835 O O . GLU A 1 346 ? 8.995 14.534 -10.660 1.00 78.06 346 GLU A O 1
ATOM 2840 N N . SER A 1 347 ? 8.871 14.183 -12.878 1.00 73.25 347 SER A N 1
ATOM 2841 C CA . SER A 1 347 ? 7.771 15.130 -13.093 1.00 73.25 347 SER A CA 1
ATOM 2842 C C . SER A 1 347 ? 6.488 14.701 -12.368 1.00 73.25 347 SER A C 1
ATOM 2844 O O . SER A 1 347 ? 5.846 15.551 -11.755 1.00 73.25 347 SER A O 1
ATOM 2846 N N . GLN A 1 348 ? 6.146 13.404 -12.306 1.00 69.19 348 GLN A N 1
ATOM 2847 C CA . GLN A 1 348 ? 5.039 12.912 -11.468 1.00 69.19 348 GLN A CA 1
ATOM 2848 C C . GLN A 1 348 ? 5.271 13.136 -9.967 1.00 69.19 348 GLN A C 1
ATOM 2850 O O . GLN A 1 348 ? 4.325 13.501 -9.276 1.00 69.19 348 GLN A O 1
ATOM 2855 N N . LYS A 1 349 ? 6.492 12.975 -9.438 1.00 64.88 349 LYS A N 1
ATOM 2856 C CA . LYS A 1 349 ? 6.808 13.259 -8.022 1.00 64.88 349 LYS A CA 1
ATOM 2857 C C . LYS A 1 349 ? 6.638 14.747 -7.703 1.00 64.88 349 LYS A C 1
ATOM 2859 O O . LYS A 1 349 ? 6.028 15.088 -6.688 1.00 64.88 349 LYS A O 1
ATOM 2864 N N . LEU A 1 350 ? 7.119 15.634 -8.579 1.00 51.88 350 LEU A N 1
ATOM 2865 C CA . LEU A 1 350 ? 6.910 17.080 -8.456 1.00 51.88 350 LEU A CA 1
ATOM 2866 C C . LEU A 1 350 ? 5.416 17.430 -8.562 1.00 51.88 350 LEU A C 1
ATOM 2868 O O . LEU A 1 350 ? 4.876 18.120 -7.696 1.00 51.88 350 LEU A O 1
ATOM 2872 N N . LYS A 1 351 ? 4.719 16.868 -9.556 1.00 51.66 351 LYS A N 1
ATOM 2873 C CA . LYS A 1 351 ? 3.278 17.038 -9.764 1.00 51.66 351 LYS A CA 1
ATOM 2874 C C . LYS A 1 351 ? 2.466 16.524 -8.577 1.00 51.66 351 LYS A C 1
ATOM 2876 O O . LYS A 1 351 ? 1.562 17.222 -8.164 1.00 51.66 351 LYS A O 1
ATOM 2881 N N . GLN A 1 352 ? 2.808 15.399 -7.948 1.00 55.19 352 GLN A N 1
ATOM 2882 C CA . GLN A 1 352 ? 2.138 14.884 -6.739 1.00 55.19 352 GLN A CA 1
ATOM 2883 C C . GLN A 1 352 ? 2.411 15.744 -5.494 1.00 55.19 352 GLN A C 1
ATOM 2885 O O . GLN A 1 352 ? 1.535 15.893 -4.641 1.00 55.19 352 GLN A O 1
ATOM 2890 N N . ARG A 1 353 ? 3.596 16.362 -5.399 1.00 49.81 353 ARG A N 1
ATOM 2891 C CA . ARG A 1 353 ? 3.934 17.328 -4.338 1.00 49.81 353 ARG A CA 1
ATOM 2892 C C . ARG A 1 353 ? 3.142 18.638 -4.470 1.00 49.81 353 ARG A C 1
ATOM 2894 O O . ARG A 1 353 ? 2.827 19.246 -3.452 1.00 49.81 353 ARG A O 1
ATOM 2901 N N . LEU A 1 354 ? 2.796 19.037 -5.697 1.00 38.31 354 LEU A N 1
ATOM 2902 C CA . LEU A 1 354 ? 1.968 20.212 -6.018 1.00 38.31 354 LEU A CA 1
ATOM 2903 C C . LEU A 1 354 ? 0.457 19.889 -6.089 1.00 38.31 354 LEU A C 1
ATOM 2905 O O . LEU A 1 354 ? -0.384 20.735 -5.787 1.00 38.31 354 LEU A O 1
ATOM 2909 N N . LEU A 1 355 ? 0.102 18.651 -6.439 1.00 39.97 355 LEU A N 1
ATOM 2910 C CA . LEU A 1 355 ? -1.256 18.119 -6.568 1.00 39.97 355 LEU A CA 1
ATOM 2911 C C . LEU A 1 355 ? -1.592 17.119 -5.451 1.00 39.97 355 LEU A C 1
ATOM 2913 O O . LEU A 1 355 ? -2.185 16.066 -5.677 1.00 39.97 355 LEU A O 1
ATOM 2917 N N . ARG A 1 356 ? -1.430 17.560 -4.199 1.00 45.22 356 ARG A N 1
ATOM 2918 C CA . ARG A 1 356 ? -2.462 17.296 -3.172 1.00 45.22 356 ARG A CA 1
ATOM 2919 C C . ARG A 1 356 ? -3.707 18.158 -3.468 1.00 45.22 356 ARG A C 1
ATOM 2921 O O . ARG A 1 356 ? -4.185 18.900 -2.619 1.00 45.22 356 ARG A O 1
ATOM 2928 N N . ASN A 1 357 ? -4.184 18.086 -4.711 1.00 42.22 357 ASN A N 1
ATOM 2929 C CA . ASN A 1 357 ? -5.256 18.871 -5.310 1.00 42.22 357 ASN A CA 1
ATOM 2930 C C . ASN A 1 357 ? -5.926 18.005 -6.387 1.00 42.22 357 ASN A C 1
ATOM 2932 O O . ASN A 1 357 ? -5.245 17.564 -7.304 1.00 42.22 357 ASN A O 1
ATOM 2936 N N . LEU A 1 358 ? -7.245 17.808 -6.276 1.00 34.59 358 LEU A N 1
ATOM 2937 C CA . LEU A 1 358 ? -8.102 17.087 -7.236 1.00 34.59 358 LEU A CA 1
ATOM 2938 C C . LEU A 1 358 ? -7.770 15.588 -7.439 1.00 34.59 358 LEU A C 1
ATOM 2940 O O . LEU A 1 358 ? -7.131 15.185 -8.400 1.00 34.59 358 LEU A O 1
ATOM 2944 N N . ASP A 1 359 ? -8.314 14.748 -6.550 1.00 33.88 359 ASP A N 1
ATOM 2945 C CA . ASP A 1 359 ? -8.466 13.290 -6.744 1.00 33.88 359 ASP A CA 1
ATOM 2946 C C . ASP A 1 359 ? -9.909 12.883 -6.356 1.00 33.88 359 ASP A C 1
ATOM 2948 O O . ASP A 1 359 ? -10.184 12.110 -5.419 1.00 33.88 359 ASP A O 1
ATOM 2952 N N . ASP A 1 360 ? -10.841 13.548 -7.045 1.00 34.88 360 ASP A N 1
ATOM 2953 C CA . ASP A 1 360 ? -12.274 13.272 -7.128 1.00 34.88 360 ASP A CA 1
ATOM 2954 C C . ASP A 1 360 ? -12.733 13.519 -8.582 1.00 34.88 360 ASP A C 1
ATOM 2956 O O . ASP A 1 360 ? -12.660 14.645 -9.068 1.00 34.88 360 ASP A O 1
ATOM 2960 N N . ASP A 1 361 ? -13.256 12.453 -9.199 1.00 30.69 361 ASP A N 1
ATOM 2961 C CA . ASP A 1 361 ? -13.790 12.301 -10.571 1.00 30.69 361 ASP A CA 1
ATOM 2962 C C . ASP A 1 361 ? -12.810 11.917 -11.711 1.00 30.69 361 ASP A C 1
ATOM 2964 O O . ASP A 1 361 ? -11.597 11.851 -11.519 1.00 30.69 361 ASP A O 1
ATOM 2968 N N . ASP A 1 362 ? -13.390 11.479 -12.839 1.00 33.78 362 ASP A N 1
ATOM 2969 C CA . ASP A 1 362 ? -12.762 10.643 -13.882 1.00 33.78 362 ASP A CA 1
ATOM 2970 C C . ASP A 1 362 ? -11.800 11.390 -14.842 1.00 33.78 362 ASP A C 1
ATOM 2972 O O . ASP A 1 362 ? -11.822 12.613 -14.966 1.00 33.78 362 ASP A O 1
ATOM 2976 N N . GLY A 1 363 ? -10.905 10.640 -15.494 1.00 35.12 363 GLY A N 1
ATOM 2977 C CA . GLY A 1 363 ? -9.562 11.138 -15.828 1.00 35.12 363 GLY A CA 1
ATOM 2978 C C . GLY A 1 363 ? -9.351 11.981 -17.100 1.00 35.12 363 GLY A C 1
ATOM 2979 O O . GLY A 1 363 ? -9.812 11.641 -18.189 1.00 35.12 363 GLY A O 1
ATOM 2980 N N . SER A 1 364 ? -8.471 12.981 -16.968 1.00 29.20 364 SER A N 1
ATOM 2981 C CA . SER A 1 364 ? -7.547 13.482 -18.002 1.00 29.20 364 SER A CA 1
ATOM 2982 C C . SER A 1 364 ? -6.371 14.231 -17.341 1.00 29.20 364 SER A C 1
ATOM 2984 O O . SER A 1 364 ? -6.556 14.907 -16.333 1.00 29.20 364 SER A O 1
ATOM 2986 N N . GLU A 1 365 ? -5.150 14.121 -17.881 1.00 28.72 365 GLU A N 1
ATOM 2987 C CA . GLU A 1 365 ? -3.981 14.882 -17.405 1.00 28.72 365 GLU A CA 1
ATOM 2988 C C . GLU A 1 365 ? -3.154 15.442 -18.573 1.00 28.72 365 GLU A C 1
ATOM 2990 O O . GLU A 1 365 ? -2.760 14.696 -19.465 1.00 28.72 365 GLU A O 1
ATOM 2995 N N . GLU A 1 366 ? -2.817 16.734 -18.504 1.00 24.75 366 GLU A N 1
ATOM 2996 C CA . GLU A 1 366 ? -1.806 17.400 -19.346 1.00 24.75 366 GLU A CA 1
ATOM 2997 C C . GLU A 1 366 ? -0.594 17.867 -18.495 1.00 24.75 366 GLU A C 1
ATOM 2999 O O . GLU A 1 366 ? -0.559 17.673 -17.269 1.00 24.75 366 GLU A O 1
ATOM 3004 N N . SER A 1 367 ? 0.438 18.427 -19.140 1.00 25.08 367 SER A N 1
ATOM 3005 C CA . SER A 1 367 ? 1.811 18.561 -18.611 1.00 25.08 367 SER A CA 1
ATOM 3006 C C . SER A 1 367 ? 2.470 19.925 -18.885 1.00 25.08 367 SER A C 1
ATOM 3008 O O . SER A 1 367 ? 2.416 20.404 -20.015 1.00 25.08 367 SER A O 1
ATOM 3010 N N . ILE A 1 368 ? 3.145 20.506 -17.878 1.00 25.17 368 ILE A N 1
ATOM 3011 C CA . ILE A 1 368 ? 3.998 21.722 -17.939 1.00 25.17 368 ILE A CA 1
ATOM 3012 C C . ILE A 1 368 ? 5.217 21.515 -16.986 1.00 25.17 368 ILE A C 1
ATOM 3014 O O . ILE A 1 368 ? 5.183 20.602 -16.160 1.00 25.17 368 ILE A O 1
ATOM 3018 N N . GLU A 1 369 ? 6.303 22.292 -17.125 1.00 24.19 369 GLU A N 1
ATOM 3019 C CA . GLU A 1 369 ? 7.706 21.858 -16.906 1.00 24.19 369 GLU A CA 1
ATOM 3020 C C . GLU A 1 369 ? 8.606 22.848 -16.089 1.00 24.19 369 GLU A C 1
ATOM 3022 O O . GLU A 1 369 ? 8.203 23.989 -15.860 1.00 24.19 369 GLU A O 1
ATOM 3027 N N . LEU A 1 370 ? 9.852 22.430 -15.749 1.00 24.14 370 LEU A N 1
ATOM 3028 C CA . LEU A 1 370 ? 11.026 23.201 -15.217 1.00 24.14 370 LEU A CA 1
ATOM 3029 C C . LEU A 1 370 ? 11.055 23.549 -13.685 1.00 24.14 370 LEU A C 1
ATOM 3031 O O . LEU A 1 370 ? 10.020 23.469 -13.028 1.00 24.14 370 LEU A O 1
ATOM 3035 N N . PRO A 1 371 ? 12.205 23.972 -13.079 1.00 28.09 371 PRO A N 1
ATOM 3036 C CA . PRO A 1 371 ? 13.470 23.216 -12.897 1.00 28.09 371 PRO A CA 1
ATOM 3037 C C . PRO A 1 371 ? 14.052 23.218 -11.433 1.00 28.09 371 PRO A C 1
ATOM 3039 O O . PRO A 1 371 ? 13.433 23.748 -10.513 1.00 28.09 371 PRO A O 1
ATOM 3042 N N . ASP A 1 372 ? 15.236 22.600 -11.218 1.00 26.98 372 ASP A N 1
ATOM 3043 C CA . ASP A 1 372 ? 15.831 22.160 -9.912 1.00 26.98 372 ASP A CA 1
ATOM 3044 C C . ASP A 1 372 ? 17.010 23.064 -9.376 1.00 26.98 372 ASP A C 1
ATOM 3046 O O . ASP A 1 372 ? 16.962 24.258 -9.651 1.00 26.98 372 ASP A O 1
ATOM 3050 N N . GLU A 1 373 ? 18.078 22.732 -8.601 1.00 29.44 373 GLU A N 1
ATOM 3051 C CA . GLU A 1 373 ? 18.867 21.510 -8.237 1.00 29.44 373 GLU A CA 1
ATOM 3052 C C . GLU A 1 373 ? 19.772 21.756 -6.966 1.00 29.44 373 GLU A C 1
ATOM 3054 O O . GLU A 1 373 ? 19.784 22.868 -6.438 1.00 29.44 373 GLU A O 1
ATOM 3059 N N . THR A 1 374 ? 20.626 20.783 -6.559 1.00 26.55 374 THR A N 1
ATOM 3060 C CA . THR A 1 374 ? 21.871 20.819 -5.708 1.00 26.55 374 THR A CA 1
ATOM 3061 C C . THR A 1 374 ? 21.790 20.472 -4.193 1.00 26.55 374 THR A C 1
ATOM 3063 O O . THR A 1 374 ? 20.743 20.657 -3.585 1.00 26.55 374 THR A O 1
ATOM 3066 N N . LYS A 1 375 ? 22.875 20.084 -3.464 1.00 27.55 375 LYS A N 1
ATOM 3067 C CA . LYS A 1 375 ? 23.943 19.026 -3.608 1.00 27.55 375 LYS A CA 1
ATOM 3068 C C . LYS A 1 375 ? 24.903 19.010 -2.365 1.00 27.55 375 LYS A C 1
ATOM 3070 O O . LYS A 1 375 ? 24.668 19.789 -1.446 1.00 27.55 375 LYS A O 1
ATOM 3075 N N . LYS A 1 376 ? 26.002 18.207 -2.386 1.00 28.06 376 LYS A N 1
ATOM 3076 C CA . LYS A 1 376 ? 27.119 18.034 -1.380 1.00 28.06 376 LYS A CA 1
ATOM 3077 C C . LYS A 1 376 ? 26.789 17.152 -0.148 1.00 28.06 376 LYS A C 1
ATOM 3079 O O . LYS A 1 376 ? 25.612 17.001 0.141 1.00 28.06 376 LYS A O 1
ATOM 3084 N N . GLN A 1 377 ? 27.700 16.607 0.692 1.00 29.34 377 GLN A N 1
ATOM 3085 C CA . GLN A 1 377 ? 29.121 16.101 0.730 1.00 29.34 377 GLN A CA 1
ATOM 3086 C C . GLN A 1 377 ? 29.295 15.441 2.142 1.00 29.34 377 GLN A C 1
ATOM 3088 O O . GLN A 1 377 ? 28.480 15.750 3.008 1.00 29.34 377 GLN A O 1
ATOM 3093 N N . SER A 1 378 ? 30.266 14.604 2.556 1.00 32.06 378 SER A N 1
ATOM 3094 C CA . SER A 1 378 ? 31.393 13.782 2.018 1.00 32.06 378 SER A CA 1
ATOM 3095 C C . SER A 1 378 ? 31.634 12.636 3.070 1.00 32.06 378 SER A C 1
ATOM 3097 O O . SER A 1 378 ? 30.692 12.362 3.808 1.00 32.06 378 SER A O 1
ATOM 3099 N N . THR A 1 379 ? 32.722 11.864 3.278 1.00 30.50 379 THR A N 1
ATOM 3100 C CA . THR A 1 379 ? 34.157 11.789 2.870 1.00 30.50 379 THR A CA 1
ATOM 3101 C C . THR A 1 379 ? 34.616 10.293 2.924 1.00 30.50 379 THR A C 1
ATOM 3103 O O . THR A 1 379 ? 33.746 9.427 2.960 1.00 30.50 379 THR A O 1
ATOM 3106 N N . ILE A 1 380 ? 35.923 9.938 2.876 1.00 31.98 380 ILE A N 1
ATOM 3107 C CA . ILE A 1 380 ? 36.389 8.595 2.421 1.00 31.98 380 ILE A CA 1
ATOM 3108 C C . ILE A 1 380 ? 37.550 7.952 3.227 1.00 31.98 380 ILE A C 1
ATOM 3110 O O . ILE A 1 380 ? 38.542 8.613 3.515 1.00 31.98 380 ILE A O 1
ATOM 3114 N N . GLU A 1 381 ? 37.450 6.625 3.429 1.00 27.88 381 GLU A N 1
ATOM 3115 C CA . GLU A 1 381 ? 38.515 5.584 3.489 1.00 27.88 381 GLU A CA 1
ATOM 3116 C C . GLU A 1 381 ? 37.878 4.206 3.136 1.00 27.88 381 GLU A C 1
ATOM 3118 O O . GLU A 1 381 ? 36.670 4.076 3.346 1.00 27.88 381 GLU A O 1
ATOM 3123 N N . SER A 1 382 ? 38.540 3.169 2.582 1.00 27.98 382 SER A N 1
ATOM 3124 C CA . SER A 1 382 ? 39.850 3.127 1.884 1.00 27.98 382 SER A CA 1
ATOM 3125 C C . SER A 1 382 ? 39.992 2.124 0.693 1.00 27.98 382 SER A C 1
ATOM 3127 O O . SER A 1 382 ? 40.806 2.414 -0.182 1.00 27.98 382 SER A O 1
ATOM 3129 N N . LYS A 1 383 ? 39.204 1.034 0.547 1.00 34.50 383 LYS A N 1
ATOM 3130 C CA . LYS A 1 383 ? 38.903 0.347 -0.751 1.00 34.50 383 LYS A CA 1
ATOM 3131 C C . LYS A 1 383 ? 38.993 -1.198 -0.881 1.00 34.50 383 LYS A C 1
ATOM 3133 O O . LYS A 1 383 ? 39.264 -1.641 -1.993 1.00 34.50 383 LYS A O 1
ATOM 3138 N N . GLN A 1 384 ? 38.763 -2.051 0.134 1.00 37.41 384 GLN A N 1
ATOM 3139 C CA . GLN A 1 384 ? 39.108 -3.500 0.050 1.00 37.41 384 GLN A CA 1
ATOM 3140 C C . GLN A 1 384 ? 38.075 -4.566 0.551 1.00 37.41 384 GLN A C 1
ATOM 3142 O O . GLN A 1 384 ? 38.389 -5.326 1.462 1.00 37.41 384 GLN A O 1
ATOM 3147 N N . ASN A 1 385 ? 36.875 -4.723 -0.051 1.00 44.88 385 ASN A N 1
ATOM 3148 C CA . ASN A 1 385 ? 36.052 -5.977 0.020 1.00 44.88 385 ASN A CA 1
ATOM 3149 C C . ASN A 1 385 ? 34.888 -6.015 -1.013 1.00 44.88 385 ASN A C 1
ATOM 3151 O O . ASN A 1 385 ? 33.697 -5.933 -0.680 1.00 44.88 385 ASN A O 1
ATOM 3155 N N . ALA A 1 386 ? 35.193 -6.199 -2.298 1.00 46.72 386 ALA A N 1
ATOM 3156 C CA . ALA A 1 386 ? 34.181 -6.278 -3.361 1.00 46.72 386 ALA A CA 1
ATOM 3157 C C . ALA A 1 386 ? 33.467 -7.654 -3.441 1.00 46.72 386 ALA A C 1
ATOM 3159 O O . ALA A 1 386 ? 33.576 -8.372 -4.432 1.00 46.72 386 ALA A O 1
ATOM 3160 N N . ARG A 1 387 ? 32.709 -8.049 -2.403 1.00 49.41 387 ARG A N 1
ATOM 3161 C CA . ARG A 1 387 ? 31.893 -9.285 -2.416 1.00 49.41 387 ARG A CA 1
ATOM 3162 C C . ARG A 1 387 ? 30.680 -9.165 -3.356 1.00 49.41 387 ARG A C 1
ATOM 3164 O O . ARG A 1 387 ? 29.595 -8.813 -2.903 1.00 49.41 387 ARG A O 1
ATOM 3171 N N . ASN A 1 388 ? 30.863 -9.456 -4.645 1.00 53.47 388 ASN A N 1
ATOM 3172 C CA . ASN A 1 388 ? 29.815 -9.543 -5.680 1.00 53.47 388 ASN A CA 1
ATOM 3173 C C . ASN A 1 388 ? 28.877 -8.315 -5.790 1.00 53.47 388 ASN A C 1
ATOM 3175 O O . ASN A 1 388 ? 27.748 -8.434 -6.262 1.00 53.47 388 ASN A O 1
ATOM 3179 N N . ARG A 1 389 ? 29.340 -7.132 -5.371 1.00 58.25 389 ARG A N 1
ATOM 3180 C CA . ARG A 1 389 ? 28.662 -5.845 -5.585 1.00 58.25 389 ARG A CA 1
ATOM 3181 C C . ARG A 1 389 ? 29.231 -5.209 -6.854 1.00 58.25 389 ARG A C 1
ATOM 3183 O O . ARG A 1 389 ? 30.449 -5.101 -6.968 1.00 58.25 389 ARG A O 1
ATOM 3190 N N . THR A 1 390 ? 28.380 -4.790 -7.784 1.00 54.44 390 THR A N 1
ATOM 3191 C CA . THR A 1 390 ? 28.781 -3.998 -8.960 1.00 54.44 390 THR A CA 1
ATOM 3192 C C . THR A 1 390 ? 28.749 -2.500 -8.642 1.00 54.44 390 THR A C 1
ATOM 3194 O O . THR A 1 390 ? 28.052 -2.104 -7.705 1.00 54.44 390 THR A O 1
ATOM 3197 N N . PRO A 1 391 ? 29.450 -1.644 -9.408 1.00 68.12 391 PRO A N 1
ATOM 3198 C CA . PRO A 1 391 ? 29.233 -0.200 -9.364 1.00 68.12 391 PRO A CA 1
ATOM 3199 C C . PRO A 1 391 ? 27.791 0.157 -9.759 1.00 68.12 391 PRO A C 1
ATOM 3201 O O . PRO A 1 391 ? 27.164 -0.555 -10.545 1.00 68.12 391 PRO A O 1
ATOM 3204 N N . ILE A 1 392 ? 27.258 1.252 -9.214 1.00 64.31 392 ILE A N 1
ATOM 3205 C CA . ILE A 1 392 ? 25.879 1.713 -9.444 1.00 64.31 392 ILE A CA 1
ATOM 3206 C C . ILE A 1 392 ? 25.892 3.221 -9.720 1.00 64.31 392 ILE A C 1
ATOM 3208 O O . ILE A 1 392 ? 26.502 3.987 -8.979 1.00 64.31 392 ILE A O 1
ATOM 3212 N N . TYR A 1 393 ? 25.190 3.691 -10.751 1.00 61.66 393 TYR A N 1
ATOM 3213 C CA . TYR A 1 393 ? 24.934 5.127 -10.896 1.00 61.66 393 TYR A CA 1
ATOM 3214 C C . TYR A 1 393 ? 23.726 5.534 -10.046 1.00 61.66 393 TYR A C 1
ATOM 3216 O O . TYR A 1 393 ? 22.661 4.934 -10.150 1.00 61.66 393 TYR A O 1
ATOM 3224 N N . ILE A 1 394 ? 23.878 6.570 -9.216 1.00 59.16 394 ILE A N 1
ATOM 3225 C CA . ILE A 1 394 ? 22.772 7.157 -8.450 1.00 59.16 394 ILE A CA 1
ATOM 3226 C C . ILE A 1 394 ? 22.746 8.667 -8.731 1.00 59.16 394 ILE A C 1
ATOM 3228 O O . ILE A 1 394 ? 23.691 9.365 -8.343 1.00 59.16 394 ILE A O 1
ATOM 3232 N N . PRO A 1 395 ? 21.692 9.193 -9.390 1.00 54.84 395 PRO A N 1
ATOM 3233 C CA . PRO A 1 395 ? 21.576 10.612 -9.704 1.00 54.84 395 PRO A CA 1
ATOM 3234 C C . PRO A 1 395 ? 21.806 11.510 -8.486 1.00 54.84 395 PRO A C 1
ATOM 3236 O O . PRO A 1 395 ? 21.322 11.236 -7.389 1.00 54.84 395 PRO A O 1
ATOM 3239 N N . ARG A 1 396 ? 22.559 12.599 -8.689 1.00 61.88 396 ARG A N 1
ATOM 3240 C CA . ARG A 1 396 ? 22.907 13.631 -7.687 1.00 61.88 396 ARG A CA 1
ATOM 3241 C C . ARG A 1 396 ? 23.724 13.158 -6.466 1.00 61.88 396 ARG A C 1
ATOM 3243 O O . ARG A 1 396 ? 24.143 14.015 -5.692 1.00 61.88 396 ARG A O 1
ATOM 3250 N N . ARG A 1 397 ? 23.985 11.852 -6.295 1.00 70.75 397 ARG A N 1
ATOM 3251 C CA . ARG A 1 397 ? 24.784 11.299 -5.180 1.00 70.75 397 ARG A CA 1
ATOM 3252 C C . ARG A 1 397 ? 26.291 11.483 -5.373 1.00 70.75 397 ARG A C 1
ATOM 3254 O O . ARG A 1 397 ? 26.989 11.733 -4.396 1.00 70.75 397 ARG A O 1
ATOM 3261 N N . CYS A 1 398 ? 26.754 11.371 -6.614 1.00 80.06 398 CYS A N 1
ATOM 3262 C CA . CYS A 1 398 ? 28.142 11.586 -7.022 1.00 80.06 398 CYS A CA 1
ATOM 3263 C C . CYS A 1 398 ? 28.263 12.833 -7.918 1.00 80.06 398 CYS A C 1
ATOM 3265 O O . CYS A 1 398 ? 27.246 13.409 -8.330 1.00 80.06 398 CYS A O 1
ATOM 3267 N N . ALA A 1 399 ? 29.490 13.278 -8.189 1.00 81.94 399 ALA A N 1
ATOM 3268 C CA . ALA A 1 399 ? 29.767 14.395 -9.084 1.00 81.94 399 ALA A CA 1
ATOM 3269 C C . ALA A 1 399 ? 29.537 14.027 -10.562 1.00 81.94 399 ALA A C 1
ATOM 3271 O O . ALA A 1 399 ? 29.108 12.925 -10.919 1.00 81.94 399 ALA A O 1
ATOM 3272 N N . GLU A 1 400 ? 29.788 14.988 -11.449 1.00 79.12 400 GLU A N 1
ATOM 3273 C CA . GLU A 1 400 ? 29.717 14.738 -12.883 1.00 79.12 400 GLU A CA 1
ATOM 3274 C C . GLU A 1 400 ? 30.826 13.766 -13.311 1.00 79.12 400 GLU A C 1
ATOM 3276 O O . GLU A 1 400 ? 31.989 13.920 -12.952 1.00 79.12 400 GLU A O 1
ATOM 3281 N N . ASN A 1 401 ? 30.435 12.750 -14.082 1.00 83.19 401 ASN A N 1
ATOM 3282 C CA . ASN A 1 401 ? 31.288 11.646 -14.535 1.00 83.19 401 ASN A CA 1
ATOM 3283 C C . ASN A 1 401 ? 31.846 10.702 -13.456 1.00 83.19 401 ASN A C 1
ATOM 3285 O O . ASN A 1 401 ? 32.715 9.885 -13.756 1.00 83.19 401 ASN A O 1
ATOM 3289 N N . GLU A 1 402 ? 31.245 10.706 -12.268 1.00 84.00 402 GLU A N 1
ATOM 3290 C CA . GLU A 1 402 ? 31.425 9.674 -11.240 1.00 84.00 402 GLU A CA 1
ATOM 3291 C C . GLU A 1 402 ? 30.275 8.642 -11.237 1.00 84.00 402 GLU A C 1
ATOM 3293 O O . GLU A 1 402 ? 29.148 8.931 -11.657 1.00 84.00 402 GLU A O 1
ATOM 3298 N N . ILE A 1 403 ? 30.547 7.443 -10.711 1.00 76.94 403 ILE A N 1
ATOM 3299 C CA . ILE A 1 403 ? 29.562 6.428 -10.296 1.00 76.94 403 ILE A CA 1
ATOM 3300 C C . ILE A 1 403 ? 29.925 5.880 -8.906 1.00 76.94 403 ILE A C 1
ATOM 3302 O O . ILE A 1 403 ? 31.001 6.147 -8.377 1.00 76.94 403 ILE A O 1
ATOM 3306 N N . LEU A 1 404 ? 29.010 5.139 -8.280 1.00 80.38 404 LEU A N 1
ATOM 3307 C CA . LEU A 1 404 ? 29.149 4.663 -6.907 1.00 80.38 404 LEU A CA 1
ATOM 3308 C C . LEU A 1 404 ? 29.723 3.233 -6.869 1.00 80.38 404 LEU A C 1
ATOM 3310 O O . LEU A 1 404 ? 29.029 2.270 -7.191 1.00 80.38 404 LEU A O 1
ATOM 3314 N N . TYR A 1 405 ? 30.973 3.091 -6.439 1.00 79.75 405 TYR A N 1
ATOM 3315 C CA . TYR A 1 405 ? 31.693 1.827 -6.268 1.00 79.75 405 TYR A CA 1
ATOM 3316 C C . TYR A 1 405 ? 31.542 1.263 -4.838 1.00 79.75 405 TYR A C 1
ATOM 3318 O O . TYR A 1 405 ? 31.428 2.031 -3.879 1.00 79.75 405 TYR A O 1
ATOM 3326 N N . PRO A 1 406 ? 31.545 -0.071 -4.648 1.00 75.31 406 PRO A N 1
ATOM 3327 C CA . PRO A 1 406 ? 31.466 -0.701 -3.325 1.00 75.31 406 PRO A CA 1
ATOM 3328 C C . PRO A 1 406 ? 32.776 -0.583 -2.523 1.00 75.31 406 PRO A C 1
ATOM 3330 O O . PRO A 1 406 ? 33.864 -0.669 -3.085 1.00 75.31 406 PRO A O 1
ATOM 3333 N N . GLY A 1 407 ? 32.679 -0.440 -1.196 1.00 64.94 407 GLY A N 1
ATOM 3334 C CA . GLY A 1 407 ? 33.833 -0.224 -0.306 1.00 64.94 407 GLY A CA 1
ATOM 3335 C C . GLY A 1 407 ? 34.290 -1.414 0.557 1.00 64.94 407 GLY A C 1
ATOM 3336 O O . GLY A 1 407 ? 33.845 -2.547 0.371 1.00 64.94 407 GLY A O 1
ATOM 3337 N N . ASP A 1 408 ? 35.179 -1.154 1.526 1.00 60.31 408 ASP A N 1
ATOM 3338 C CA . ASP A 1 408 ? 35.802 -2.123 2.463 1.00 60.31 408 ASP A CA 1
ATOM 3339 C C . ASP A 1 408 ? 34.803 -2.878 3.332 1.00 60.31 408 ASP A C 1
ATOM 3341 O O . ASP A 1 408 ? 35.066 -3.972 3.844 1.00 60.31 408 ASP A O 1
ATOM 3345 N N . HIS A 1 409 ? 33.672 -2.232 3.571 1.00 57.47 409 HIS A N 1
ATOM 3346 C CA . HIS A 1 409 ? 32.652 -2.693 4.483 1.00 57.47 409 HIS A CA 1
ATOM 3347 C C . HIS A 1 409 ? 31.393 -3.051 3.699 1.00 57.47 409 HIS A C 1
ATOM 3349 O O . HIS A 1 409 ? 31.108 -2.510 2.628 1.00 57.47 409 HIS A O 1
ATOM 3355 N N . GLU A 1 410 ? 30.627 -3.993 4.240 1.00 54.69 410 GLU A N 1
ATOM 3356 C CA . GLU A 1 410 ? 29.534 -4.668 3.529 1.00 54.69 410 GLU A CA 1
ATOM 3357 C C . GLU A 1 410 ? 28.424 -3.696 3.072 1.00 54.69 410 GLU A C 1
ATOM 3359 O O . GLU A 1 410 ? 27.773 -3.939 2.059 1.00 54.69 410 GLU A O 1
ATOM 3364 N N . ASN A 1 411 ? 28.292 -2.550 3.754 1.00 63.41 411 ASN A N 1
ATOM 3365 C CA . ASN A 1 411 ? 27.328 -1.479 3.464 1.00 63.41 411 ASN A CA 1
ATOM 3366 C C . ASN A 1 411 ? 27.967 -0.172 2.942 1.00 63.41 411 ASN A C 1
ATOM 3368 O O . ASN A 1 411 ? 27.265 0.820 2.762 1.00 63.41 411 ASN A O 1
ATOM 3372 N N . ASP A 1 412 ? 29.285 -0.142 2.742 1.00 74.81 412 ASP A N 1
ATOM 3373 C CA . ASP A 1 412 ? 30.042 1.050 2.338 1.00 74.81 412 ASP A CA 1
ATOM 3374 C C . ASP A 1 412 ? 30.114 1.191 0.807 1.00 74.81 412 ASP A C 1
ATOM 3376 O O . ASP A 1 412 ? 30.185 0.195 0.081 1.00 74.81 412 ASP A O 1
ATOM 3380 N N . TRP A 1 413 ? 30.063 2.440 0.339 1.00 76.12 413 TRP A N 1
ATOM 3381 C CA . TRP A 1 413 ? 29.906 2.849 -1.055 1.00 76.12 413 TRP A CA 1
ATOM 3382 C C . TRP A 1 413 ? 30.516 4.242 -1.280 1.00 76.12 413 TRP A C 1
ATOM 3384 O O . TRP A 1 413 ? 30.138 5.195 -0.596 1.00 76.12 413 TRP A O 1
ATOM 3394 N N . VAL A 1 414 ? 31.398 4.380 -2.270 1.00 83.19 414 VAL A N 1
ATOM 3395 C CA . VAL A 1 414 ? 32.161 5.605 -2.571 1.00 83.19 414 VAL A CA 1
ATOM 3396 C C . VAL A 1 414 ? 31.978 6.025 -4.021 1.00 83.19 414 VAL A C 1
ATOM 3398 O O . VAL A 1 414 ? 31.876 5.184 -4.904 1.00 83.19 414 VAL A O 1
ATOM 3401 N N . CYS A 1 415 ? 31.923 7.332 -4.261 1.00 83.38 415 CYS A N 1
ATOM 3402 C CA . CYS A 1 415 ? 31.934 7.887 -5.608 1.00 83.38 415 CYS A CA 1
ATOM 3403 C C . CYS A 1 415 ? 33.366 7.912 -6.158 1.00 83.38 415 CYS A C 1
ATOM 3405 O O . CYS A 1 415 ? 34.269 8.384 -5.470 1.00 83.38 415 CYS A O 1
ATOM 3407 N N . ASP A 1 416 ? 33.547 7.407 -7.374 1.00 82.25 416 ASP A N 1
ATOM 3408 C CA . ASP A 1 416 ? 34.804 7.432 -8.132 1.00 82.25 416 ASP A CA 1
ATOM 3409 C C . ASP A 1 416 ? 34.474 7.574 -9.631 1.00 82.25 416 ASP A C 1
ATOM 3411 O O . ASP A 1 416 ? 33.309 7.440 -10.027 1.00 82.25 416 ASP A O 1
ATOM 3415 N N . CYS A 1 417 ? 35.456 7.878 -10.476 1.00 86.19 417 CYS A N 1
ATOM 3416 C CA . CYS A 1 417 ? 35.228 8.124 -11.898 1.00 86.19 417 CYS A CA 1
ATOM 3417 C C . CYS A 1 417 ? 34.641 6.909 -12.631 1.00 86.19 417 CYS A C 1
ATOM 3419 O O . CYS A 1 417 ? 34.971 5.761 -12.347 1.00 86.19 417 CYS A O 1
ATOM 3421 N N . LYS A 1 418 ? 33.785 7.175 -13.627 1.00 83.81 418 LYS A N 1
ATOM 3422 C CA . LYS A 1 418 ? 33.307 6.170 -14.592 1.00 83.81 418 LYS A CA 1
ATOM 3423 C C . LYS A 1 418 ? 34.479 5.438 -15.276 1.00 83.81 418 LYS A C 1
ATOM 3425 O O . LYS A 1 418 ? 35.529 6.053 -15.480 1.00 83.81 418 LYS A O 1
ATOM 3430 N N . PRO A 1 419 ? 34.278 4.201 -15.769 1.00 81.31 419 PRO A N 1
ATOM 3431 C CA . PRO A 1 419 ? 35.212 3.569 -16.701 1.00 81.31 419 PRO A CA 1
ATOM 3432 C C . PRO A 1 419 ? 35.572 4.503 -17.864 1.00 81.31 419 PRO A C 1
ATOM 3434 O O . PRO A 1 419 ? 34.715 5.213 -18.391 1.00 81.31 419 PRO A O 1
ATOM 3437 N N . THR A 1 420 ? 36.847 4.514 -18.259 1.00 84.56 420 THR A N 1
ATOM 3438 C CA . THR A 1 420 ? 37.455 5.431 -19.251 1.00 84.56 420 THR A CA 1
ATOM 3439 C C . THR A 1 420 ? 37.566 6.916 -18.849 1.00 84.56 420 THR A C 1
ATOM 3441 O O . THR A 1 420 ? 38.065 7.721 -19.641 1.00 84.56 420 THR A O 1
ATOM 3444 N N . PHE A 1 421 ? 37.177 7.297 -17.624 1.00 90.44 421 PHE A N 1
ATOM 3445 C CA . PHE A 1 421 ? 37.387 8.641 -17.069 1.00 90.44 421 PHE A CA 1
ATOM 3446 C C . PHE A 1 421 ? 38.488 8.643 -15.996 1.00 90.44 421 PHE A C 1
ATOM 3448 O O . PHE A 1 421 ? 38.643 7.696 -15.233 1.00 90.44 421 PHE A O 1
ATOM 3455 N N . ILE A 1 422 ? 39.241 9.741 -15.926 1.00 89.38 422 ILE A N 1
ATOM 3456 C CA . ILE A 1 422 ? 40.377 9.938 -15.019 1.00 89.38 422 ILE A CA 1
ATOM 3457 C C . ILE A 1 422 ? 40.075 11.095 -14.068 1.00 89.38 422 ILE A C 1
ATOM 3459 O O . ILE A 1 422 ? 39.685 12.180 -14.509 1.00 89.38 422 ILE A O 1
ATOM 3463 N N . TYR A 1 423 ? 40.303 10.875 -12.772 1.00 89.69 423 TYR A N 1
ATOM 3464 C CA . TYR A 1 423 ? 40.180 11.903 -11.740 1.00 89.69 423 TYR A CA 1
ATOM 3465 C C . TYR A 1 423 ? 41.350 12.890 -11.799 1.00 89.69 423 TYR A C 1
ATOM 3467 O O . TYR A 1 423 ? 42.515 12.487 -11.775 1.00 89.69 423 TYR A O 1
ATOM 3475 N N . HIS A 1 424 ? 41.046 14.186 -11.813 1.00 89.88 424 HIS A N 1
ATOM 3476 C CA . HIS A 1 424 ? 42.040 15.251 -11.729 1.00 89.88 424 HIS A CA 1
ATOM 3477 C C . HIS A 1 424 ? 42.001 15.937 -10.348 1.00 89.88 424 HIS A C 1
ATOM 3479 O O . HIS A 1 424 ? 40.993 16.576 -10.023 1.00 89.88 424 HIS A O 1
ATOM 3485 N N . PRO A 1 425 ? 43.075 15.847 -9.534 1.00 83.62 425 PRO A N 1
ATOM 3486 C CA . PRO A 1 425 ? 43.078 16.367 -8.166 1.00 83.62 425 PRO A CA 1
ATOM 3487 C C . PRO A 1 425 ? 42.771 17.862 -8.042 1.00 83.62 425 PRO A C 1
ATOM 3489 O O . PRO A 1 425 ? 41.965 18.228 -7.191 1.00 83.62 425 PRO A O 1
ATOM 3492 N N . ASP A 1 426 ? 43.357 18.706 -8.895 1.00 86.06 426 ASP A N 1
ATOM 3493 C CA . ASP A 1 426 ? 43.306 20.167 -8.721 1.00 86.06 426 ASP A CA 1
ATOM 3494 C C . ASP A 1 426 ? 41.962 20.792 -9.134 1.00 86.06 426 ASP A C 1
ATOM 3496 O O . ASP A 1 426 ? 41.638 21.904 -8.718 1.00 86.06 426 ASP A O 1
ATOM 3500 N N . THR A 1 427 ? 41.163 20.091 -9.949 1.00 86.38 427 THR A N 1
ATOM 3501 C CA . THR A 1 427 ? 39.823 20.548 -10.367 1.00 86.38 427 THR A CA 1
ATOM 3502 C C . THR A 1 427 ? 38.681 19.749 -9.743 1.00 86.38 427 THR A C 1
ATOM 3504 O O . THR A 1 427 ? 37.528 20.148 -9.902 1.00 86.38 427 THR A O 1
ATOM 3507 N N . HIS A 1 428 ? 38.973 18.660 -9.018 1.00 83.44 428 HIS A N 1
ATOM 3508 C CA . HIS A 1 428 ? 37.981 17.746 -8.438 1.00 83.44 428 HIS A CA 1
ATOM 3509 C C . HIS A 1 428 ? 36.949 17.242 -9.468 1.00 83.44 428 HIS A C 1
ATOM 3511 O O . HIS A 1 428 ? 35.743 17.257 -9.218 1.00 83.44 428 HIS A O 1
ATOM 3517 N N . GLN A 1 429 ? 37.421 16.846 -10.656 1.00 86.12 429 GLN A N 1
ATOM 3518 C CA . GLN A 1 429 ? 36.581 16.423 -11.783 1.00 86.12 429 GLN A CA 1
ATOM 3519 C C . GLN A 1 429 ? 37.131 15.174 -12.481 1.00 86.12 429 GLN A C 1
ATOM 3521 O O . GLN A 1 429 ? 38.343 14.964 -12.550 1.00 86.12 429 GLN A O 1
ATOM 3526 N N . CYS A 1 430 ? 36.217 14.380 -13.042 1.00 90.50 430 CYS A N 1
ATOM 3527 C CA . CYS A 1 430 ? 36.506 13.219 -13.879 1.00 90.50 430 CYS A CA 1
ATOM 3528 C C . CYS A 1 430 ? 36.437 13.599 -15.369 1.00 90.50 430 CYS A C 1
ATOM 3530 O O . CYS A 1 430 ? 35.368 13.970 -15.867 1.00 90.50 430 CYS A O 1
ATOM 3532 N N . TYR A 1 431 ? 37.547 13.468 -16.101 1.00 92.00 431 TYR A N 1
ATOM 3533 C CA . TYR A 1 431 ? 37.622 13.749 -17.544 1.00 92.00 431 TYR A CA 1
ATOM 3534 C C . TYR A 1 431 ? 37.781 12.461 -18.355 1.00 92.00 431 TYR A C 1
ATOM 3536 O O . TYR A 1 431 ? 38.557 11.589 -17.971 1.00 92.00 431 TYR A O 1
ATOM 3544 N N . GLN A 1 432 ? 37.075 12.339 -19.483 1.00 90.75 432 GLN A N 1
ATOM 3545 C CA . GLN A 1 432 ? 37.194 11.164 -20.352 1.00 90.75 432 GLN A CA 1
ATOM 3546 C C . GLN A 1 432 ? 38.573 11.147 -21.026 1.00 90.75 432 GLN A C 1
ATOM 3548 O O . GLN A 1 432 ? 39.045 12.188 -21.501 1.00 90.75 432 GLN A O 1
ATOM 3553 N N . MET A 1 433 ? 39.196 9.970 -21.117 1.00 90.50 433 MET A N 1
ATOM 3554 C CA . MET A 1 433 ? 40.367 9.770 -21.975 1.00 90.50 433 MET A CA 1
ATOM 3555 C C . MET A 1 433 ? 40.062 10.155 -23.430 1.00 90.50 433 MET A C 1
ATOM 3557 O O . MET A 1 433 ? 38.907 10.254 -23.838 1.00 90.50 433 MET A O 1
ATOM 3561 N N . TRP A 1 434 ? 41.108 10.418 -24.210 1.00 90.88 434 TRP A N 1
ATOM 3562 C CA . TRP A 1 434 ? 41.039 10.900 -25.595 1.00 90.88 434 TRP A CA 1
ATOM 3563 C C . TRP A 1 434 ? 40.318 12.251 -25.792 1.00 90.88 434 TRP A C 1
ATOM 3565 O O . TRP A 1 434 ? 40.251 12.750 -26.912 1.00 90.88 434 TRP A O 1
ATOM 3575 N N . THR A 1 435 ? 39.865 12.914 -24.723 1.00 89.88 435 THR A N 1
ATOM 3576 C CA . THR A 1 435 ? 39.456 14.330 -24.740 1.00 89.88 435 THR A CA 1
ATOM 3577 C C . THR A 1 435 ? 40.592 15.223 -24.238 1.00 89.88 435 THR A C 1
ATOM 3579 O O . THR A 1 435 ? 41.547 14.739 -23.633 1.00 89.88 435 THR A O 1
ATOM 3582 N N . ARG A 1 436 ? 40.509 16.544 -24.457 1.00 91.00 436 ARG A N 1
ATOM 3583 C CA . ARG A 1 436 ? 41.523 17.484 -23.939 1.00 91.00 436 ARG A CA 1
ATOM 3584 C C . ARG A 1 436 ? 41.593 17.481 -22.407 1.00 91.00 436 ARG A C 1
ATOM 3586 O O . ARG A 1 436 ? 42.677 17.587 -21.847 1.00 91.00 436 ARG A O 1
ATOM 3593 N N . GLY A 1 437 ? 40.452 17.366 -21.722 1.00 88.12 437 GLY A N 1
ATOM 3594 C CA . GLY A 1 437 ? 40.382 17.475 -20.261 1.00 88.12 437 GLY A CA 1
ATOM 3595 C C . GLY A 1 437 ? 41.074 18.746 -19.747 1.00 88.12 437 GLY A C 1
ATOM 3596 O O . GLY A 1 437 ? 40.737 19.856 -20.168 1.00 88.12 437 GLY A O 1
ATOM 3597 N N . TYR A 1 438 ? 42.064 18.557 -18.873 1.00 88.81 438 TYR A N 1
ATOM 3598 C CA . TYR A 1 438 ? 42.928 19.599 -18.303 1.00 88.81 438 TYR A CA 1
ATOM 3599 C C . TYR A 1 438 ? 44.251 19.822 -19.069 1.00 88.81 438 TYR A C 1
ATOM 3601 O O . TYR A 1 438 ? 45.072 20.629 -18.639 1.00 88.81 438 TYR A O 1
ATOM 3609 N N . CYS A 1 439 ? 44.481 19.116 -20.179 1.00 89.06 439 CYS A N 1
ATOM 3610 C CA . CYS A 1 439 ? 45.696 19.230 -20.985 1.00 89.06 439 CYS A CA 1
ATOM 3611 C C . CYS A 1 439 ? 45.715 20.487 -21.884 1.00 89.06 439 CYS A C 1
ATOM 3613 O O . CYS A 1 439 ? 44.694 21.145 -22.105 1.00 89.06 439 CYS A O 1
ATOM 3615 N N . GLU A 1 440 ? 46.891 20.812 -22.432 1.00 89.94 440 GLU A N 1
ATOM 3616 C CA . GLU A 1 440 ? 47.086 21.930 -23.366 1.00 89.94 440 GLU A CA 1
ATOM 3617 C C . GLU A 1 440 ? 46.405 21.689 -24.732 1.00 89.94 440 GLU A C 1
ATOM 3619 O O . GLU A 1 440 ? 46.059 20.561 -25.096 1.00 89.94 440 GLU A O 1
ATOM 3624 N N . THR A 1 441 ? 46.197 22.754 -25.511 1.00 87.06 441 THR A N 1
ATOM 3625 C CA . THR A 1 441 ? 45.548 22.677 -26.832 1.00 87.06 441 THR A CA 1
ATOM 3626 C C . THR A 1 441 ? 46.331 21.801 -27.814 1.00 87.06 441 THR A C 1
ATOM 3628 O O . THR A 1 441 ? 47.561 21.798 -27.829 1.00 87.06 441 THR A O 1
ATOM 3631 N N . ASN A 1 442 ? 45.616 21.059 -28.664 1.00 86.56 442 ASN A N 1
ATOM 3632 C CA . ASN A 1 442 ? 46.169 20.003 -29.527 1.00 86.56 442 ASN A CA 1
ATOM 3633 C C . ASN A 1 442 ? 46.829 18.834 -28.764 1.00 86.56 442 ASN A C 1
ATOM 3635 O O . ASN A 1 442 ? 47.641 18.101 -29.333 1.00 86.56 442 ASN A O 1
ATOM 3639 N N . THR A 1 443 ? 46.466 18.612 -27.498 1.00 91.56 443 THR A N 1
ATOM 3640 C CA . THR A 1 443 ? 46.804 17.384 -26.762 1.00 91.56 443 THR A CA 1
ATOM 3641 C C . THR A 1 443 ? 45.555 16.749 -26.150 1.00 91.56 443 THR A C 1
ATOM 3643 O O . THR A 1 443 ? 44.532 17.410 -25.963 1.00 91.56 443 THR A O 1
ATOM 3646 N N . VAL A 1 444 ? 45.613 15.446 -25.878 1.00 91.75 444 VAL A N 1
ATOM 3647 C CA . VAL A 1 444 ? 44.528 14.682 -25.247 1.00 91.75 444 VAL A CA 1
ATOM 3648 C C . VAL A 1 444 ? 45.029 13.888 -24.052 1.00 91.75 444 VAL A C 1
ATOM 3650 O O . VAL A 1 444 ? 46.186 13.472 -23.994 1.00 91.75 444 VAL A O 1
ATOM 3653 N N . LEU A 1 445 ? 44.132 13.685 -23.096 1.00 92.38 445 LEU A N 1
ATOM 3654 C CA . LEU A 1 445 ? 44.360 12.944 -21.870 1.00 92.38 445 LEU A CA 1
ATOM 3655 C C . LEU A 1 445 ? 44.364 11.434 -22.147 1.00 92.38 445 LEU A C 1
ATOM 3657 O O . LEU A 1 445 ? 43.381 10.891 -22.648 1.00 92.38 445 LEU A O 1
ATOM 3661 N N . TYR A 1 446 ? 45.446 10.747 -21.797 1.00 92.12 446 TYR A N 1
ATOM 3662 C CA . TYR A 1 446 ? 45.599 9.300 -21.960 1.00 92.12 446 TYR A CA 1
ATOM 3663 C C . TYR A 1 446 ? 46.232 8.678 -20.710 1.00 92.12 446 TYR A C 1
ATOM 3665 O O . TYR A 1 446 ? 47.073 9.294 -20.055 1.00 92.12 446 TYR A O 1
ATOM 3673 N N . LEU A 1 447 ? 45.854 7.445 -20.382 1.00 90.56 447 LEU A N 1
ATOM 3674 C CA . LEU A 1 447 ? 46.467 6.644 -19.325 1.00 90.56 447 LEU A CA 1
ATOM 3675 C C . LEU A 1 447 ? 46.815 5.278 -19.913 1.00 90.56 447 LEU A C 1
ATOM 3677 O O . LEU A 1 447 ? 45.937 4.604 -20.444 1.00 90.56 447 LEU A O 1
ATOM 3681 N N . ASP A 1 448 ? 48.074 4.858 -19.814 1.00 84.81 448 ASP A N 1
ATOM 3682 C CA . ASP A 1 448 ? 48.443 3.494 -20.193 1.00 84.81 448 ASP A CA 1
ATOM 3683 C C . ASP A 1 448 ? 47.871 2.499 -19.165 1.00 84.81 448 ASP A C 1
ATOM 3685 O O . ASP A 1 448 ? 48.040 2.747 -17.968 1.00 84.81 448 ASP A O 1
ATOM 3689 N N . PRO A 1 449 ? 47.240 1.378 -19.572 1.00 81.50 449 PRO A N 1
ATOM 3690 C CA . PRO A 1 449 ? 46.705 0.376 -18.641 1.00 81.50 449 PRO A CA 1
ATOM 3691 C C . PRO A 1 449 ? 47.719 -0.176 -17.619 1.00 81.50 449 PRO A C 1
ATOM 3693 O O . PRO A 1 449 ? 47.324 -0.716 -16.586 1.00 81.50 449 PRO A O 1
ATOM 3696 N N . ASN A 1 450 ? 49.024 -0.054 -17.886 1.00 78.75 450 ASN A N 1
ATOM 3697 C CA . ASN A 1 450 ? 50.101 -0.526 -17.012 1.00 78.75 450 ASN A CA 1
ATOM 3698 C C . ASN A 1 450 ? 50.665 0.571 -16.085 1.00 78.75 450 ASN A C 1
ATOM 3700 O O . ASN A 1 450 ? 51.467 0.275 -15.194 1.00 78.75 450 ASN A O 1
ATOM 3704 N N . GLU A 1 451 ? 50.284 1.836 -16.282 1.00 80.88 451 GLU A N 1
ATOM 3705 C CA . GLU A 1 451 ? 50.766 2.982 -15.508 1.00 80.88 451 GLU A CA 1
ATOM 3706 C C . GLU A 1 451 ? 49.701 3.516 -14.537 1.00 80.88 451 GLU A C 1
ATOM 3708 O O . GLU A 1 451 ? 48.509 3.257 -14.659 1.00 80.88 451 GLU A O 1
ATOM 3713 N N . LYS A 1 452 ? 50.139 4.291 -13.537 1.00 75.00 452 LYS A N 1
ATOM 3714 C CA . LYS A 1 452 ? 49.257 4.913 -12.526 1.00 75.00 452 LYS A CA 1
ATOM 3715 C C . LYS A 1 452 ? 49.148 6.434 -12.657 1.00 75.00 452 LYS A C 1
ATOM 3717 O O . LYS A 1 452 ? 48.580 7.087 -11.788 1.00 75.00 452 LYS A O 1
ATOM 3722 N N . SER A 1 453 ? 49.744 7.000 -13.701 1.00 82.12 453 SER A N 1
ATOM 3723 C CA . SER A 1 453 ? 49.886 8.441 -13.903 1.00 82.12 453 SER A CA 1
ATOM 3724 C C . SER A 1 453 ? 49.436 8.807 -15.318 1.00 82.12 453 SER A C 1
ATOM 3726 O O . SER A 1 453 ? 50.079 8.357 -16.270 1.00 82.12 453 SER A O 1
ATOM 3728 N N . PRO A 1 454 ? 48.370 9.606 -15.484 1.00 91.19 454 PRO A N 1
ATOM 3729 C CA . PRO A 1 454 ? 47.914 10.024 -16.803 1.00 91.19 454 PRO A CA 1
ATOM 3730 C C . PRO A 1 454 ? 48.915 10.975 -17.471 1.00 91.19 454 PRO A C 1
ATOM 3732 O O . PRO A 1 454 ? 49.666 11.694 -16.808 1.00 91.19 454 PRO A O 1
ATOM 3735 N N . LYS A 1 455 ? 48.904 10.990 -18.803 1.00 92.75 455 LYS A N 1
ATOM 3736 C CA . LYS A 1 455 ? 49.782 11.780 -19.671 1.00 92.75 455 LYS A CA 1
ATOM 3737 C C . LYS A 1 455 ? 48.948 12.553 -20.691 1.00 92.75 455 LYS A C 1
ATOM 3739 O O . LYS A 1 455 ? 47.968 12.037 -21.221 1.00 92.75 455 LYS A O 1
ATOM 3744 N N . CYS A 1 456 ? 49.379 13.768 -21.008 1.00 92.88 456 CYS A N 1
ATOM 3745 C CA . CYS A 1 456 ? 48.859 14.527 -22.142 1.00 92.88 456 CYS A CA 1
ATOM 3746 C C . CYS A 1 456 ? 49.672 14.156 -23.391 1.00 92.88 456 CYS A C 1
ATOM 3748 O O . CYS A 1 456 ? 50.884 14.372 -23.414 1.00 92.88 456 CYS A O 1
ATOM 3750 N N . ILE A 1 457 ? 49.033 13.572 -24.409 1.00 92.75 457 ILE A N 1
ATOM 3751 C CA . ILE A 1 457 ? 49.686 13.135 -25.656 1.00 92.75 457 ILE A CA 1
ATOM 3752 C C . ILE A 1 457 ? 49.275 14.024 -26.844 1.00 92.75 457 ILE A C 1
ATOM 3754 O O . ILE A 1 457 ? 48.141 14.507 -26.862 1.00 92.75 457 ILE A O 1
ATOM 3758 N N . PRO A 1 458 ? 50.148 14.267 -27.844 1.00 92.69 458 PRO A N 1
ATOM 3759 C CA . PRO A 1 458 ? 49.806 15.095 -29.003 1.00 92.69 458 PRO A CA 1
ATOM 3760 C C . PRO A 1 458 ? 48.633 14.528 -29.810 1.00 92.69 458 PRO A C 1
ATOM 3762 O O . PRO A 1 458 ? 48.619 13.345 -30.144 1.00 92.69 458 PRO A O 1
ATOM 3765 N N . ASN A 1 459 ? 47.681 15.388 -30.172 1.00 92.06 459 ASN A N 1
ATOM 3766 C CA . ASN A 1 459 ? 46.520 15.043 -30.985 1.00 92.06 459 ASN A CA 1
ATOM 3767 C C . ASN A 1 459 ? 46.593 15.747 -32.355 1.00 92.06 459 ASN A C 1
ATOM 3769 O O . ASN A 1 459 ? 46.379 16.960 -32.423 1.00 92.06 459 ASN A O 1
ATOM 3773 N N . PRO A 1 460 ? 46.838 15.019 -33.462 1.00 87.94 460 PRO A N 1
ATOM 3774 C CA . PRO A 1 460 ? 46.947 15.616 -34.793 1.00 87.94 460 PRO A CA 1
ATOM 3775 C C . PRO A 1 460 ? 45.602 16.075 -35.383 1.00 87.94 460 PRO A C 1
ATOM 3777 O O . PRO A 1 460 ? 45.599 16.720 -36.429 1.00 87.94 460 PRO A O 1
ATOM 3780 N N . CYS A 1 461 ? 44.472 15.757 -34.742 1.00 87.44 461 CYS A N 1
ATOM 3781 C CA . CYS A 1 461 ? 43.131 16.128 -35.199 1.00 87.44 461 CYS A CA 1
ATOM 3782 C C . CYS A 1 461 ? 42.579 17.424 -34.578 1.00 87.44 461 CYS A C 1
ATOM 3784 O O . CYS A 1 461 ? 41.547 17.915 -35.035 1.00 87.44 461 CYS A O 1
ATOM 3786 N N . GLY A 1 462 ? 43.261 17.991 -33.577 1.00 84.25 462 GLY A N 1
ATOM 3787 C CA . GLY A 1 462 ? 42.822 19.195 -32.864 1.00 84.25 462 GLY A CA 1
ATOM 3788 C C . GLY A 1 462 ? 41.710 18.957 -31.833 1.00 84.25 462 GLY A C 1
ATOM 3789 O O . GLY A 1 462 ? 41.126 17.877 -31.728 1.00 84.25 462 GLY A O 1
ATOM 3790 N N . ASP A 1 463 ? 41.438 19.982 -31.026 1.00 81.00 463 ASP A N 1
ATOM 3791 C CA . ASP A 1 463 ? 40.494 19.918 -29.905 1.00 81.00 463 ASP A CA 1
ATOM 3792 C C . ASP A 1 463 ? 39.076 19.492 -30.353 1.00 81.00 463 ASP A C 1
ATOM 3794 O O . ASP A 1 463 ? 38.450 20.139 -31.191 1.00 81.00 463 ASP A O 1
ATOM 3798 N N . GLY A 1 464 ? 38.542 18.424 -29.746 1.00 80.25 464 GLY A N 1
ATOM 3799 C CA . GLY A 1 464 ? 37.189 17.904 -30.011 1.00 80.25 464 GLY A CA 1
ATOM 3800 C C . GLY A 1 464 ? 37.104 16.793 -31.067 1.00 80.25 464 GLY A C 1
ATOM 3801 O O . GLY A 1 464 ? 36.053 16.163 -31.188 1.00 80.25 464 GLY A O 1
ATOM 3802 N N . LEU A 1 465 ? 38.198 16.504 -31.777 1.00 88.06 465 LEU A N 1
ATOM 3803 C CA . LEU A 1 465 ? 38.324 15.366 -32.692 1.00 88.06 465 LEU A CA 1
ATOM 3804 C C . LEU A 1 465 ? 39.433 14.419 -32.223 1.00 88.06 465 LEU A C 1
ATOM 3806 O O . LEU A 1 465 ? 40.417 14.848 -31.626 1.00 88.06 465 LEU A O 1
ATOM 3810 N N . VAL A 1 466 ? 39.295 13.131 -32.527 1.00 89.06 466 VAL A N 1
ATOM 3811 C CA . VAL A 1 466 ? 40.274 12.085 -32.201 1.00 89.06 466 VAL A CA 1
ATOM 3812 C C . VAL A 1 466 ? 40.724 11.356 -33.463 1.00 89.06 466 VAL A C 1
ATOM 3814 O O . VAL A 1 466 ? 39.949 11.208 -34.411 1.00 89.06 466 VAL A O 1
ATOM 3817 N N . GLN A 1 467 ? 41.978 10.898 -33.493 1.00 88.88 467 GLN A N 1
ATOM 3818 C CA . GLN A 1 467 ? 42.504 10.153 -34.636 1.00 88.88 467 GLN A CA 1
ATOM 3819 C C . GLN A 1 467 ? 42.091 8.679 -34.552 1.00 88.88 467 GLN A C 1
ATOM 3821 O O . GLN A 1 467 ? 42.631 7.914 -33.757 1.00 88.88 467 GLN A O 1
ATOM 3826 N N . PHE A 1 468 ? 41.175 8.261 -35.423 1.00 88.62 468 PHE A N 1
ATOM 3827 C CA . PHE A 1 468 ? 40.725 6.879 -35.549 1.00 88.62 468 PHE A CA 1
ATOM 3828 C C . PHE A 1 468 ? 40.996 6.357 -36.961 1.00 88.62 468 PHE A C 1
ATOM 3830 O O . PHE A 1 468 ? 40.539 6.940 -37.942 1.00 88.62 468 PHE A O 1
ATOM 3837 N N . ARG A 1 469 ? 41.763 5.261 -37.078 1.00 85.75 469 ARG A N 1
ATOM 3838 C CA . ARG A 1 469 ? 42.075 4.576 -38.354 1.00 85.75 469 ARG A CA 1
ATOM 3839 C C . ARG A 1 469 ? 42.503 5.544 -39.484 1.00 85.75 469 ARG A C 1
ATOM 3841 O O . ARG A 1 469 ? 42.030 5.458 -40.613 1.00 85.75 469 ARG A O 1
ATOM 3848 N N . ASN A 1 470 ? 43.425 6.459 -39.161 1.00 84.94 470 ASN A N 1
ATOM 3849 C CA . ASN A 1 470 ? 43.945 7.542 -40.019 1.00 84.94 470 ASN A CA 1
ATOM 3850 C C . ASN A 1 470 ? 42.942 8.638 -40.443 1.00 84.94 470 ASN A C 1
ATOM 3852 O O . ASN A 1 470 ? 43.259 9.431 -41.327 1.00 84.94 470 ASN A O 1
ATOM 3856 N N . MET A 1 471 ? 41.783 8.747 -39.793 1.00 87.12 471 MET A N 1
ATOM 3857 C CA . MET A 1 471 ? 40.833 9.851 -39.980 1.00 87.12 471 MET A CA 1
ATOM 3858 C C . MET A 1 471 ? 40.560 10.577 -38.660 1.00 87.12 471 MET A C 1
ATOM 3860 O O . MET A 1 471 ? 40.782 10.027 -37.584 1.00 87.12 471 MET A O 1
ATOM 3864 N N . CYS A 1 472 ? 40.074 11.814 -38.739 1.00 90.88 472 CYS A N 1
ATOM 3865 C CA . CYS A 1 472 ? 39.670 12.596 -37.573 1.00 90.88 472 CYS A CA 1
ATOM 3866 C C . CYS A 1 472 ? 38.158 12.482 -37.371 1.00 90.88 472 CYS A C 1
ATOM 3868 O O . CYS A 1 472 ? 37.392 12.860 -38.256 1.00 90.88 472 CYS A O 1
ATOM 3870 N N . VAL A 1 473 ? 37.738 11.947 -36.225 1.00 88.19 473 VAL A N 1
ATOM 3871 C CA . VAL A 1 473 ? 36.333 11.635 -35.910 1.00 88.19 473 VAL A CA 1
ATOM 3872 C C . VAL A 1 473 ? 35.934 12.219 -34.556 1.00 88.19 473 VAL A C 1
ATOM 3874 O O . VAL A 1 473 ? 36.795 12.539 -33.738 1.00 88.19 473 VAL A O 1
ATOM 3877 N N . VAL A 1 474 ? 34.632 12.356 -34.297 1.00 84.81 474 VAL A N 1
ATOM 3878 C CA . VAL A 1 474 ? 34.132 12.776 -32.979 1.00 84.81 474 VAL A CA 1
ATOM 3879 C C . VAL A 1 474 ? 34.001 11.551 -32.071 1.00 84.81 474 VAL A C 1
ATOM 3881 O O . VAL A 1 474 ? 33.465 10.521 -32.478 1.00 84.81 474 VAL A O 1
ATOM 3884 N N . LEU A 1 475 ? 34.485 11.667 -30.835 1.00 84.62 475 LEU A N 1
ATOM 3885 C CA . LEU A 1 475 ? 34.404 10.607 -29.831 1.00 84.62 475 LEU A CA 1
ATOM 3886 C C . LEU A 1 475 ? 32.950 10.365 -29.378 1.00 84.62 475 LEU A C 1
ATOM 3888 O O . LEU A 1 475 ? 32.174 11.309 -29.222 1.00 84.62 475 LEU A O 1
ATOM 3892 N N . ASN A 1 476 ? 32.603 9.104 -29.114 1.00 80.69 476 ASN A N 1
ATOM 3893 C CA . ASN A 1 476 ? 31.276 8.634 -28.700 1.00 80.69 476 ASN A CA 1
ATOM 3894 C C . ASN A 1 476 ? 30.155 8.855 -29.750 1.00 80.69 476 ASN A C 1
ATOM 3896 O O . ASN A 1 476 ? 28.988 8.979 -29.379 1.00 80.69 476 ASN A O 1
ATOM 3900 N N . GLN A 1 477 ? 30.477 8.908 -31.051 1.00 77.94 477 GLN A N 1
ATOM 3901 C CA . GLN A 1 477 ? 29.493 9.063 -32.140 1.00 77.94 477 GLN A CA 1
ATOM 3902 C C . GLN A 1 477 ? 29.471 7.871 -33.112 1.00 77.94 477 GLN A C 1
ATOM 3904 O O . GLN A 1 477 ? 30.448 7.129 -33.235 1.00 77.94 477 GLN A O 1
ATOM 3909 N N . GLU A 1 478 ? 28.341 7.688 -33.809 1.00 79.06 478 GLU A N 1
ATOM 3910 C CA . GLU A 1 478 ? 28.223 6.736 -34.924 1.00 79.06 478 GLU A CA 1
ATOM 3911 C C . GLU A 1 478 ? 29.200 7.094 -36.051 1.00 79.06 478 GLU A C 1
ATOM 3913 O O . GLU A 1 478 ? 29.382 8.266 -36.382 1.00 79.06 478 GLU A O 1
ATOM 3918 N N . HIS A 1 479 ? 29.795 6.084 -36.686 1.00 79.44 479 HIS A N 1
ATOM 3919 C CA . HIS A 1 479 ? 30.737 6.295 -37.781 1.00 79.44 479 HIS A CA 1
ATOM 3920 C C . HIS A 1 479 ? 30.684 5.152 -38.802 1.00 79.44 479 HIS A C 1
ATOM 3922 O O . HIS A 1 479 ? 30.570 3.983 -38.434 1.00 79.44 479 HIS A O 1
ATOM 3928 N N . GLU A 1 480 ? 30.802 5.465 -40.096 1.00 75.12 480 GLU A N 1
ATOM 3929 C CA . GLU A 1 480 ? 30.586 4.493 -41.184 1.00 75.12 480 GLU A CA 1
ATOM 3930 C C . GLU A 1 480 ? 31.566 3.307 -41.146 1.00 75.12 480 GLU A C 1
ATOM 3932 O O . GLU A 1 480 ? 31.187 2.178 -41.450 1.00 75.12 480 GLU A O 1
ATOM 3937 N N . GLN A 1 481 ? 32.805 3.522 -40.686 1.00 75.56 481 GLN A N 1
ATOM 3938 C CA . GLN A 1 481 ? 33.800 2.448 -40.515 1.00 75.56 481 GLN A CA 1
ATOM 3939 C C . GLN A 1 481 ? 33.520 1.509 -39.322 1.00 75.56 481 GLN A C 1
ATOM 3941 O O . GLN A 1 481 ? 34.280 0.563 -39.098 1.00 75.56 481 GLN A O 1
ATOM 3946 N N . CYS A 1 482 ? 32.452 1.769 -38.562 1.00 75.31 482 CYS A N 1
ATOM 3947 C CA . CYS A 1 482 ? 31.964 0.953 -37.452 1.00 75.31 482 CYS A CA 1
ATOM 3948 C C . CYS A 1 482 ? 30.611 0.276 -37.758 1.00 75.31 482 CYS A C 1
ATOM 3950 O O . CYS A 1 482 ? 29.917 -0.179 -36.849 1.00 75.31 482 CYS A O 1
ATOM 3952 N N . LEU A 1 483 ? 30.244 0.167 -39.042 1.00 70.94 483 LEU A N 1
ATOM 3953 C CA . LEU A 1 483 ? 29.164 -0.701 -39.516 1.00 70.94 483 LEU A CA 1
ATOM 3954 C C . LEU A 1 483 ? 29.626 -2.165 -39.581 1.00 70.94 483 LEU A C 1
ATOM 3956 O O . LEU A 1 483 ? 30.480 -2.519 -40.394 1.00 70.94 483 LEU A O 1
ATOM 3960 N N . VAL A 1 484 ? 29.012 -3.036 -38.776 1.00 60.53 484 VAL A N 1
ATOM 3961 C CA . VAL A 1 484 ? 29.261 -4.487 -38.788 1.00 60.53 484 VAL A CA 1
ATOM 3962 C C . VAL A 1 484 ? 27.923 -5.218 -38.873 1.00 60.53 484 VAL A C 1
ATOM 3964 O O . VAL A 1 484 ? 27.057 -5.036 -38.028 1.00 60.53 484 VAL A O 1
ATOM 3967 N N . LEU A 1 485 ? 27.731 -6.051 -39.905 1.00 54.00 485 LEU A N 1
ATOM 3968 C CA . LEU A 1 485 ? 26.508 -6.854 -40.105 1.00 54.00 485 LEU A CA 1
ATOM 3969 C C . LEU A 1 485 ? 25.194 -6.033 -40.039 1.00 54.00 485 LEU A C 1
ATOM 3971 O O . LEU A 1 485 ? 24.191 -6.493 -39.500 1.00 54.00 485 LEU A O 1
ATOM 3975 N N . ASN A 1 486 ? 25.202 -4.818 -40.603 1.00 57.81 486 ASN A N 1
ATOM 3976 C CA . ASN A 1 486 ? 24.126 -3.809 -40.544 1.00 57.81 486 ASN A CA 1
ATOM 3977 C C . ASN A 1 486 ? 23.807 -3.242 -39.142 1.00 57.81 486 ASN A C 1
ATOM 3979 O O . ASN A 1 486 ? 22.868 -2.458 -39.009 1.00 57.81 486 ASN A O 1
ATOM 3983 N N . ILE A 1 487 ? 24.597 -3.569 -38.117 1.00 56.19 487 ILE A N 1
ATOM 3984 C CA . ILE A 1 487 ? 24.579 -2.901 -36.812 1.00 56.19 487 ILE A CA 1
ATOM 3985 C C . ILE A 1 487 ? 25.524 -1.695 -36.878 1.00 56.19 487 ILE A C 1
ATOM 3987 O O . ILE A 1 487 ? 26.615 -1.780 -37.447 1.00 56.19 487 ILE A O 1
ATOM 3991 N N . ARG A 1 488 ? 25.097 -0.560 -36.314 1.00 63.25 488 ARG A N 1
ATOM 3992 C CA . ARG A 1 488 ? 25.936 0.631 -36.136 1.00 63.25 488 ARG A CA 1
ATOM 3993 C C . ARG A 1 488 ? 26.605 0.571 -34.767 1.00 63.25 488 ARG A C 1
ATOM 3995 O O . ARG A 1 488 ? 25.910 0.526 -33.755 1.00 63.25 488 ARG A O 1
ATOM 4002 N N . HIS A 1 489 ? 27.931 0.589 -34.737 1.00 72.38 489 HIS A N 1
ATOM 4003 C CA . HIS A 1 489 ? 28.702 0.819 -33.517 1.00 72.38 489 HIS A CA 1
ATOM 4004 C C . HIS A 1 489 ? 29.258 2.252 -33.509 1.00 72.38 489 HIS A C 1
ATOM 4006 O O . HIS A 1 489 ? 29.315 2.916 -34.550 1.00 72.38 489 HIS A O 1
ATOM 4012 N N . VAL A 1 490 ? 29.651 2.738 -32.333 1.00 80.69 490 VAL A N 1
ATOM 4013 C CA . VAL A 1 490 ? 30.260 4.068 -32.171 1.00 80.69 490 VAL A CA 1
ATOM 4014 C C . VAL A 1 490 ? 31.781 3.966 -32.170 1.00 80.69 490 VAL A C 1
ATOM 4016 O O . VAL A 1 490 ? 32.324 2.916 -31.836 1.00 80.69 490 VAL A O 1
ATOM 4019 N N . VAL A 1 491 ? 32.477 5.065 -32.469 1.00 83.50 491 VAL A N 1
ATOM 4020 C CA . VAL A 1 491 ? 33.892 5.190 -32.083 1.00 83.50 491 VAL A CA 1
ATOM 4021 C C . VAL A 1 491 ? 33.940 5.603 -30.618 1.00 83.50 491 VAL A C 1
ATOM 4023 O O . VAL A 1 491 ? 33.563 6.723 -30.271 1.00 83.50 491 VAL A O 1
ATOM 4026 N N . ALA A 1 492 ? 34.392 4.701 -29.755 1.00 85.12 492 ALA A N 1
ATOM 4027 C CA . ALA A 1 492 ? 34.555 4.953 -28.329 1.00 85.12 492 ALA A CA 1
ATOM 4028 C C . ALA A 1 492 ? 35.819 4.255 -27.809 1.00 85.12 492 ALA A C 1
ATOM 4030 O O . ALA A 1 492 ? 36.661 3.806 -28.588 1.00 85.12 492 ALA A O 1
ATOM 4031 N N . ILE A 1 493 ? 35.976 4.231 -26.491 1.00 84.62 493 ILE A N 1
ATOM 4032 C CA . ILE A 1 493 ? 37.179 3.761 -25.810 1.00 84.62 493 ILE A CA 1
ATOM 4033 C C . ILE A 1 493 ? 36.902 2.367 -25.258 1.00 84.62 493 ILE A C 1
ATOM 4035 O O . ILE A 1 493 ? 35.914 2.173 -24.553 1.00 84.62 493 ILE A O 1
ATOM 4039 N N . ASP A 1 494 ? 37.767 1.415 -25.578 1.00 81.88 494 ASP A N 1
ATOM 4040 C CA . ASP A 1 494 ? 37.731 0.071 -25.010 1.00 81.88 494 ASP A CA 1
ATOM 4041 C C . ASP A 1 494 ? 38.232 0.091 -23.551 1.00 81.88 494 ASP A C 1
ATOM 4043 O O . ASP A 1 494 ? 39.287 0.661 -23.254 1.00 81.88 494 ASP A O 1
ATOM 4047 N N . GLU A 1 495 ? 37.460 -0.495 -22.630 1.00 79.50 495 GLU A N 1
ATOM 4048 C CA . GLU A 1 495 ? 37.726 -0.400 -21.185 1.00 79.50 495 GLU A CA 1
ATOM 4049 C C . GLU A 1 495 ? 38.958 -1.205 -20.738 1.00 79.50 495 GLU A C 1
ATOM 4051 O O . GLU A 1 495 ? 39.638 -0.785 -19.805 1.00 79.50 495 GLU A O 1
ATOM 4056 N N . ASP A 1 496 ? 39.278 -2.317 -21.412 1.00 78.94 496 ASP A N 1
ATOM 4057 C CA . ASP A 1 496 ? 40.403 -3.198 -21.056 1.00 78.94 496 ASP A CA 1
ATOM 4058 C C . ASP A 1 496 ? 41.754 -2.683 -21.611 1.00 78.94 496 ASP A C 1
ATOM 4060 O O . ASP A 1 496 ? 42.809 -2.926 -21.021 1.00 78.94 496 ASP A O 1
ATOM 4064 N N . THR A 1 497 ? 41.751 -1.983 -22.755 1.00 84.06 497 THR A N 1
ATOM 4065 C CA . THR A 1 497 ? 42.973 -1.552 -23.475 1.00 84.06 497 THR A CA 1
ATOM 4066 C C . THR A 1 497 ? 43.207 -0.040 -23.509 1.00 84.06 497 THR A C 1
ATOM 4068 O O . THR A 1 497 ? 44.286 0.401 -23.917 1.00 84.06 497 THR A O 1
ATOM 4071 N N . HIS A 1 498 ? 42.211 0.763 -23.118 1.00 87.69 498 HIS A N 1
ATOM 4072 C CA . HIS A 1 498 ? 42.198 2.230 -23.205 1.00 87.69 498 HIS A CA 1
ATOM 4073 C C . HIS A 1 498 ? 42.381 2.804 -24.632 1.00 87.69 498 HIS A C 1
ATOM 4075 O O . HIS A 1 498 ? 42.596 4.010 -24.794 1.00 87.69 498 HIS A O 1
ATOM 4081 N N . GLN A 1 499 ? 42.291 1.977 -25.680 1.00 89.12 499 GLN A N 1
ATOM 4082 C CA . GLN A 1 499 ? 42.403 2.403 -27.080 1.00 89.12 499 GLN A CA 1
ATOM 4083 C C . GLN A 1 499 ? 41.045 2.786 -27.683 1.00 89.12 499 GLN A C 1
ATOM 4085 O O . GLN A 1 499 ? 39.990 2.447 -27.152 1.00 89.12 499 GLN A O 1
ATOM 4090 N N . LEU A 1 500 ? 41.078 3.486 -28.820 1.00 87.19 500 LEU A N 1
ATOM 4091 C CA . LEU A 1 500 ? 39.887 3.791 -29.615 1.00 87.19 500 LEU A CA 1
ATOM 4092 C C . LEU A 1 500 ? 39.525 2.610 -30.524 1.00 87.19 500 LEU A C 1
ATOM 4094 O O . LEU A 1 500 ? 40.331 2.231 -31.377 1.00 87.19 500 LEU A O 1
ATOM 4098 N N . ASP A 1 501 ? 38.302 2.087 -30.408 1.00 86.19 501 ASP A N 1
ATOM 4099 C CA . ASP A 1 501 ? 37.749 1.112 -31.357 1.00 86.19 501 ASP A CA 1
ATOM 4100 C C . ASP A 1 501 ? 36.231 1.276 -31.575 1.00 86.19 501 ASP A C 1
ATOM 4102 O O . ASP A 1 501 ? 35.570 2.138 -30.988 1.00 86.19 501 ASP A O 1
ATOM 4106 N N . CYS A 1 502 ? 35.674 0.459 -32.468 1.00 82.94 502 CYS A N 1
ATOM 4107 C CA . CYS A 1 502 ? 34.245 0.368 -32.750 1.00 82.94 502 CYS A CA 1
ATOM 4108 C C . CYS A 1 502 ? 33.489 -0.363 -31.623 1.00 82.94 502 CYS A C 1
ATOM 4110 O O . CYS A 1 502 ? 33.025 -1.491 -31.807 1.00 82.94 502 CYS A O 1
ATOM 4112 N N . VAL A 1 503 ? 33.383 0.260 -30.448 1.00 72.94 503 VAL A N 1
ATOM 4113 C CA . VAL A 1 503 ? 32.757 -0.344 -29.263 1.00 72.94 503 VAL A CA 1
ATOM 4114 C C . VAL A 1 503 ? 31.249 -0.510 -29.466 1.00 72.94 503 VAL A C 1
ATOM 4116 O O . VAL A 1 503 ? 30.529 0.413 -29.862 1.00 72.94 503 VAL A O 1
ATOM 4119 N N . ASN A 1 504 ? 30.747 -1.700 -29.145 1.00 63.62 504 ASN A N 1
ATOM 4120 C CA . ASN A 1 504 ? 29.321 -1.981 -29.144 1.00 63.62 504 ASN A CA 1
ATOM 4121 C C . ASN A 1 504 ? 28.703 -1.651 -27.776 1.00 63.62 504 ASN A C 1
ATOM 4123 O O . ASN A 1 504 ? 28.806 -2.448 -26.850 1.00 63.62 504 ASN A O 1
ATOM 4127 N N . ILE A 1 505 ? 27.999 -0.517 -27.670 1.00 54.50 505 ILE A N 1
ATOM 4128 C CA . ILE A 1 505 ? 27.273 -0.112 -26.445 1.00 54.50 505 ILE A CA 1
ATOM 4129 C C . ILE A 1 505 ? 26.203 -1.158 -26.041 1.00 54.50 505 ILE A C 1
ATOM 4131 O O . ILE A 1 505 ? 25.816 -1.246 -24.878 1.00 54.50 505 ILE A O 1
ATOM 4135 N N . SER A 1 506 ? 25.738 -1.997 -26.977 1.00 42.34 506 SER A N 1
ATOM 4136 C CA . SER A 1 506 ? 24.929 -3.183 -26.662 1.00 42.34 506 SER A CA 1
ATOM 4137 C C . SER A 1 506 ? 25.821 -4.364 -26.270 1.00 42.34 506 SER A C 1
ATOM 4139 O O . SER A 1 506 ? 26.164 -5.190 -27.118 1.00 42.34 506 SER A O 1
ATOM 4141 N N . ASP A 1 507 ? 26.180 -4.451 -24.990 1.00 33.41 507 ASP A N 1
ATOM 4142 C CA . ASP A 1 507 ? 27.164 -5.417 -24.488 1.00 33.41 507 ASP A CA 1
ATOM 4143 C C . ASP A 1 507 ? 26.663 -6.880 -24.536 1.00 33.41 507 ASP A C 1
ATOM 4145 O O . ASP A 1 507 ? 26.039 -7.417 -23.618 1.00 33.41 507 ASP A O 1
ATOM 4149 N N . VAL A 1 508 ? 26.918 -7.533 -25.672 1.00 28.59 508 VAL A N 1
ATOM 4150 C CA . VAL A 1 508 ? 26.711 -8.966 -25.904 1.00 28.59 508 VAL A CA 1
ATOM 4151 C C . VAL A 1 508 ? 27.986 -9.518 -26.529 1.00 28.59 508 VAL A C 1
ATOM 4153 O O . VAL A 1 508 ? 28.244 -9.315 -27.717 1.00 28.59 508 VAL A O 1
ATOM 4156 N N . LYS A 1 509 ? 28.782 -10.255 -25.742 1.00 27.70 509 LYS A N 1
ATOM 4157 C CA . LYS A 1 509 ? 30.028 -10.888 -26.210 1.00 27.70 509 LYS A CA 1
ATOM 4158 C C . LYS A 1 509 ? 29.738 -12.019 -27.208 1.00 27.70 509 LYS A C 1
ATOM 4160 O O . LYS A 1 509 ? 29.634 -13.194 -26.849 1.00 27.70 509 LYS A O 1
ATOM 4165 N N . LEU A 1 510 ? 29.606 -11.647 -28.481 1.00 29.31 510 LEU A N 1
ATOM 4166 C CA . LEU A 1 510 ? 29.497 -12.558 -29.618 1.00 29.31 510 LEU A CA 1
ATOM 4167 C C . LEU A 1 510 ? 30.755 -13.433 -29.703 1.00 29.31 510 LEU A C 1
ATOM 4169 O O . LEU A 1 510 ? 31.875 -12.938 -29.806 1.00 29.31 510 LEU A O 1
ATOM 4173 N N . LYS A 1 511 ? 30.582 -14.758 -29.670 1.00 29.75 511 LYS A N 1
ATOM 4174 C CA . LYS A 1 511 ? 31.706 -15.695 -29.799 1.00 29.75 511 LYS A CA 1
ATOM 4175 C C . LYS A 1 511 ? 32.268 -15.650 -31.219 1.00 29.75 511 LYS A C 1
ATOM 4177 O O . LYS A 1 511 ? 31.578 -16.046 -32.156 1.00 29.75 511 LYS A O 1
ATOM 4182 N N . HIS A 1 512 ? 33.536 -15.268 -31.367 1.00 32.91 512 HIS A N 1
ATOM 4183 C CA . HIS A 1 512 ? 34.261 -15.427 -32.627 1.00 32.91 512 HIS A CA 1
ATOM 4184 C C . HIS A 1 512 ? 34.318 -16.905 -33.045 1.00 32.91 512 HIS A C 1
ATOM 4186 O O . HIS A 1 512 ? 35.066 -17.700 -32.474 1.00 32.91 512 HIS A O 1
ATOM 4192 N N . THR A 1 513 ? 33.566 -17.278 -34.080 1.00 29.33 513 THR A N 1
ATOM 4193 C CA . THR A 1 513 ? 33.780 -18.531 -34.809 1.00 29.33 513 THR A CA 1
ATOM 4194 C C . THR A 1 513 ? 34.911 -18.348 -35.813 1.00 29.33 513 THR A C 1
ATOM 4196 O O . THR A 1 513 ? 34.742 -17.698 -36.844 1.00 29.33 513 THR A O 1
ATOM 4199 N N . THR A 1 514 ? 36.068 -18.934 -35.519 1.00 32.19 514 THR A N 1
ATOM 4200 C CA . THR A 1 514 ? 37.253 -18.921 -36.381 1.00 32.19 514 THR A CA 1
ATOM 4201 C C . THR A 1 514 ? 37.075 -19.831 -37.598 1.00 32.19 514 THR A C 1
ATOM 4203 O O . THR A 1 514 ? 37.412 -21.015 -37.583 1.00 32.19 514 THR A O 1
ATOM 4206 N N . THR A 1 515 ? 36.576 -19.269 -38.699 1.00 32.56 515 THR A N 1
ATOM 4207 C CA . THR A 1 515 ? 36.632 -19.914 -40.016 1.00 32.56 515 THR A CA 1
ATOM 4208 C C . THR A 1 515 ? 38.084 -19.993 -40.489 1.00 32.56 515 THR A C 1
ATOM 4210 O O . THR A 1 515 ? 38.685 -18.975 -40.832 1.00 32.56 515 THR A O 1
ATOM 4213 N N . LYS A 1 516 ? 38.656 -21.202 -40.515 1.00 29.27 516 LYS A N 1
ATOM 4214 C CA . LYS A 1 516 ? 39.927 -21.456 -41.210 1.00 29.27 516 LYS A CA 1
ATOM 4215 C C . LYS A 1 516 ? 39.761 -21.199 -42.718 1.00 29.27 516 LYS A C 1
ATOM 4217 O O . LYS A 1 516 ? 38.696 -21.523 -43.246 1.00 29.27 516 LYS A O 1
ATOM 4222 N N . PRO A 1 517 ? 40.792 -20.688 -43.414 1.00 35.91 517 PRO A N 1
ATOM 4223 C CA . PRO A 1 517 ? 40.794 -20.650 -44.872 1.00 35.91 517 PRO A CA 1
ATOM 4224 C C . PRO A 1 517 ? 40.882 -22.066 -45.468 1.00 35.91 517 PRO A C 1
ATOM 4226 O O . PRO A 1 517 ? 41.406 -22.987 -44.829 1.00 35.91 517 PRO A O 1
ATOM 4229 N N . GLN A 1 518 ? 40.392 -22.195 -46.702 1.00 33.66 518 GLN A N 1
ATOM 4230 C CA . GLN A 1 518 ? 40.824 -23.203 -47.676 1.00 33.66 518 GLN A CA 1
ATOM 4231 C C . GLN A 1 518 ? 41.786 -22.543 -48.669 1.00 33.66 518 GLN A C 1
ATOM 4233 O O . GLN A 1 518 ? 41.620 -21.321 -48.887 1.00 33.66 518 GLN A O 1
#